Protein AF-A0A2N2U2Q8-F1 (afdb_monomer_lite)

Sequence (496 aa):
MRDASGLAGVLRFVWYALLLAVPVMLLIPFADESGLKTAGWLDGYLAGAAIRLYELIKVAMLWLVPGMLFSLVMPAPAIQRWAVVAAAGCFLAGWAIVPAMGWGEVKDILFALPGLAAGIEIGARSRRVERPGGAATRAQSIEPAISVGGPRPVAAHEPAAPVLSPPPKGTRVAGPVAGLMVAAAALLGLFDFPDWRIAIALGLAAYAAVLLFRPSAWLIVVPAALPLFDLAPWTGRFFWDELDLLMLVTLAIALWQGQFRLSAWGVPRLAGLMGLFMLLWGVSLLLGLFPLQPLDANAFSAYWSHYNSLRLGKGLLWGLVFYGLYRSQADGANAFARLSVGMALGVLGVSLWALWEQALFAGAATTADYRVTAGFSSMHTGGGHFEAYLVIALPFVWGLFFSLRNPLLRAIVGAVFLLGAYALFLTVARGGLIALGVALLILMLGTWLARRKRPGHRSGFAMPLAMGVLTIAVMVAGVSSVFWQQRLAQTGADAG

Foldseek 3Di:
DPPPVVVLVVLVVLLVVLVVVLVVVLQDDDPDPDPDDDDPVQDDRRSSSVVLVVLLCVLLQVLLLVLLLCLQPDDPSVSSVVLSVLLVCLQVVLVVCCVPPNDVSNSSSSSNSNSSVNNNVVNNVVVVVVDPPDPPPPPDPDDDDDDDDDDDDPDPPPPPDPPPDPPPPVLLVVLLVVLVVLLVVLVVLLVPQQDPSVVLVVVLVVVLVCCVVPVLLCLQALLQCVQVFLQCVPRVAQQCTSSNSNLSSNSSSCSNVVLFDPCLPPPPVCVVVVVVVVVVLVVVLVVLCPPPDPPDPCCRNPCNHSCVSSSVVVVVVSVVVVSRSLSSDPDNVVSLLSNLNNLLNNLLQLLVLLVVQCCVPQNPQNADPDAGPSSNPVCVVVDDVLLVSLLVNLLSLLVNLVVDPDVVVSVVSLVSSLSSLLSLLSRLDPVSVVSVVSSLVCSLSVQLSVQVPDPDDPCSNVVSVVSSVVSVVSSVVVCVHPVNVVSVVCPVVVVD

Secondary structure (DSSP, 8-state):
--SHHHHHHHHHHHHHHHHHHHHHHHHS-------PPPPTT--HHHHHHHHHHHHHHHHHHHHHHHHHHHHHHS-HHHHHHHHHHHHHHHHHHHHHHHHHH-HHHHHHHHHHHHHHHHHHHHHHHHHHHT-TTSSSTTS-------------------------PPPPHHHHHHHHHHHHHHHHHHHHHHHT-SS-HHHHHHHHHHHHHHHHH-TTTHHHHHHHHHHH---HHHH---SS-HHHHHHHHHHHHHHHTT---GGGG--TTTHHHHHHHHHHHHHHHHHHHPSPPP--TTTTT-TTSTTHHHHHHHHHHHHHHHHHHHHH-S-HHHHHHHHHHHHHHHHHHHHHHHHHHHHHHTTTTT-S-----TT-GGGGGT--HHHHHHHHHHHHHHHHHHH---HHHHHHHHHHHHHHHHHHHHTT-HHHHHHHHHHHHHHHHHHHHHHHTSTT-TTTTHHHHHHHHHHHHHHHHHHTSHHHHHHHHTHHHHT-

Structure (mmCIF, N/CA/C/O backbone):
data_AF-A0A2N2U2Q8-F1
#
_entry.id   AF-A0A2N2U2Q8-F1
#
loop_
_atom_site.group_PDB
_atom_site.id
_atom_site.type_symbol
_atom_site.label_atom_id
_atom_site.label_alt_id
_atom_site.label_comp_id
_atom_site.label_asym_id
_atom_site.label_entity_id
_atom_site.label_seq_id
_atom_site.pdbx_PDB_ins_code
_atom_site.Cartn_x
_atom_site.Cartn_y
_atom_site.Cartn_z
_atom_site.occupancy
_atom_site.B_iso_or_equiv
_atom_site.auth_seq_id
_atom_site.auth_comp_id
_atom_site.auth_asym_id
_atom_site.auth_atom_id
_atom_site.pdbx_PDB_model_num
ATOM 1 N N . MET A 1 1 ? 12.069 41.784 30.207 1.00 38.91 1 MET A N 1
ATOM 2 C CA . MET A 1 1 ? 11.008 40.959 29.569 1.00 38.91 1 MET A CA 1
ATOM 3 C C . MET A 1 1 ? 10.355 41.626 28.334 1.00 38.91 1 MET A C 1
ATOM 5 O O . MET A 1 1 ? 9.256 41.230 27.969 1.00 38.91 1 MET A O 1
ATOM 9 N N . ARG A 1 2 ? 11.012 42.584 27.642 1.00 37.88 2 ARG A N 1
ATOM 10 C CA . ARG A 1 2 ? 10.433 43.324 26.492 1.00 37.88 2 ARG A CA 1
ATOM 11 C C . ARG A 1 2 ? 11.052 43.040 25.103 1.00 37.88 2 ARG A C 1
ATOM 13 O O . ARG A 1 2 ? 10.440 43.439 24.126 1.00 37.88 2 ARG A O 1
ATOM 20 N N . ASP A 1 3 ? 12.132 42.258 24.981 1.00 46.25 3 ASP A N 1
ATOM 21 C CA . ASP A 1 3 ? 12.812 42.042 23.677 1.00 46.25 3 ASP A CA 1
ATOM 22 C C . ASP A 1 3 ? 12.458 40.746 22.924 1.00 46.25 3 ASP A C 1
ATOM 24 O O . ASP A 1 3 ? 12.885 40.530 21.790 1.00 46.25 3 ASP A O 1
ATOM 28 N N . ALA A 1 4 ? 11.643 39.861 23.505 1.00 49.34 4 ALA A N 1
ATOM 29 C CA . ALA A 1 4 ? 11.314 38.583 22.863 1.00 49.34 4 ALA A CA 1
ATOM 30 C C . ALA A 1 4 ? 10.351 38.719 21.659 1.00 49.34 4 ALA A C 1
ATOM 32 O O . ALA A 1 4 ? 10.268 37.803 20.838 1.00 49.34 4 ALA A O 1
ATOM 33 N N . SER A 1 5 ? 9.628 39.839 21.536 1.00 55.81 5 SER A N 1
ATOM 34 C CA . SER A 1 5 ? 8.660 40.090 20.456 1.00 55.81 5 SER A CA 1
ATOM 35 C C . SER A 1 5 ? 9.317 40.578 19.159 1.00 55.81 5 SER A C 1
ATOM 37 O O . SER A 1 5 ? 8.890 40.159 18.082 1.00 55.81 5 SER A O 1
ATOM 39 N N . GLY A 1 6 ? 10.373 41.396 19.253 1.00 63.59 6 GLY A N 1
ATOM 40 C CA . GLY A 1 6 ? 11.097 41.945 18.099 1.00 63.59 6 GLY A CA 1
ATOM 41 C C . GLY A 1 6 ? 11.852 40.870 17.317 1.00 63.59 6 GLY A C 1
ATOM 42 O O . GLY A 1 6 ? 11.644 40.711 16.115 1.00 63.59 6 GLY A O 1
ATOM 43 N N . LEU A 1 7 ? 12.632 40.039 18.016 1.00 64.69 7 LEU A N 1
ATOM 44 C CA . LEU A 1 7 ? 13.394 38.943 17.405 1.00 64.69 7 LEU A CA 1
ATOM 45 C C . LEU A 1 7 ? 12.479 37.921 16.703 1.00 64.69 7 LEU A C 1
ATOM 47 O O . LEU A 1 7 ? 12.769 37.463 15.603 1.00 64.69 7 LEU A O 1
ATOM 51 N N . ALA A 1 8 ? 11.328 37.601 17.302 1.00 63.31 8 ALA A N 1
ATOM 52 C CA . ALA A 1 8 ? 10.337 36.713 16.691 1.00 63.31 8 ALA A CA 1
ATOM 53 C C . ALA A 1 8 ? 9.653 37.330 15.453 1.00 63.31 8 ALA A C 1
ATOM 55 O O . ALA A 1 8 ? 9.183 36.604 14.575 1.00 63.31 8 ALA A O 1
ATOM 56 N N . GLY A 1 9 ? 9.548 38.659 15.378 1.00 69.12 9 GLY A N 1
ATOM 57 C CA . GLY A 1 9 ? 9.088 39.375 14.184 1.00 69.12 9 GLY A CA 1
ATOM 58 C C . GLY A 1 9 ? 10.090 39.266 13.035 1.00 69.12 9 GLY A C 1
ATOM 59 O O . GLY A 1 9 ? 9.720 38.831 11.946 1.00 69.12 9 GLY A O 1
ATOM 60 N N . VAL A 1 10 ? 11.363 39.558 13.312 1.00 70.31 10 VAL A N 1
ATOM 61 C CA . VAL A 1 10 ? 12.462 39.494 12.331 1.00 70.31 10 VAL A CA 1
ATOM 62 C C . VAL A 1 10 ? 12.634 38.080 11.769 1.00 70.31 10 VAL A C 1
ATOM 64 O O . VAL A 1 10 ? 12.684 37.900 10.557 1.00 70.31 10 VAL A O 1
ATOM 67 N N . LEU A 1 11 ? 12.626 37.058 12.630 1.00 67.38 11 LEU A N 1
ATOM 68 C CA . LEU A 1 11 ? 12.733 35.655 12.212 1.00 67.38 11 LEU A CA 1
ATOM 69 C C . LEU A 1 11 ? 11.595 35.233 11.266 1.00 67.38 11 LEU A C 1
ATOM 71 O O . LEU A 1 11 ? 11.825 34.510 10.300 1.00 67.38 11 LEU A O 1
ATOM 75 N N . ARG A 1 12 ? 10.365 35.704 11.511 1.00 70.38 12 ARG A N 1
ATOM 76 C CA . ARG A 1 12 ? 9.227 35.431 10.618 1.00 70.38 12 ARG A CA 1
ATOM 77 C C . ARG A 1 12 ? 9.381 36.122 9.271 1.00 70.38 12 ARG A C 1
ATOM 79 O O . ARG A 1 12 ? 9.092 35.502 8.256 1.00 70.38 12 ARG A O 1
ATOM 86 N N . PHE A 1 13 ? 9.837 37.370 9.260 1.00 74.38 13 PHE A N 1
ATOM 87 C CA . PHE A 1 13 ? 10.074 38.108 8.022 1.00 74.38 13 PHE A CA 1
ATOM 88 C C . PHE A 1 13 ? 11.118 37.409 7.139 1.00 74.38 13 PHE A C 1
ATOM 90 O O . PHE A 1 13 ? 10.838 37.135 5.976 1.00 74.38 13 PHE A O 1
ATOM 97 N N . VAL A 1 14 ? 12.267 37.033 7.713 1.00 69.62 14 VAL A N 1
ATOM 98 C CA . VAL A 1 14 ? 13.335 36.305 7.001 1.00 69.62 14 VAL A CA 1
ATOM 99 C C . VAL A 1 14 ? 12.823 34.975 6.441 1.00 69.62 14 VAL A C 1
ATOM 101 O O . VAL A 1 14 ? 13.084 34.648 5.288 1.00 69.62 14 VAL A O 1
ATOM 104 N N . TRP A 1 15 ? 12.039 34.231 7.223 1.00 70.31 15 TRP A N 1
ATOM 105 C CA . TRP A 1 15 ? 11.448 32.969 6.780 1.00 70.31 15 TRP A CA 1
ATOM 106 C C . TRP A 1 15 ? 10.512 33.131 5.573 1.00 70.31 15 TRP A C 1
ATOM 108 O O . TRP A 1 15 ? 10.624 32.389 4.599 1.00 70.31 15 TRP A O 1
ATOM 118 N N . TYR A 1 16 ? 9.611 34.117 5.604 1.00 76.81 16 TYR A N 1
ATOM 119 C CA . TYR A 1 16 ? 8.714 34.372 4.474 1.00 76.81 16 TYR A CA 1
ATOM 120 C C . TYR A 1 16 ? 9.456 34.906 3.248 1.00 76.81 16 TYR A C 1
ATOM 122 O O . TYR A 1 16 ? 9.112 34.518 2.136 1.00 76.81 16 TYR A O 1
ATOM 130 N N . ALA A 1 17 ? 10.488 35.733 3.435 1.00 72.06 17 ALA A N 1
ATOM 131 C CA . ALA A 1 17 ? 11.325 36.211 2.339 1.00 72.06 17 ALA A CA 1
ATOM 132 C C . ALA A 1 17 ? 12.032 35.051 1.615 1.00 72.06 17 ALA A C 1
ATOM 134 O O . ALA A 1 17 ? 12.015 34.990 0.389 1.00 72.06 17 ALA A O 1
ATOM 135 N N . LEU A 1 18 ? 12.575 34.085 2.365 1.00 68.31 18 LEU A N 1
ATOM 136 C CA . LEU A 1 18 ? 13.215 32.893 1.801 1.00 68.31 18 LEU A CA 1
ATOM 137 C C . LEU A 1 18 ? 12.221 31.976 1.074 1.00 68.31 18 LEU A C 1
ATOM 139 O O . LEU A 1 18 ? 12.535 31.456 0.008 1.00 68.31 18 LEU A O 1
ATOM 143 N N . LEU A 1 19 ? 10.999 31.820 1.594 1.00 72.25 19 LEU A N 1
ATOM 144 C CA . LEU A 1 19 ? 9.946 31.077 0.891 1.00 72.25 19 LEU A CA 1
ATOM 145 C C . LEU A 1 19 ? 9.498 31.766 -0.401 1.00 72.25 19 LEU A C 1
ATOM 147 O O . LEU A 1 19 ? 9.162 31.089 -1.371 1.00 72.25 19 LEU A O 1
ATOM 151 N N . LEU A 1 20 ? 9.507 33.099 -0.428 1.00 76.06 20 LEU A N 1
ATOM 152 C CA . LEU A 1 20 ? 9.115 33.893 -1.591 1.00 76.06 20 LEU A CA 1
ATOM 153 C C . LEU A 1 20 ? 10.202 33.936 -2.680 1.00 76.06 20 LEU A C 1
ATOM 155 O O . LEU A 1 20 ? 9.887 34.190 -3.840 1.00 76.06 20 LEU A O 1
ATOM 159 N N . ALA A 1 21 ? 11.456 33.623 -2.338 1.00 69.38 21 ALA A N 1
ATOM 160 C CA . ALA A 1 21 ? 12.549 33.482 -3.301 1.00 69.38 21 ALA A CA 1
ATOM 161 C C . ALA A 1 21 ? 12.403 32.236 -4.199 1.00 69.38 21 ALA A C 1
ATOM 163 O O . ALA A 1 21 ? 12.884 32.228 -5.331 1.00 69.38 21 ALA A O 1
ATOM 164 N N . VAL A 1 22 ? 11.695 31.197 -3.741 1.00 72.50 22 VAL A N 1
ATOM 165 C CA . VAL A 1 22 ? 11.539 29.940 -4.492 1.00 72.50 22 VAL A CA 1
ATOM 166 C C . VAL A 1 22 ? 10.701 30.095 -5.774 1.00 72.50 22 VAL A C 1
ATOM 168 O O . VAL A 1 22 ? 11.166 29.658 -6.827 1.00 72.50 22 VAL A O 1
ATOM 171 N N . PRO A 1 23 ? 9.517 30.744 -5.760 1.00 73.94 23 PRO A N 1
ATOM 172 C CA . PRO A 1 23 ? 8.780 31.056 -6.987 1.00 73.94 23 PRO A CA 1
ATOM 173 C C . PRO A 1 23 ? 9.600 31.844 -8.012 1.00 73.94 23 PRO A C 1
ATOM 175 O O . PRO A 1 23 ? 9.447 31.633 -9.210 1.00 73.94 23 PRO A O 1
ATOM 178 N N . VAL A 1 24 ? 10.487 32.731 -7.550 1.00 74.50 24 VAL A N 1
ATOM 179 C CA . VAL A 1 24 ? 11.370 33.510 -8.427 1.00 74.50 24 VAL A CA 1
ATOM 180 C C . VAL A 1 24 ? 12.393 32.596 -9.105 1.00 74.50 24 VAL A C 1
ATOM 182 O O . VAL A 1 24 ? 12.604 32.713 -10.307 1.00 74.50 24 VAL A O 1
ATOM 185 N N . MET A 1 25 ? 12.960 31.624 -8.385 1.00 70.25 25 MET A N 1
ATOM 186 C CA . MET A 1 25 ? 13.893 30.646 -8.961 1.00 70.25 25 MET A CA 1
ATOM 187 C C . MET A 1 25 ? 13.258 29.707 -9.992 1.00 70.25 25 MET A C 1
ATOM 189 O O . MET A 1 25 ? 13.935 29.311 -10.934 1.00 70.25 25 MET A O 1
ATOM 193 N N . LEU A 1 26 ? 11.961 29.399 -9.890 1.00 73.81 26 LEU A N 1
ATOM 194 C CA . LEU A 1 26 ? 11.253 28.648 -10.940 1.00 73.81 26 LEU A CA 1
ATOM 195 C C . LEU A 1 26 ? 11.211 29.404 -12.277 1.00 73.81 26 LEU A C 1
ATOM 197 O O . LEU A 1 26 ? 11.173 28.788 -13.347 1.00 73.81 26 LEU A O 1
ATOM 201 N N . LEU A 1 27 ? 11.223 30.737 -12.211 1.00 73.88 27 LEU A N 1
ATOM 202 C CA . LEU A 1 27 ? 11.144 31.619 -13.370 1.00 73.88 27 LEU A CA 1
ATOM 203 C C . LEU A 1 27 ? 12.520 31.956 -13.963 1.00 73.88 27 LEU A C 1
ATOM 205 O O . LEU A 1 27 ? 12.586 32.419 -15.104 1.00 73.88 27 LEU A O 1
ATOM 209 N N . ILE A 1 28 ? 13.609 31.709 -13.232 1.00 73.56 28 ILE A N 1
ATOM 210 C CA . ILE A 1 28 ? 14.969 31.950 -13.715 1.00 73.56 28 ILE A CA 1
ATOM 211 C C . I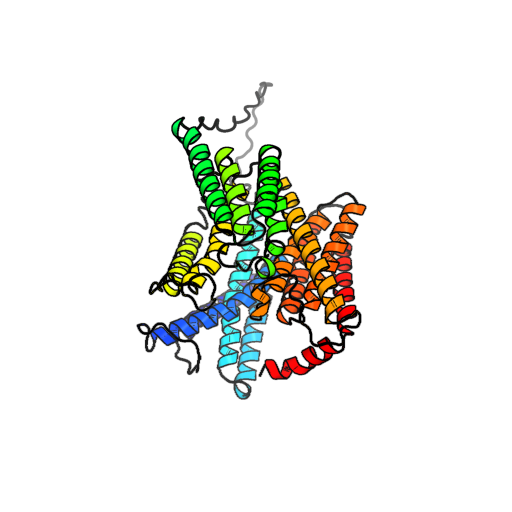LE A 1 28 ? 15.413 30.751 -14.573 1.00 73.56 28 ILE A C 1
ATOM 213 O O . ILE A 1 28 ? 15.366 29.610 -14.110 1.00 73.56 28 ILE A O 1
ATOM 217 N N . PRO A 1 29 ? 15.828 30.972 -15.833 1.00 63.91 29 PRO A N 1
ATOM 218 C CA . PRO A 1 29 ? 16.367 29.912 -16.670 1.00 63.91 29 PRO A CA 1
ATOM 219 C C . PRO A 1 29 ? 17.774 29.537 -16.191 1.00 63.91 29 PRO A C 1
ATOM 221 O O . PRO A 1 29 ? 18.745 30.228 -16.482 1.00 63.91 29 PRO A O 1
ATOM 224 N N . PHE A 1 30 ? 17.877 28.437 -15.449 1.00 64.69 30 PHE A N 1
ATOM 225 C CA . PHE A 1 30 ? 19.148 27.761 -15.201 1.00 64.69 30 PHE A CA 1
ATOM 226 C C . PHE A 1 30 ? 19.452 26.822 -16.376 1.00 64.69 30 PHE A C 1
ATOM 228 O O . PHE A 1 30 ? 18.536 26.215 -16.939 1.00 64.69 30 PHE A O 1
ATOM 235 N N . ALA A 1 31 ? 20.720 26.751 -16.782 1.00 53.78 31 ALA A N 1
ATOM 236 C CA . ALA A 1 31 ? 21.185 25.816 -17.800 1.00 53.78 31 ALA A CA 1
ATOM 237 C C . ALA A 1 31 ? 21.284 24.418 -17.175 1.00 53.78 31 ALA A C 1
ATOM 239 O O . ALA A 1 31 ? 22.359 23.989 -16.776 1.00 53.78 31 ALA A O 1
ATOM 240 N N . ASP A 1 32 ? 20.146 23.748 -17.024 1.00 54.97 32 ASP A N 1
ATOM 241 C CA . ASP A 1 32 ? 20.096 22.366 -16.560 1.00 54.97 32 ASP A CA 1
ATOM 242 C C . ASP A 1 32 ? 19.950 21.446 -17.780 1.00 54.97 32 ASP A C 1
ATOM 244 O O . ASP A 1 32 ? 18.936 21.481 -18.482 1.00 54.97 32 ASP A O 1
ATOM 248 N N . GLU A 1 33 ? 20.959 20.611 -18.040 1.00 51.91 33 GLU A N 1
ATOM 249 C CA . GLU A 1 33 ? 20.859 19.478 -18.967 1.00 51.91 33 GLU A CA 1
ATOM 250 C C . GLU A 1 33 ? 19.975 18.386 -18.345 1.00 51.91 33 GLU A C 1
ATOM 252 O O . GLU A 1 33 ? 20.431 17.321 -17.932 1.00 51.91 33 GLU A O 1
ATOM 257 N N . SER A 1 34 ? 18.677 18.642 -18.206 1.00 55.25 34 SER A N 1
ATOM 258 C CA . SER A 1 34 ? 17.765 17.616 -17.714 1.00 55.25 34 SER A CA 1
ATOM 259 C C . SER A 1 34 ? 17.440 16.637 -18.848 1.00 55.25 34 SER A C 1
ATOM 261 O O . SER A 1 34 ? 16.833 17.026 -19.845 1.00 55.25 34 SER A O 1
ATOM 263 N N . GLY A 1 35 ? 17.742 15.347 -18.680 1.00 54.28 35 GLY A N 1
ATOM 264 C CA . GLY A 1 35 ? 17.326 14.276 -19.607 1.00 54.28 35 GLY A CA 1
ATOM 265 C C . GLY A 1 35 ? 15.812 13.983 -19.622 1.00 54.28 35 GLY A C 1
ATOM 266 O O . GLY A 1 35 ? 15.377 12.963 -20.159 1.00 54.28 35 GLY A O 1
ATOM 267 N N . LEU A 1 36 ? 14.999 14.842 -18.998 1.00 57.72 36 LEU A N 1
ATOM 268 C CA . LEU A 1 36 ? 13.546 14.727 -18.928 1.00 57.72 36 LEU A CA 1
ATOM 269 C C . LEU A 1 36 ? 12.923 15.155 -20.260 1.00 57.72 36 LEU A C 1
ATOM 271 O O . LEU A 1 36 ? 13.046 16.301 -20.683 1.00 57.72 36 LEU A O 1
ATOM 275 N N . LYS A 1 37 ? 12.205 14.234 -20.906 1.00 59.28 37 LYS A N 1
ATOM 276 C CA . LYS A 1 37 ? 11.427 14.542 -22.109 1.00 59.28 37 LYS A CA 1
ATOM 277 C C . LYS A 1 37 ? 10.164 15.309 -21.719 1.00 59.28 37 LYS A C 1
ATOM 279 O O . LYS A 1 37 ? 9.347 14.797 -20.953 1.00 59.28 37 LYS A O 1
ATOM 284 N N . THR A 1 38 ? 9.984 16.510 -22.258 1.00 62.25 38 THR A N 1
ATOM 285 C CA . THR A 1 38 ? 8.710 17.234 -22.182 1.00 62.25 38 THR A CA 1
ATOM 286 C C . THR A 1 38 ? 7.768 16.761 -23.284 1.00 62.25 38 THR A C 1
ATOM 288 O O . THR A 1 38 ? 8.181 16.142 -24.267 1.00 62.25 38 THR A O 1
ATOM 291 N N . ALA A 1 39 ? 6.467 16.993 -23.104 1.00 62.81 39 ALA A N 1
ATOM 292 C CA . ALA A 1 39 ? 5.512 16.740 -24.173 1.00 62.81 39 ALA A CA 1
ATOM 293 C C . ALA A 1 39 ? 5.874 17.628 -25.373 1.00 62.81 39 ALA A C 1
ATOM 295 O O . ALA A 1 39 ? 6.119 18.809 -25.176 1.00 62.81 39 ALA A O 1
ATOM 296 N N . GLY A 1 40 ? 5.871 17.093 -26.598 1.00 61.72 40 GLY A N 1
ATOM 297 C CA . GLY A 1 40 ? 6.341 17.816 -27.795 1.00 61.72 40 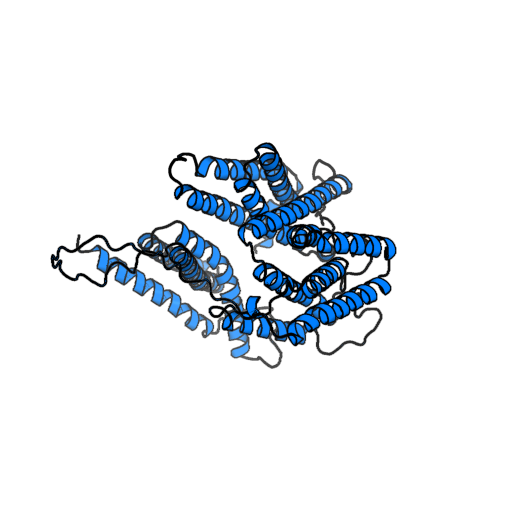GLY A CA 1
ATOM 298 C C . GLY A 1 40 ? 5.518 19.044 -28.217 1.00 61.72 40 GLY A C 1
ATOM 299 O O . GLY A 1 40 ? 5.785 19.615 -29.261 1.00 61.72 40 GLY A O 1
ATOM 300 N N . TRP A 1 41 ? 4.492 19.424 -27.449 1.00 66.19 41 TRP A N 1
ATOM 301 C CA . TRP A 1 41 ? 3.770 20.697 -27.590 1.00 66.19 41 TRP A CA 1
ATOM 302 C C . TRP A 1 41 ? 4.240 21.760 -26.577 1.00 66.19 41 TRP A C 1
ATOM 304 O O . TRP A 1 41 ? 3.809 22.911 -26.628 1.00 66.19 41 TRP A O 1
ATOM 314 N N . LEU A 1 42 ? 5.079 21.359 -25.622 1.00 67.56 42 LEU A N 1
ATOM 315 C CA . LEU A 1 42 ? 5.588 22.135 -24.500 1.00 67.56 42 LEU A CA 1
ATOM 316 C C . LEU A 1 42 ? 7.080 22.367 -24.754 1.00 67.56 42 LEU A C 1
ATOM 318 O O . LEU A 1 42 ? 7.922 21.569 -24.340 1.00 67.56 42 LEU A O 1
ATOM 322 N N . ASP A 1 43 ? 7.372 23.472 -25.443 1.00 70.62 43 ASP A N 1
ATOM 323 C CA . ASP A 1 43 ? 8.717 23.842 -25.891 1.00 70.62 43 ASP A CA 1
ATOM 324 C C . ASP A 1 43 ? 9.206 25.157 -25.259 1.00 70.62 43 ASP A C 1
ATOM 326 O O . ASP A 1 43 ? 8.447 25.950 -24.686 1.00 70.62 43 ASP A O 1
ATOM 330 N N . GLY A 1 44 ? 10.517 25.392 -25.353 1.00 77.06 44 GLY A N 1
ATOM 331 C CA . GLY A 1 44 ? 11.153 26.635 -24.924 1.00 77.06 44 GLY A CA 1
ATOM 332 C C . GLY A 1 44 ? 11.057 26.878 -23.415 1.00 77.06 44 GLY A C 1
ATOM 333 O O . GLY A 1 44 ? 11.363 26.015 -22.595 1.00 77.06 44 GLY A O 1
ATOM 334 N N . TYR A 1 45 ? 10.657 28.088 -23.023 1.00 79.12 45 TYR A N 1
ATOM 335 C CA . TYR A 1 45 ? 10.675 28.513 -21.620 1.00 79.12 45 TYR A CA 1
ATOM 336 C C . TYR A 1 45 ? 9.704 27.725 -20.725 1.00 79.12 45 TYR A C 1
ATOM 338 O O . TYR A 1 45 ? 10.040 27.404 -19.584 1.00 79.12 45 TYR A O 1
ATOM 346 N N . LEU A 1 46 ? 8.514 27.392 -21.238 1.00 77.44 46 LEU A N 1
ATOM 347 C CA . LEU A 1 46 ? 7.485 26.673 -20.478 1.00 77.44 46 LEU A CA 1
ATOM 348 C C . LEU A 1 46 ? 7.908 25.233 -20.170 1.00 77.44 46 LEU A C 1
ATOM 350 O O . LEU A 1 46 ? 7.655 24.748 -19.068 1.00 77.44 46 LEU A O 1
ATOM 354 N N . ALA A 1 47 ? 8.610 24.592 -21.108 1.00 76.00 47 ALA A N 1
ATOM 355 C CA . ALA A 1 47 ? 9.235 23.289 -20.909 1.00 76.00 47 ALA A CA 1
ATOM 356 C C . ALA A 1 47 ? 10.218 23.336 -19.730 1.00 76.00 47 ALA A C 1
ATOM 358 O O . ALA A 1 47 ? 10.089 22.577 -18.769 1.00 76.00 47 ALA A O 1
ATOM 359 N N . GLY A 1 48 ? 11.131 24.313 -19.749 1.00 76.06 48 GLY A N 1
ATOM 360 C CA . GLY A 1 48 ? 12.099 24.517 -18.671 1.00 76.06 48 GLY A CA 1
ATOM 361 C C . GLY A 1 48 ? 11.446 24.845 -17.324 1.00 76.06 48 GLY A C 1
ATOM 362 O O . GLY A 1 48 ? 11.889 24.354 -16.290 1.00 76.06 48 GLY A O 1
ATOM 363 N N . ALA A 1 49 ? 10.367 25.633 -17.308 1.00 79.19 49 ALA A N 1
ATOM 364 C CA . ALA A 1 49 ? 9.633 25.940 -16.080 1.00 79.19 49 ALA A CA 1
ATOM 365 C C . ALA A 1 49 ? 8.940 24.700 -15.487 1.00 79.19 49 ALA A C 1
ATOM 367 O O . ALA A 1 49 ? 8.948 24.519 -14.269 1.00 79.19 49 ALA A O 1
ATOM 368 N N . ALA A 1 50 ? 8.376 23.826 -16.327 1.00 77.06 50 ALA A N 1
ATOM 369 C CA . ALA A 1 50 ? 7.763 22.574 -15.885 1.00 77.06 50 ALA A CA 1
ATOM 370 C C . ALA A 1 50 ? 8.797 21.609 -15.282 1.00 77.06 50 ALA A C 1
ATOM 372 O O . ALA A 1 50 ? 8.541 21.009 -14.237 1.00 77.06 50 ALA A O 1
ATOM 373 N N . ILE A 1 51 ? 9.981 21.513 -15.893 1.00 77.25 51 ILE A N 1
ATOM 374 C CA . ILE A 1 51 ? 11.105 20.719 -15.378 1.00 77.25 51 ILE A CA 1
ATOM 375 C C . ILE A 1 51 ? 11.562 21.260 -14.019 1.00 77.25 51 ILE A C 1
ATOM 377 O O . ILE A 1 51 ? 11.622 20.505 -13.051 1.00 77.25 51 ILE A O 1
ATOM 381 N N . ARG A 1 52 ? 11.777 22.575 -13.897 1.00 81.50 52 ARG A N 1
ATOM 382 C CA . ARG A 1 52 ? 12.158 23.206 -12.620 1.00 81.50 52 ARG A CA 1
ATOM 383 C C . ARG A 1 52 ? 11.098 23.028 -11.535 1.00 81.50 52 ARG A C 1
ATOM 385 O O . ARG A 1 52 ? 11.431 22.824 -10.371 1.00 81.50 52 ARG A O 1
ATOM 392 N N . LEU A 1 53 ? 9.814 23.077 -11.896 1.00 82.25 53 LEU A N 1
ATOM 393 C CA . LEU A 1 53 ? 8.724 22.792 -10.961 1.00 82.25 53 LEU A CA 1
ATOM 394 C C . LEU A 1 53 ? 8.766 21.337 -10.480 1.00 82.25 53 LEU A C 1
ATOM 396 O O . LEU A 1 53 ? 8.566 21.079 -9.293 1.00 82.25 53 LEU A O 1
ATOM 400 N N . TYR A 1 54 ? 9.041 20.394 -11.379 1.00 81.19 54 TYR A N 1
ATOM 401 C CA . TYR A 1 54 ? 9.223 18.993 -11.019 1.00 81.19 54 TYR A CA 1
ATOM 402 C C . TYR A 1 54 ? 10.416 18.799 -10.073 1.00 81.19 54 TYR A C 1
ATOM 404 O O . TYR A 1 54 ? 10.269 18.143 -9.042 1.00 81.19 54 TYR A O 1
ATOM 412 N N . GLU A 1 55 ? 11.565 19.406 -10.368 1.00 79.56 55 GLU A N 1
ATOM 413 C CA . GLU A 1 55 ? 12.755 19.370 -9.507 1.00 79.56 55 GLU A CA 1
ATOM 414 C C . GLU A 1 55 ? 12.477 19.958 -8.121 1.00 79.56 55 GLU A C 1
ATOM 416 O O . GLU A 1 55 ? 12.793 19.332 -7.106 1.00 79.56 55 GLU A O 1
ATOM 421 N N . LEU A 1 56 ? 11.789 21.103 -8.063 1.00 83.69 56 LEU A N 1
ATOM 422 C CA . LEU A 1 56 ? 11.330 21.692 -6.809 1.00 83.69 56 LEU A CA 1
ATOM 423 C C . LEU A 1 56 ? 10.480 20.706 -6.011 1.00 83.69 56 LEU A C 1
ATOM 425 O O . LEU A 1 56 ? 10.736 20.495 -4.828 1.00 83.69 56 LEU A O 1
ATOM 429 N N . ILE A 1 57 ? 9.462 20.105 -6.632 1.00 80.94 57 ILE A N 1
ATOM 430 C CA . ILE A 1 57 ? 8.574 19.152 -5.954 1.00 80.94 57 ILE A CA 1
ATOM 431 C C . ILE A 1 57 ? 9.368 17.939 -5.462 1.00 80.94 57 ILE A C 1
ATOM 433 O O . ILE A 1 57 ? 9.186 17.520 -4.316 1.00 80.94 57 ILE A O 1
ATOM 437 N N . LYS A 1 58 ? 10.265 17.401 -6.297 1.00 80.81 58 LYS A N 1
ATOM 438 C CA . LYS A 1 58 ? 11.122 16.252 -5.980 1.00 80.81 58 LYS A CA 1
ATOM 439 C C . LYS A 1 58 ? 11.932 16.503 -4.710 1.00 80.81 58 LYS A C 1
ATOM 441 O O . LYS A 1 58 ? 11.937 15.650 -3.822 1.00 80.81 58 LYS A O 1
ATOM 446 N N . VAL A 1 59 ? 12.561 17.672 -4.590 1.00 79.94 59 VAL A N 1
ATOM 447 C CA . VAL A 1 59 ? 13.356 18.022 -3.407 1.00 79.94 59 VAL A CA 1
ATOM 448 C C . VAL A 1 59 ? 12.462 18.381 -2.219 1.00 79.94 59 VAL A C 1
ATOM 450 O O . VAL A 1 59 ? 12.628 17.828 -1.131 1.00 79.94 59 VAL A O 1
ATOM 453 N N . ALA A 1 60 ? 11.461 19.242 -2.409 1.00 80.44 60 ALA A N 1
ATOM 454 C CA . ALA A 1 60 ? 10.563 19.692 -1.345 1.00 80.44 60 ALA A CA 1
ATOM 455 C C . ALA A 1 60 ? 9.843 18.523 -0.648 1.00 80.44 60 ALA A C 1
ATOM 457 O O . ALA A 1 60 ? 9.663 18.535 0.572 1.00 80.44 60 ALA A O 1
ATOM 458 N N . MET A 1 61 ? 9.460 17.483 -1.391 1.00 79.75 61 MET A N 1
ATOM 459 C CA . MET A 1 61 ? 8.763 16.324 -0.829 1.00 79.75 61 MET A CA 1
ATOM 460 C C . MET A 1 61 ? 9.595 15.591 0.237 1.00 79.75 61 MET A C 1
ATOM 462 O O . MET A 1 61 ? 9.034 15.130 1.233 1.00 79.75 61 MET A O 1
ATOM 466 N N . LEU A 1 62 ? 10.923 15.548 0.091 1.00 76.12 62 LEU A N 1
ATOM 467 C CA . LEU A 1 62 ? 11.830 14.919 1.062 1.00 76.12 62 LEU A CA 1
ATOM 468 C C . LEU A 1 62 ? 11.874 15.682 2.395 1.00 76.12 62 LEU A C 1
ATOM 470 O O . LEU A 1 62 ? 11.993 15.081 3.463 1.00 76.12 62 LEU A O 1
ATOM 474 N N . TRP A 1 63 ? 11.720 17.006 2.348 1.00 76.19 63 TRP A N 1
ATOM 475 C CA . TRP A 1 63 ? 11.812 17.893 3.513 1.00 76.19 63 TRP A CA 1
ATOM 476 C C . TRP A 1 63 ? 10.485 18.102 4.250 1.00 76.19 63 TRP A C 1
ATOM 478 O O . TRP A 1 63 ? 10.468 18.591 5.386 1.00 76.19 63 TRP A O 1
ATOM 488 N N . LEU A 1 64 ? 9.378 17.652 3.659 1.00 78.19 64 LEU A N 1
ATOM 489 C CA . LEU A 1 64 ? 8.051 17.676 4.271 1.00 78.19 64 LEU A CA 1
ATOM 490 C C . LEU A 1 64 ? 7.990 16.854 5.565 1.00 78.19 64 LEU A C 1
ATOM 492 O O . LEU A 1 64 ? 7.446 17.315 6.572 1.00 78.19 64 LEU A O 1
ATOM 496 N N . VAL A 1 65 ? 8.581 15.657 5.571 1.00 73.81 65 VAL A N 1
ATOM 497 C CA . VAL A 1 65 ? 8.582 14.764 6.741 1.00 73.81 65 VAL A CA 1
ATOM 498 C C . VAL A 1 65 ? 9.394 15.353 7.909 1.00 73.81 65 VAL A C 1
ATOM 500 O O . VAL A 1 65 ? 8.831 15.466 9.004 1.00 73.81 65 VAL A O 1
ATOM 503 N N . PRO A 1 66 ? 10.652 15.810 7.720 1.00 71.38 66 PRO A N 1
ATOM 504 C CA . PRO A 1 66 ? 11.391 16.548 8.747 1.00 71.38 66 PRO A CA 1
ATOM 505 C C . PRO A 1 66 ? 10.630 17.756 9.302 1.00 71.38 66 PRO A C 1
ATOM 507 O O . PRO A 1 66 ? 10.527 17.909 10.522 1.00 71.38 66 PRO A O 1
ATOM 510 N N . GLY A 1 67 ? 10.034 18.583 8.432 1.00 73.88 67 GLY A N 1
ATOM 511 C CA . GLY A 1 67 ? 9.241 19.743 8.852 1.00 73.88 67 GLY A CA 1
ATOM 512 C C . GLY A 1 67 ? 8.056 19.352 9.741 1.00 73.88 67 GLY A C 1
ATOM 513 O O . GLY A 1 67 ? 7.827 19.948 10.802 1.00 73.88 67 GLY A O 1
ATOM 514 N N . MET A 1 68 ? 7.337 18.292 9.363 1.00 77.56 68 MET A N 1
ATOM 515 C CA . MET A 1 68 ? 6.241 17.746 10.161 1.00 77.56 68 MET A CA 1
ATOM 516 C C . MET A 1 68 ? 6.736 17.233 11.514 1.00 77.56 68 MET A C 1
ATOM 518 O O . MET A 1 68 ? 6.162 17.592 12.542 1.00 77.56 68 MET A O 1
ATOM 522 N N . LEU A 1 69 ? 7.833 16.476 11.554 1.00 72.50 69 LEU A N 1
ATOM 523 C CA . LEU A 1 69 ? 8.416 15.969 12.797 1.00 72.50 69 LEU A CA 1
ATOM 524 C C . LEU A 1 69 ? 8.853 17.092 13.741 1.00 72.50 69 LEU A C 1
ATOM 526 O O . LEU A 1 69 ? 8.470 17.080 14.915 1.00 72.50 69 LEU A O 1
ATOM 530 N N . PHE A 1 70 ? 9.570 18.106 13.249 1.00 74.00 70 PHE A N 1
ATOM 531 C CA . PHE A 1 70 ? 9.944 19.267 14.064 1.00 74.00 70 PHE A CA 1
ATOM 532 C C . PHE A 1 70 ? 8.717 19.935 14.669 1.00 74.00 70 PHE A C 1
ATOM 534 O O . PHE A 1 70 ? 8.680 20.224 15.871 1.00 74.00 70 PHE A O 1
ATOM 541 N N . SER A 1 71 ? 7.670 20.100 13.861 1.00 76.12 71 SER A N 1
ATOM 542 C CA . SER A 1 71 ? 6.421 20.680 14.330 1.00 76.12 71 SER A CA 1
ATOM 543 C C . SER A 1 71 ? 5.593 19.785 15.235 1.00 76.12 71 SER A C 1
ATOM 545 O O . SER A 1 71 ? 4.680 20.301 15.873 1.00 76.12 71 SER A O 1
ATOM 547 N N . LEU A 1 72 ? 5.916 18.501 15.394 1.00 71.75 72 LEU A N 1
ATOM 548 C CA . LEU A 1 72 ? 5.299 17.591 16.366 1.00 71.75 72 LEU A CA 1
ATOM 549 C C . LEU A 1 72 ? 6.085 17.497 17.679 1.00 71.75 72 LEU A C 1
ATOM 551 O O . LEU A 1 72 ? 5.462 17.386 18.732 1.00 71.75 72 LEU A O 1
ATOM 555 N N . VAL A 1 73 ? 7.410 17.657 17.655 1.00 70.88 73 VAL A N 1
ATOM 556 C CA . VAL A 1 73 ? 8.267 17.563 18.855 1.00 70.88 73 VAL A CA 1
ATOM 557 C C . VAL A 1 73 ? 8.436 18.897 19.570 1.00 70.88 73 VAL A C 1
ATOM 559 O O . VAL A 1 73 ? 8.365 18.965 20.798 1.00 70.88 73 VAL A O 1
ATOM 562 N N . MET A 1 74 ? 8.657 19.976 18.819 1.00 68.00 74 MET A N 1
ATOM 563 C CA . MET A 1 74 ? 9.130 21.240 19.383 1.00 68.00 74 MET A CA 1
ATOM 564 C C . MET A 1 74 ? 7.991 22.234 19.656 1.00 68.00 74 MET A C 1
ATOM 566 O O . MET A 1 74 ? 6.965 22.211 18.975 1.00 68.00 74 MET A O 1
ATOM 570 N N . PRO A 1 75 ? 8.109 23.125 20.654 1.00 68.44 75 PRO A N 1
ATOM 571 C CA . PRO A 1 75 ? 7.165 24.226 20.831 1.00 68.44 75 PRO A CA 1
ATOM 572 C C . PRO A 1 75 ? 7.293 25.251 19.687 1.00 68.44 75 PRO A C 1
ATOM 574 O O . PRO A 1 75 ? 8.387 25.492 19.184 1.00 68.44 75 PRO A O 1
ATOM 577 N N . ALA A 1 76 ? 6.184 25.900 19.309 1.00 65.38 76 ALA A N 1
ATOM 578 C CA . ALA A 1 76 ? 6.108 26.869 18.202 1.00 65.38 76 ALA A CA 1
ATOM 579 C C . ALA A 1 76 ? 7.264 27.900 18.108 1.00 65.38 76 ALA A C 1
ATOM 581 O O . ALA A 1 76 ? 7.800 28.072 17.013 1.00 65.38 76 ALA A O 1
ATOM 582 N N . PRO A 1 77 ? 7.710 28.552 19.203 1.00 65.81 77 PRO A N 1
ATOM 583 C CA . PRO A 1 77 ? 8.829 29.497 19.133 1.00 65.81 77 PRO A CA 1
ATOM 584 C C . PRO A 1 77 ? 10.190 28.837 18.859 1.00 65.81 77 PRO A C 1
ATOM 586 O O . PRO A 1 77 ? 11.074 29.485 18.306 1.00 65.81 77 PRO A O 1
ATOM 589 N N . ALA A 1 78 ? 10.377 27.561 19.215 1.00 68.06 78 ALA A N 1
ATOM 590 C CA . ALA A 1 78 ? 11.600 26.823 18.897 1.00 68.06 78 ALA A CA 1
ATOM 591 C C . ALA A 1 78 ? 11.644 26.425 17.414 1.00 68.06 78 ALA A C 1
ATOM 593 O O . ALA A 1 78 ? 12.707 26.497 16.807 1.00 68.06 78 ALA A O 1
ATOM 594 N N . ILE A 1 79 ? 10.492 26.100 16.815 1.00 66.56 79 ILE A N 1
ATOM 595 C CA . ILE A 1 79 ? 10.388 25.775 15.384 1.00 66.56 79 ILE A CA 1
ATOM 596 C C . ILE A 1 79 ? 10.836 26.961 14.529 1.00 66.56 79 ILE A C 1
ATOM 598 O O . ILE A 1 79 ? 11.627 26.779 13.618 1.00 66.56 79 ILE A O 1
ATOM 602 N N . GLN A 1 80 ? 10.380 28.180 14.837 1.00 64.62 80 GLN A N 1
ATOM 603 C CA . GLN A 1 80 ? 10.759 29.373 14.066 1.00 64.62 80 GLN A CA 1
ATOM 604 C C . GLN A 1 80 ? 12.256 29.685 14.164 1.00 64.62 80 GLN A C 1
ATOM 606 O O . GLN A 1 80 ? 12.864 30.080 13.176 1.00 64.62 80 GLN A O 1
ATOM 611 N N . ARG A 1 81 ? 12.864 29.474 15.337 1.00 69.38 81 ARG A N 1
ATOM 612 C CA . ARG A 1 81 ? 14.310 29.655 15.523 1.00 69.38 81 ARG A CA 1
ATOM 613 C C . ARG A 1 81 ? 15.101 28.625 14.724 1.00 69.38 81 ARG A C 1
ATOM 615 O O . ARG A 1 81 ? 15.996 29.006 13.984 1.00 69.38 81 ARG A O 1
ATOM 622 N N . TRP A 1 82 ? 14.737 27.349 14.824 1.00 67.31 82 TRP A N 1
ATOM 623 C CA . TRP A 1 82 ? 15.415 26.282 14.088 1.00 67.31 82 TRP A CA 1
ATOM 624 C C . TRP A 1 82 ? 15.164 26.334 12.584 1.00 67.31 82 TRP A C 1
ATOM 626 O O . TRP A 1 82 ? 16.082 26.049 11.836 1.00 67.31 82 TRP A O 1
ATOM 636 N N . ALA A 1 83 ? 13.980 26.746 12.129 1.00 63.34 83 ALA A N 1
ATOM 637 C CA . ALA A 1 83 ? 13.693 26.929 10.708 1.00 63.34 83 ALA A CA 1
ATOM 638 C C . ALA A 1 83 ? 14.568 28.031 10.101 1.00 63.34 83 ALA A C 1
ATOM 640 O O . ALA A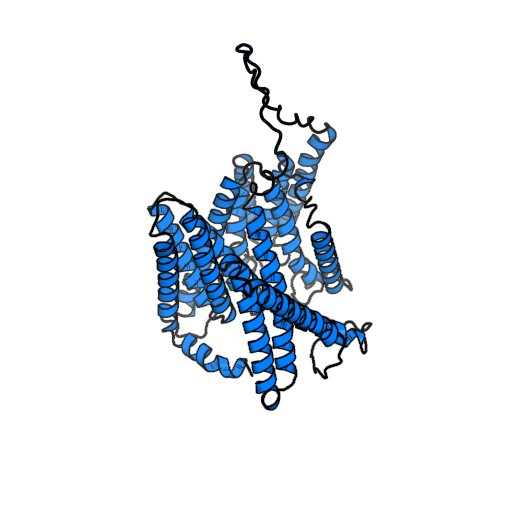 1 83 ? 15.120 27.843 9.024 1.00 63.34 83 ALA A O 1
ATOM 641 N N . VAL A 1 84 ? 14.765 29.147 10.812 1.00 66.25 84 VAL A N 1
ATOM 642 C CA . VAL A 1 84 ? 15.661 30.217 10.352 1.00 66.25 84 VAL A CA 1
ATOM 643 C C . VAL A 1 84 ? 17.129 29.817 10.464 1.00 66.25 84 VAL A C 1
ATOM 645 O O . VAL A 1 84 ? 17.887 30.113 9.554 1.00 66.25 84 VAL A O 1
ATOM 648 N N . VAL A 1 85 ? 17.539 29.104 11.517 1.00 70.50 85 VAL A N 1
ATOM 649 C CA . VAL A 1 85 ? 18.910 28.571 11.630 1.00 70.50 85 VAL A CA 1
ATOM 650 C C . VAL A 1 85 ? 19.193 27.543 10.536 1.00 70.50 85 VAL A C 1
ATOM 652 O O . VAL A 1 85 ? 20.256 27.587 9.932 1.00 70.50 85 VAL A O 1
ATOM 655 N N . ALA A 1 86 ? 18.244 26.657 10.236 1.00 65.50 86 ALA A N 1
ATOM 656 C CA . ALA A 1 86 ? 18.360 25.689 9.155 1.00 65.50 86 ALA A CA 1
ATOM 657 C C . ALA A 1 86 ? 18.395 26.390 7.799 1.00 65.50 86 ALA A C 1
ATOM 659 O O . ALA A 1 86 ? 19.243 26.058 6.988 1.00 65.50 86 ALA A O 1
ATOM 660 N N . ALA A 1 87 ? 17.544 27.393 7.567 1.00 63.53 87 ALA A N 1
ATOM 661 C CA . ALA A 1 87 ? 17.523 28.134 6.311 1.00 63.53 87 ALA A CA 1
ATOM 662 C C . ALA A 1 87 ? 18.768 29.013 6.119 1.00 63.53 87 ALA A C 1
ATOM 664 O O . ALA A 1 87 ? 19.319 29.050 5.027 1.00 63.53 87 ALA A O 1
ATOM 665 N N . ALA A 1 88 ? 19.257 29.662 7.179 1.00 66.38 88 ALA A N 1
ATOM 666 C CA . ALA A 1 88 ? 20.512 30.408 7.166 1.00 66.38 88 ALA A CA 1
ATOM 667 C C . ALA A 1 88 ? 21.717 29.474 7.017 1.00 66.38 88 ALA A C 1
ATOM 669 O O . ALA A 1 88 ? 22.627 29.781 6.261 1.00 66.38 88 ALA A O 1
ATOM 670 N N . GLY A 1 89 ? 21.709 28.316 7.681 1.00 67.56 89 GLY A N 1
ATOM 671 C CA . GLY A 1 89 ? 22.726 27.278 7.522 1.00 67.56 89 GLY A CA 1
ATOM 672 C C . GLY A 1 89 ? 22.740 26.705 6.108 1.00 67.56 89 GLY A C 1
ATOM 673 O O . GLY A 1 89 ? 23.801 26.593 5.519 1.00 67.56 89 GLY A O 1
ATOM 674 N N . CYS A 1 90 ? 21.570 26.433 5.533 1.00 61.31 90 CYS A N 1
ATOM 675 C CA . CYS A 1 90 ? 21.388 26.016 4.144 1.00 61.31 90 CYS A CA 1
ATOM 676 C C . CYS A 1 90 ? 21.886 27.087 3.164 1.00 61.31 90 CYS A C 1
ATOM 678 O O . CYS A 1 90 ? 22.627 26.776 2.240 1.00 61.31 90 CYS A O 1
ATOM 680 N N . PHE A 1 91 ? 21.543 28.355 3.392 1.00 63.94 91 PHE A N 1
ATOM 681 C CA . PHE A 1 91 ? 21.987 29.469 2.557 1.00 63.94 91 PHE A CA 1
ATOM 682 C C . PHE A 1 91 ? 23.505 29.691 2.642 1.00 63.94 91 PHE A C 1
ATOM 684 O O . PHE A 1 91 ? 24.158 29.841 1.617 1.00 63.94 91 PHE A O 1
ATOM 691 N N . LEU A 1 92 ? 24.082 29.665 3.848 1.00 67.19 92 LEU A N 1
ATOM 692 C CA . LEU A 1 92 ? 25.520 29.852 4.071 1.00 67.19 92 LEU A CA 1
ATOM 693 C C . LEU A 1 92 ? 26.344 28.651 3.593 1.00 67.19 92 LEU A C 1
ATOM 695 O O . LEU A 1 92 ? 27.385 28.850 2.974 1.00 67.19 92 LEU A O 1
ATOM 699 N N . ALA A 1 93 ? 25.882 27.424 3.847 1.00 61.22 93 ALA A N 1
ATOM 700 C CA . ALA A 1 93 ? 26.518 26.209 3.343 1.00 61.22 93 ALA A CA 1
ATOM 701 C C . ALA A 1 93 ? 26.420 26.144 1.817 1.00 61.22 93 ALA A C 1
ATOM 703 O O . ALA A 1 93 ? 27.433 25.935 1.164 1.00 61.22 93 ALA A O 1
ATOM 704 N N . GLY A 1 94 ? 25.242 26.426 1.249 1.00 59.12 94 GLY A N 1
ATOM 705 C CA . GLY A 1 94 ? 25.054 26.534 -0.195 1.00 59.12 94 GLY A CA 1
ATOM 706 C C . GLY A 1 94 ? 26.019 27.548 -0.802 1.00 59.12 94 GLY A C 1
ATOM 707 O O . GLY A 1 94 ? 26.758 27.202 -1.713 1.00 59.12 94 GLY A O 1
ATOM 708 N N . TRP A 1 95 ? 26.111 28.758 -0.238 1.00 64.19 95 TRP A N 1
ATOM 709 C CA . TRP A 1 95 ? 27.019 29.804 -0.725 1.00 64.19 95 TRP A CA 1
ATOM 710 C C . TRP A 1 95 ? 28.505 29.435 -0.614 1.00 64.19 95 TRP A C 1
ATOM 712 O O . TRP A 1 95 ? 29.293 29.770 -1.496 1.00 64.19 95 TRP A O 1
ATOM 722 N N . ALA A 1 96 ? 28.896 28.730 0.450 1.00 63.25 96 ALA A N 1
ATOM 723 C CA . ALA A 1 96 ? 30.263 28.245 0.639 1.00 63.25 96 ALA A CA 1
ATOM 724 C C . ALA A 1 96 ? 30.638 27.111 -0.333 1.00 63.25 96 ALA A C 1
ATOM 726 O O . ALA A 1 96 ? 31.816 26.937 -0.635 1.00 63.25 96 ALA A O 1
ATOM 727 N N . ILE A 1 97 ? 29.646 26.362 -0.824 1.00 58.94 97 ILE A N 1
ATOM 728 C CA . ILE A 1 97 ? 29.820 25.205 -1.710 1.00 58.94 97 ILE A CA 1
ATOM 729 C C . ILE A 1 97 ? 29.697 25.588 -3.201 1.00 58.94 97 ILE A C 1
ATOM 731 O O . ILE A 1 97 ? 30.254 24.887 -4.047 1.00 58.94 97 ILE A O 1
ATOM 735 N N . VAL A 1 98 ? 29.088 26.742 -3.539 1.00 62.88 98 VAL A N 1
ATOM 736 C CA . VAL A 1 98 ? 28.984 27.280 -4.923 1.00 62.88 98 VAL A CA 1
ATOM 737 C C . VAL A 1 98 ? 30.289 27.151 -5.724 1.00 62.88 98 VAL A C 1
ATOM 739 O O . VAL A 1 98 ? 30.217 26.688 -6.864 1.00 62.88 98 VAL A O 1
ATOM 742 N N . PRO A 1 99 ? 31.477 27.528 -5.195 1.00 64.00 99 PRO A N 1
ATOM 743 C CA . PRO A 1 99 ? 32.712 27.485 -5.980 1.00 64.00 99 PRO A CA 1
ATOM 744 C C . PRO A 1 99 ? 33.188 26.060 -6.294 1.00 64.00 99 PRO A C 1
ATOM 746 O O . PRO A 1 99 ? 33.989 25.887 -7.207 1.00 64.00 99 PRO A O 1
ATOM 749 N N . ALA A 1 100 ? 32.733 25.061 -5.531 1.00 61.62 100 ALA A N 1
ATOM 750 C CA . ALA A 1 100 ? 33.189 23.677 -5.6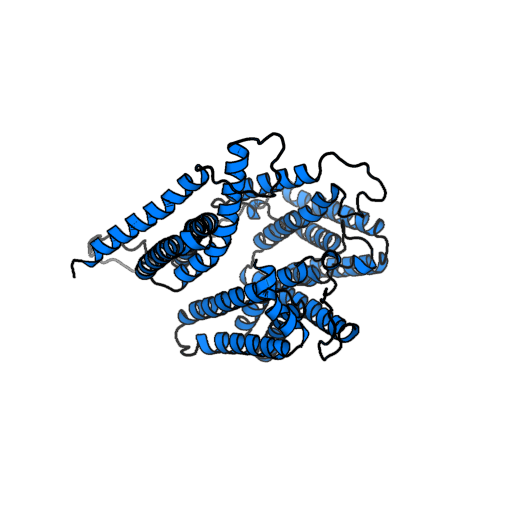14 1.00 61.62 100 ALA A CA 1
ATOM 751 C C . ALA A 1 100 ? 32.205 22.749 -6.347 1.00 61.62 100 ALA A C 1
ATOM 753 O O . ALA A 1 100 ? 32.656 21.827 -7.019 1.00 61.62 100 ALA A O 1
ATOM 754 N N . MET A 1 101 ? 30.889 22.971 -6.225 1.00 58.22 101 MET A N 1
ATOM 755 C CA . MET A 1 101 ? 29.862 22.029 -6.716 1.00 58.22 101 MET A CA 1
ATOM 756 C C . MET A 1 101 ? 28.798 22.678 -7.631 1.00 58.22 101 MET A C 1
ATOM 758 O O . MET A 1 101 ? 27.926 21.998 -8.166 1.00 58.22 101 MET A O 1
ATOM 762 N N . GLY A 1 102 ? 28.897 23.988 -7.893 1.00 67.44 102 GLY A N 1
ATOM 763 C CA . GLY A 1 102 ? 28.062 24.693 -8.873 1.00 67.44 102 GLY A CA 1
ATOM 764 C C . GLY A 1 102 ? 26.677 25.129 -8.369 1.00 67.44 102 GLY A C 1
ATOM 765 O O . GLY A 1 102 ? 26.285 24.906 -7.226 1.00 67.44 102 GLY A O 1
ATOM 766 N N . TRP A 1 103 ? 25.917 25.810 -9.237 1.00 68.56 103 TRP A N 1
ATOM 767 C CA . TRP A 1 103 ? 24.614 26.413 -8.897 1.00 68.56 103 TRP A CA 1
ATOM 768 C C . TRP A 1 103 ? 23.470 25.401 -8.707 1.00 68.56 103 TRP A C 1
ATOM 770 O O . TRP A 1 103 ? 22.465 25.740 -8.077 1.00 68.56 103 TRP A O 1
ATOM 780 N N . GLY A 1 104 ? 23.617 24.172 -9.217 1.00 67.06 104 GLY A N 1
ATOM 781 C CA . GLY A 1 104 ? 22.607 23.114 -9.103 1.00 67.06 104 GLY A CA 1
ATOM 782 C C . GLY A 1 104 ? 22.341 22.693 -7.654 1.00 67.06 104 GLY A C 1
ATOM 783 O O . GLY A 1 104 ? 21.189 22.604 -7.239 1.00 67.06 104 GLY A O 1
ATOM 784 N N . GLU A 1 105 ? 23.385 22.548 -6.838 1.00 68.81 105 GLU A N 1
ATOM 785 C CA . GLU A 1 105 ? 23.219 22.145 -5.434 1.00 68.81 105 GLU A CA 1
ATOM 786 C C . GLU A 1 105 ? 22.597 23.243 -4.565 1.00 68.81 105 GLU A C 1
ATOM 788 O O . GLU A 1 105 ? 21.799 22.978 -3.666 1.00 68.81 105 GLU A O 1
ATOM 793 N N . VAL A 1 106 ? 22.912 24.506 -4.857 1.00 69.00 106 VAL A N 1
ATOM 794 C CA . VAL A 1 106 ? 22.317 25.663 -4.170 1.00 69.00 106 VAL A CA 1
ATOM 795 C C . VAL A 1 106 ? 20.815 25.726 -4.429 1.00 69.00 106 VAL A C 1
ATOM 797 O O . VAL A 1 106 ? 20.036 25.990 -3.509 1.00 69.00 106 VAL A O 1
ATOM 800 N N . LYS A 1 107 ? 20.410 25.461 -5.676 1.00 74.00 107 LYS A N 1
ATOM 801 C CA . LYS A 1 107 ? 19.006 25.347 -6.081 1.00 74.00 107 LYS A CA 1
ATOM 802 C C . LYS A 1 107 ? 18.307 24.251 -5.274 1.00 74.00 107 LYS A C 1
ATOM 804 O O . LYS A 1 107 ? 17.275 24.532 -4.665 1.00 74.00 107 LYS A O 1
ATOM 809 N N . ASP A 1 108 ? 18.892 23.059 -5.179 1.00 73.12 108 ASP A N 1
ATOM 810 C CA . ASP A 1 108 ? 18.318 21.945 -4.413 1.00 73.12 108 ASP A CA 1
ATOM 811 C C . ASP A 1 108 ? 18.176 22.281 -2.920 1.00 73.12 108 ASP A C 1
ATOM 813 O O . ASP A 1 108 ? 17.125 22.063 -2.310 1.00 73.12 108 ASP A O 1
ATOM 817 N N . ILE A 1 109 ? 19.185 22.912 -2.323 1.00 71.56 109 ILE A N 1
ATOM 818 C CA . ILE A 1 109 ? 19.126 23.362 -0.928 1.00 71.56 109 ILE A CA 1
ATOM 819 C C . ILE A 1 109 ? 17.990 24.378 -0.708 1.00 71.56 109 ILE A C 1
ATOM 821 O O . ILE A 1 109 ? 17.283 24.317 0.300 1.00 71.56 109 ILE A O 1
ATOM 825 N N . LEU A 1 110 ? 17.767 25.308 -1.637 1.00 74.12 110 LEU A N 1
ATOM 826 C CA . LEU A 1 110 ? 16.666 26.274 -1.535 1.00 74.12 110 LEU A CA 1
ATOM 827 C C . LEU A 1 110 ? 15.299 25.622 -1.782 1.00 74.12 110 LEU A C 1
ATOM 829 O O . LEU A 1 110 ? 14.319 25.967 -1.113 1.00 74.12 110 LEU A O 1
ATOM 833 N N . PHE A 1 111 ? 15.232 24.631 -2.671 1.00 80.81 111 PHE A N 1
ATOM 834 C CA . PHE A 1 111 ? 14.034 23.832 -2.939 1.00 80.81 111 PHE A CA 1
ATOM 835 C C . PHE A 1 111 ? 13.603 22.965 -1.744 1.00 80.81 111 PHE A C 1
ATOM 837 O O . PHE A 1 111 ? 12.440 22.563 -1.660 1.00 80.81 111 PHE A O 1
ATOM 844 N N . ALA A 1 112 ? 14.475 22.750 -0.757 1.00 77.19 112 ALA A N 1
ATOM 845 C CA . ALA A 1 112 ? 14.124 22.123 0.516 1.00 77.19 112 ALA A CA 1
ATOM 846 C C . ALA A 1 112 ? 13.160 22.964 1.378 1.00 77.19 112 ALA A C 1
ATOM 848 O O . ALA A 1 112 ? 12.322 22.421 2.110 1.00 77.19 112 ALA A O 1
ATOM 849 N N . LEU A 1 113 ? 13.270 24.297 1.314 1.00 78.62 113 LEU A N 1
ATOM 850 C CA . LEU A 1 113 ? 12.597 25.217 2.240 1.00 78.62 113 LEU A CA 1
ATOM 851 C C . LEU A 1 113 ? 11.060 25.152 2.176 1.00 78.62 113 LEU A C 1
ATOM 853 O O . LEU A 1 113 ? 10.437 25.065 3.241 1.00 78.62 113 LEU A O 1
ATOM 857 N N . PRO A 1 114 ? 10.411 25.136 0.992 1.00 81.25 114 PRO A N 1
ATOM 858 C CA . PRO A 1 114 ? 8.959 24.982 0.892 1.00 81.25 114 PRO A CA 1
ATOM 859 C C . PRO A 1 114 ? 8.473 23.645 1.437 1.00 81.25 114 PRO A C 1
ATOM 861 O O . PRO A 1 114 ? 7.419 23.593 2.070 1.00 81.25 114 PRO A O 1
ATOM 864 N N . GLY A 1 115 ? 9.254 22.581 1.237 1.00 79.38 115 GLY A N 1
ATOM 865 C CA . GLY A 1 115 ? 8.993 21.265 1.808 1.00 79.38 115 GLY A CA 1
ATOM 866 C C . GLY A 1 115 ? 8.921 21.317 3.327 1.00 79.38 115 GLY A C 1
ATOM 867 O O . GLY A 1 115 ? 7.909 20.957 3.931 1.00 79.38 115 GLY A O 1
ATOM 868 N N . LEU A 1 116 ? 9.968 21.862 3.946 1.00 78.38 116 LEU A N 1
ATOM 869 C CA . LEU A 1 116 ? 10.055 22.036 5.394 1.00 78.38 116 LEU A CA 1
ATOM 870 C C . LEU A 1 116 ? 8.928 22.934 5.935 1.00 78.38 116 LEU A C 1
ATOM 872 O O . LEU A 1 116 ? 8.322 22.613 6.960 1.00 78.38 116 LEU A O 1
ATOM 876 N N . ALA A 1 117 ? 8.586 24.014 5.226 1.00 78.69 117 ALA A N 1
ATOM 877 C CA . ALA A 1 117 ? 7.469 24.896 5.568 1.00 78.69 117 ALA A CA 1
ATOM 878 C C . ALA A 1 117 ? 6.113 24.187 5.533 1.00 78.69 117 ALA A C 1
ATOM 880 O O . ALA A 1 117 ? 5.343 24.275 6.495 1.00 78.69 117 ALA A O 1
ATOM 881 N N . ALA A 1 118 ? 5.834 23.465 4.448 1.00 78.88 118 ALA A N 1
ATOM 882 C CA . ALA A 1 118 ? 4.614 22.686 4.293 1.00 78.88 118 ALA A CA 1
ATOM 883 C C . ALA A 1 118 ? 4.501 21.633 5.402 1.00 78.88 118 ALA A C 1
ATOM 885 O O . ALA A 1 118 ? 3.457 21.522 6.047 1.00 78.88 118 ALA A O 1
ATOM 886 N N . GLY A 1 119 ? 5.598 20.927 5.693 1.00 77.50 119 GLY A N 1
ATOM 887 C CA . GLY A 1 119 ? 5.684 19.981 6.800 1.00 77.50 119 GLY A CA 1
ATOM 888 C C . GLY A 1 119 ? 5.334 20.613 8.148 1.00 77.50 119 GLY A C 1
ATOM 889 O O . GLY A 1 119 ? 4.498 20.080 8.884 1.00 77.50 119 GLY A O 1
ATOM 890 N N . ILE A 1 120 ? 5.920 21.775 8.460 1.00 78.50 120 ILE A N 1
ATOM 891 C CA . ILE A 1 120 ? 5.658 22.495 9.715 1.00 78.50 120 ILE A CA 1
ATOM 892 C C . ILE A 1 120 ? 4.179 22.868 9.851 1.00 78.50 120 ILE A C 1
ATOM 894 O O . ILE A 1 120 ? 3.590 22.686 10.919 1.00 78.50 120 ILE A O 1
ATOM 898 N N . GLU A 1 121 ? 3.571 23.383 8.784 1.00 77.25 121 GLU A N 1
ATOM 899 C CA . GLU A 1 121 ? 2.161 23.778 8.783 1.00 77.25 121 GLU A CA 1
ATOM 900 C C . GLU A 1 121 ? 1.241 22.561 8.972 1.00 77.25 121 GLU A C 1
ATOM 902 O O . GLU A 1 121 ? 0.310 22.596 9.784 1.00 77.25 121 GLU A O 1
ATOM 907 N N . ILE A 1 122 ? 1.531 21.452 8.287 1.00 75.50 122 ILE A N 1
ATOM 908 C CA . ILE A 1 122 ? 0.776 20.197 8.410 1.00 75.50 122 ILE A CA 1
ATOM 909 C C . ILE A 1 122 ? 0.832 19.661 9.845 1.00 75.50 122 ILE A C 1
ATOM 911 O O . ILE A 1 122 ? -0.212 19.339 10.432 1.00 75.50 122 ILE A O 1
ATOM 915 N N . GLY A 1 123 ? 2.013 19.582 10.458 1.00 72.81 123 GLY A N 1
ATOM 916 C CA . GLY A 1 123 ? 2.116 19.081 11.829 1.00 72.81 123 GLY A CA 1
ATOM 917 C C . GLY A 1 123 ? 1.550 20.060 12.866 1.00 72.81 123 GLY A C 1
ATOM 918 O O . GLY A 1 123 ? 0.897 19.628 13.822 1.00 72.81 123 GLY A O 1
ATOM 919 N N . ALA A 1 124 ? 1.648 21.376 12.643 1.00 74.38 124 ALA A N 1
ATOM 920 C CA . ALA A 1 124 ? 0.981 22.374 13.482 1.00 74.38 124 ALA A CA 1
ATOM 921 C C . ALA A 1 124 ? -0.553 22.239 13.442 1.00 74.38 124 ALA A C 1
ATOM 923 O O . ALA A 1 124 ? -1.208 22.312 14.490 1.00 74.38 124 ALA A O 1
ATOM 924 N N . ARG A 1 125 ? -1.139 21.999 12.261 1.00 72.62 125 ARG A N 1
ATOM 925 C CA . ARG A 1 125 ? -2.579 21.721 12.102 1.00 72.62 125 ARG A CA 1
ATOM 926 C C . ARG A 1 125 ? -2.986 20.421 12.782 1.00 72.62 125 ARG A C 1
ATOM 928 O O . ARG A 1 125 ? -4.009 20.395 13.466 1.00 72.62 125 ARG A O 1
ATOM 935 N N . SER A 1 126 ? -2.158 19.386 12.671 1.00 71.19 126 SER A N 1
ATOM 936 C CA . SER A 1 126 ? -2.395 18.082 13.302 1.00 71.19 126 SER A CA 1
ATOM 937 C C . SER A 1 126 ? -2.532 18.199 14.828 1.00 71.19 126 SER A C 1
ATOM 939 O O . SER A 1 126 ? -3.437 17.612 15.415 1.00 71.19 126 SER A O 1
ATOM 941 N N . ARG A 1 127 ? -1.732 19.060 15.478 1.00 65.81 127 ARG A N 1
ATOM 942 C CA . ARG A 1 127 ? -1.869 19.345 16.922 1.00 65.81 127 ARG A CA 1
ATOM 943 C C . ARG A 1 127 ? -3.139 20.115 17.298 1.00 65.81 127 ARG A C 1
ATOM 945 O O . ARG A 1 127 ? -3.608 19.992 18.429 1.00 65.81 127 ARG A O 1
ATOM 952 N N . ARG A 1 128 ? -3.670 20.963 16.407 1.00 58.53 128 ARG A N 1
ATOM 953 C CA . ARG A 1 128 ? -4.879 21.769 16.680 1.00 58.53 128 ARG A CA 1
ATOM 954 C C . ARG A 1 128 ? -6.143 20.917 16.661 1.00 58.53 128 ARG A C 1
ATOM 956 O O . ARG A 1 128 ? -7.026 21.149 17.478 1.00 58.53 128 ARG A O 1
ATOM 963 N N . VAL A 1 129 ? -6.200 19.918 15.779 1.00 53.69 129 VAL A N 1
ATOM 964 C CA . VAL A 1 129 ? -7.326 18.972 15.695 1.00 53.69 129 VAL A CA 1
ATOM 965 C C . VAL A 1 129 ? -7.452 18.131 16.974 1.00 53.69 129 VAL A C 1
ATOM 967 O O . VAL A 1 129 ? -8.563 17.839 17.397 1.00 53.69 129 VAL A O 1
ATOM 970 N N . GLU A 1 130 ? -6.342 17.825 17.654 1.00 48.00 130 GLU A N 1
ATOM 971 C CA . GLU A 1 130 ? -6.343 17.113 18.945 1.00 48.00 130 GLU A CA 1
ATOM 972 C C . GLU A 1 130 ? -6.789 17.958 20.155 1.00 48.00 130 GLU A C 1
ATOM 974 O O . GLU A 1 130 ? -7.004 17.400 21.230 1.00 48.00 130 GLU A O 1
ATOM 979 N N . ARG A 1 131 ? -6.920 19.289 20.031 1.00 42.34 131 ARG A N 1
ATOM 980 C CA . ARG A 1 131 ? -7.401 20.171 21.113 1.00 42.34 131 ARG A CA 1
ATOM 981 C C . ARG A 1 131 ? -8.791 20.752 20.808 1.00 42.34 131 ARG A C 1
ATOM 983 O O . ARG A 1 131 ? -8.909 21.972 20.663 1.00 42.34 131 ARG A O 1
ATOM 990 N N . PRO A 1 132 ? -9.865 19.950 20.744 1.00 42.72 132 PRO A N 1
ATOM 991 C CA . PRO A 1 132 ? -11.207 20.504 20.824 1.00 42.72 132 PRO A CA 1
ATOM 992 C C . PRO A 1 132 ? -11.468 20.892 22.289 1.00 42.72 132 PRO A C 1
ATOM 994 O O . PRO A 1 132 ? -11.678 20.027 23.130 1.00 42.72 132 PRO A O 1
ATOM 997 N N . GLY A 1 133 ? -11.392 22.187 22.623 1.00 41.19 133 GLY A N 1
ATOM 998 C CA . GLY A 1 133 ? -11.857 22.662 23.939 1.00 41.19 133 GLY A CA 1
ATOM 999 C C . GLY A 1 133 ? -11.252 23.945 24.520 1.00 41.19 133 GLY A C 1
ATOM 1000 O O . GLY A 1 133 ? -11.671 24.355 25.591 1.00 41.19 133 GLY A O 1
ATOM 1001 N N . GLY A 1 134 ? -10.285 24.605 23.873 1.00 35.88 134 GLY A N 1
ATOM 1002 C CA . GLY A 1 134 ? -9.596 25.754 24.495 1.00 35.88 134 GLY A CA 1
ATOM 1003 C C . GLY A 1 134 ? -10.105 27.154 24.129 1.00 35.88 134 GLY A C 1
ATOM 1004 O O . GLY A 1 134 ? -9.676 28.124 24.743 1.00 35.88 134 GLY A O 1
ATOM 1005 N N . ALA A 1 135 ? -10.953 27.288 23.105 1.00 36.44 135 ALA A N 1
ATOM 1006 C CA . ALA A 1 135 ? -11.252 28.590 22.494 1.00 36.44 135 ALA A CA 1
ATOM 1007 C C . ALA A 1 135 ? -12.682 29.110 22.735 1.00 36.44 135 ALA A C 1
ATOM 1009 O O . ALA A 1 135 ? -12.990 30.215 22.304 1.00 36.44 135 ALA A O 1
ATOM 1010 N N . ALA A 1 136 ? -13.538 28.357 23.436 1.00 35.44 136 ALA A N 1
ATOM 1011 C CA . ALA A 1 136 ? -14.900 28.794 23.765 1.00 35.44 136 ALA A CA 1
ATOM 1012 C C . ALA A 1 136 ? -15.007 29.531 25.118 1.00 35.44 136 ALA A C 1
ATOM 1014 O O . ALA A 1 136 ? -16.044 30.104 25.420 1.00 35.44 136 ALA A O 1
ATOM 1015 N N . THR A 1 137 ? -13.942 29.582 25.924 1.00 32.84 137 THR A N 1
ATOM 1016 C CA . THR A 1 137 ? -13.982 30.130 27.297 1.00 32.84 137 THR A CA 1
ATOM 1017 C C . THR A 1 137 ? -13.508 31.586 27.397 1.00 32.84 137 THR A C 1
ATOM 1019 O O . THR A 1 137 ? -12.884 31.973 28.384 1.00 32.84 137 THR A O 1
ATOM 1022 N N . ARG A 1 138 ? -13.743 32.413 26.367 1.00 32.66 138 ARG A N 1
ATOM 1023 C CA . ARG A 1 138 ? -13.384 33.847 26.412 1.00 32.66 138 ARG A CA 1
ATOM 1024 C C . ARG A 1 138 ? -14.418 34.797 25.804 1.00 32.66 138 ARG A C 1
ATOM 1026 O O . ARG A 1 138 ? -14.065 35.891 25.376 1.00 32.66 138 ARG A O 1
ATOM 1033 N N . ALA A 1 139 ? -15.686 34.409 25.794 1.00 35.72 139 ALA A N 1
ATOM 1034 C CA . ALA A 1 139 ? -16.773 35.335 25.510 1.00 35.72 139 ALA A CA 1
ATOM 1035 C C . ALA A 1 139 ? -17.968 34.989 26.399 1.00 35.72 139 ALA A C 1
ATOM 1037 O O . ALA A 1 139 ? -18.674 34.034 26.109 1.00 35.72 139 ALA A O 1
ATOM 1038 N N . GLN A 1 140 ? -18.113 35.768 27.477 1.00 33.31 140 GLN A N 1
ATOM 1039 C CA . GLN A 1 140 ? -19.303 36.042 28.304 1.00 33.31 140 GLN A CA 1
ATOM 1040 C C . GLN A 1 140 ? -18.924 36.090 29.789 1.00 33.31 140 GLN A C 1
ATOM 1042 O O . GLN A 1 140 ? -19.242 35.216 30.586 1.00 33.31 140 GLN A O 1
ATOM 1047 N N . SER A 1 141 ? -18.217 37.157 30.157 1.00 32.22 141 SER A N 1
ATOM 1048 C CA . SER A 1 141 ? -18.352 37.747 31.484 1.00 32.22 141 SER A CA 1
ATOM 1049 C C . SER A 1 141 ? -19.708 38.457 31.528 1.00 32.22 141 SER A C 1
ATOM 1051 O O . SER A 1 141 ? -19.844 39.546 30.973 1.00 32.22 141 SER A O 1
ATOM 1053 N N . ILE A 1 142 ? -20.710 37.819 32.127 1.00 33.75 142 ILE A N 1
ATOM 1054 C CA . ILE A 1 142 ? -21.938 38.478 32.580 1.00 33.75 142 ILE A CA 1
ATOM 1055 C C . ILE A 1 142 ? -21.991 38.281 34.099 1.00 33.75 142 ILE A C 1
ATOM 1057 O O . ILE A 1 142 ? -21.747 37.183 34.597 1.00 33.75 142 ILE A O 1
ATOM 1061 N N . GLU A 1 143 ? -22.203 39.390 34.802 1.00 31.69 143 GLU A N 1
ATOM 1062 C CA . GLU A 1 143 ? -22.225 39.557 36.259 1.00 31.69 143 GLU A CA 1
ATOM 1063 C C . GLU A 1 143 ? -23.222 38.636 36.992 1.00 31.69 143 GLU A C 1
ATOM 1065 O O . GLU A 1 143 ? -24.178 38.145 36.386 1.00 31.69 143 GLU A O 1
ATOM 1070 N N . PRO A 1 144 ? -23.050 38.414 38.312 1.00 36.12 144 PRO A N 1
ATOM 1071 C CA . PRO A 1 144 ? -23.941 37.566 39.085 1.00 36.12 144 PRO A CA 1
ATOM 1072 C C . PRO A 1 144 ? -25.139 38.371 39.610 1.00 36.12 144 PRO A C 1
ATOM 1074 O O . PRO A 1 144 ? -24.985 39.244 40.461 1.00 36.12 144 PRO A O 1
ATOM 1077 N N . ALA A 1 145 ? -26.348 38.033 39.161 1.00 30.48 145 ALA A N 1
ATOM 1078 C CA . ALA A 1 145 ? -27.582 38.454 39.817 1.00 30.48 145 ALA A CA 1
ATOM 1079 C C . ALA A 1 145 ? -28.181 37.276 40.597 1.00 30.48 145 ALA A C 1
ATOM 1081 O O . ALA A 1 145 ? -28.526 36.232 40.043 1.00 30.48 145 ALA A O 1
ATOM 1082 N N . ILE A 1 146 ? -28.276 37.464 41.909 1.00 40.38 146 ILE A N 1
ATOM 1083 C CA . ILE A 1 146 ? -28.943 36.588 42.869 1.00 40.38 146 ILE A CA 1
ATOM 1084 C C . ILE A 1 146 ? -30.448 36.574 42.568 1.00 40.38 146 ILE A C 1
ATOM 1086 O O . ILE A 1 146 ? -31.076 37.628 42.537 1.00 40.38 146 ILE A O 1
ATOM 1090 N N . SER A 1 147 ? -31.055 35.391 42.449 1.00 31.42 147 SER A N 1
ATOM 1091 C CA . SER A 1 147 ? -32.435 35.182 42.905 1.00 31.42 147 SER A CA 1
ATOM 1092 C C . SER A 1 147 ? -32.667 33.723 43.301 1.00 31.42 147 SER A C 1
ATOM 1094 O O . SER A 1 147 ? -32.256 32.779 42.629 1.00 31.42 147 SER A O 1
ATOM 1096 N N . VAL A 1 148 ? -33.278 33.579 44.472 1.00 42.34 148 VAL A N 1
ATOM 1097 C CA . VAL A 1 148 ? -33.680 32.347 45.148 1.00 42.34 148 VAL A CA 1
ATOM 1098 C C . VAL A 1 148 ? -35.007 31.870 44.551 1.00 42.34 148 VAL A C 1
ATOM 1100 O O . VAL A 1 148 ? -35.927 32.673 44.417 1.00 42.34 148 VAL A O 1
ATOM 1103 N N . GLY A 1 149 ? -35.146 30.573 44.249 1.00 30.61 149 GLY A N 1
ATOM 1104 C CA . GLY A 1 149 ? -36.453 30.003 43.901 1.00 30.61 149 GLY A CA 1
ATOM 1105 C C . GLY A 1 149 ? -36.456 28.538 43.447 1.00 30.61 149 GLY A C 1
ATOM 1106 O O . GLY A 1 149 ? -36.356 28.281 42.256 1.00 30.61 149 GLY A O 1
ATOM 1107 N N . GLY A 1 150 ? -36.663 27.615 44.400 1.00 35.69 150 GLY A N 1
ATOM 1108 C CA . GLY A 1 150 ? -37.359 26.318 44.245 1.00 35.69 150 GLY A CA 1
ATOM 1109 C C . GLY A 1 150 ? -36.713 25.186 43.410 1.00 35.69 150 GLY A C 1
ATOM 1110 O O . GLY A 1 150 ? -36.211 25.422 42.314 1.00 35.69 150 GLY A O 1
ATOM 1111 N N . PRO A 1 151 ? -36.782 23.912 43.856 1.00 35.47 151 PRO A N 1
ATOM 1112 C CA . PRO A 1 151 ? -36.291 22.784 43.068 1.00 35.47 151 PRO A CA 1
ATOM 1113 C C . PRO A 1 151 ? -37.279 22.446 41.939 1.00 35.47 151 PRO A C 1
ATOM 1115 O O . PRO A 1 151 ? -38.338 21.866 42.171 1.00 35.47 151 PRO A O 1
ATOM 1118 N N . ARG A 1 152 ? -36.932 22.794 40.694 1.00 32.97 152 ARG A N 1
ATOM 1119 C CA . ARG A 1 152 ? -37.576 22.233 39.494 1.00 32.97 152 ARG A CA 1
ATOM 1120 C C . ARG A 1 152 ? -36.870 20.929 39.097 1.00 32.97 152 ARG A C 1
ATOM 1122 O O . ARG A 1 152 ? -35.641 20.926 39.022 1.00 32.97 152 ARG A O 1
ATOM 1129 N N . PRO A 1 153 ? -37.599 19.838 38.801 1.00 37.59 153 PRO A N 1
ATOM 1130 C CA . PRO A 1 153 ? -36.990 18.623 38.280 1.00 37.59 153 PRO A CA 1
ATOM 1131 C C . PRO A 1 153 ? -36.459 18.902 36.869 1.00 37.59 153 PRO A C 1
ATOM 1133 O O . PRO A 1 153 ? -37.215 19.219 35.951 1.00 37.59 153 PRO A O 1
ATOM 1136 N N . VAL A 1 154 ? -35.141 18.817 36.704 1.00 35.12 154 VAL A N 1
ATOM 1137 C CA . VAL A 1 154 ? -34.487 18.889 35.396 1.00 35.12 154 VAL A CA 1
ATOM 1138 C C . VAL A 1 154 ? -34.779 17.577 34.675 1.00 35.12 154 VAL A C 1
ATOM 1140 O O . VAL A 1 154 ? -34.123 16.565 34.908 1.00 35.12 154 VAL A O 1
ATOM 1143 N N . ALA A 1 155 ? -35.796 17.581 33.815 1.00 34.09 155 ALA A N 1
ATOM 1144 C CA . ALA A 1 155 ? -35.949 16.548 32.805 1.00 34.09 155 ALA A CA 1
ATOM 1145 C C . ALA A 1 155 ? -34.732 16.625 31.874 1.00 34.09 155 ALA A C 1
ATOM 1147 O O . ALA A 1 155 ? -34.520 17.634 31.199 1.00 34.09 155 ALA A O 1
ATOM 1148 N N . ALA A 1 156 ? -33.916 15.573 31.866 1.00 33.00 156 ALA A N 1
ATOM 1149 C CA . ALA A 1 156 ? -32.824 15.408 30.922 1.00 33.00 156 ALA A CA 1
ATOM 1150 C C . ALA A 1 156 ? -33.402 15.304 29.501 1.00 33.00 156 ALA A C 1
ATOM 1152 O O . ALA A 1 156 ? -33.796 14.232 29.053 1.00 33.00 156 ALA A O 1
ATOM 1153 N N . HIS A 1 157 ? -33.491 16.430 28.792 1.00 34.06 157 HIS A N 1
ATOM 1154 C CA . HIS A 1 157 ? -33.600 16.419 27.338 1.00 34.06 157 HIS A CA 1
ATOM 1155 C C . HIS A 1 157 ? -32.219 16.057 26.783 1.00 34.06 157 HIS A C 1
ATOM 1157 O O . HIS A 1 157 ? -31.390 16.928 26.519 1.00 34.06 157 HIS A O 1
ATOM 1163 N N . GLU A 1 158 ? -31.954 14.759 26.631 1.00 34.84 158 GLU A N 1
ATOM 1164 C CA . GLU A 1 158 ? -30.991 14.316 25.625 1.00 34.84 158 GLU A CA 1
ATOM 1165 C C . GLU A 1 158 ? -31.500 14.815 24.263 1.00 34.84 158 GLU A C 1
ATOM 1167 O O . GLU A 1 158 ? -32.647 14.529 23.905 1.00 34.84 158 GLU A O 1
ATOM 1172 N N . PRO A 1 159 ? -30.711 15.576 23.484 1.00 34.50 159 PRO A N 1
ATOM 1173 C CA . PRO A 1 159 ? -31.068 15.834 22.101 1.00 34.50 159 PRO A CA 1
ATOM 1174 C C . PRO A 1 159 ? -31.106 14.484 21.385 1.00 34.50 159 PRO A C 1
ATOM 1176 O O . PRO A 1 159 ? -30.072 13.838 21.204 1.00 34.50 159 PRO A O 1
ATOM 1179 N N . ALA A 1 160 ? -32.314 14.047 21.023 1.00 33.69 160 ALA A N 1
ATOM 1180 C CA . ALA A 1 160 ? -32.529 12.842 20.245 1.00 33.69 160 ALA A CA 1
ATOM 1181 C C . ALA A 1 160 ? -31.593 12.864 19.031 1.00 33.69 160 ALA A C 1
ATOM 1183 O O . ALA A 1 160 ? -31.566 13.835 18.267 1.00 33.69 160 ALA A O 1
ATOM 1184 N N . ALA A 1 161 ? -30.802 11.798 18.880 1.00 33.97 161 ALA A N 1
ATOM 1185 C CA . ALA A 1 161 ? -29.994 11.580 17.692 1.00 33.97 161 ALA A CA 1
ATOM 1186 C C . ALA A 1 161 ? -30.879 11.801 16.453 1.00 33.97 161 ALA A C 1
ATOM 1188 O O . ALA A 1 161 ? -32.025 11.341 16.457 1.00 33.97 161 ALA A O 1
ATOM 1189 N N . PRO A 1 162 ? -30.398 12.506 15.411 1.00 33.66 162 PRO A N 1
ATOM 1190 C CA . PRO A 1 162 ? -31.198 12.741 14.221 1.00 33.66 162 PRO A CA 1
ATOM 1191 C C . PRO A 1 162 ? -31.684 11.392 13.698 1.00 33.66 162 PRO A C 1
ATOM 1193 O O . PRO A 1 162 ? -30.883 10.542 13.300 1.00 33.66 162 PRO A O 1
ATOM 1196 N N . VAL A 1 163 ? -33.001 11.185 13.749 1.00 39.19 163 VAL A N 1
ATOM 1197 C CA . VAL A 1 163 ? -33.657 10.012 13.181 1.00 39.19 163 VAL A CA 1
ATOM 1198 C C . VAL A 1 163 ? -33.478 10.130 11.675 1.00 39.19 163 VAL A C 1
ATOM 1200 O O . VAL A 1 163 ? -34.226 10.825 10.990 1.00 39.19 163 VAL A O 1
ATOM 1203 N N . LEU A 1 164 ? -32.409 9.513 11.169 1.00 40.56 164 LEU A N 1
ATOM 1204 C CA . LEU A 1 164 ? -32.154 9.372 9.745 1.00 40.56 164 LEU A CA 1
ATOM 1205 C C . LEU A 1 164 ? -33.371 8.683 9.133 1.00 40.56 164 LEU A C 1
ATOM 1207 O O . LEU A 1 164 ? -33.669 7.530 9.448 1.00 40.56 164 LEU A O 1
ATOM 1211 N N . SER A 1 165 ? -34.087 9.411 8.279 1.00 36.00 165 SER A N 1
ATOM 1212 C CA . SER A 1 165 ? -35.209 8.877 7.518 1.00 36.00 165 SER A CA 1
ATOM 1213 C C . SER A 1 165 ? -34.756 7.602 6.796 1.00 36.00 165 SER A C 1
ATOM 1215 O O . SER A 1 165 ? -33.659 7.590 6.224 1.00 36.00 165 SER A O 1
ATOM 1217 N N . PRO A 1 166 ? -35.546 6.513 6.820 1.00 41.47 166 PRO A N 1
ATOM 1218 C CA . PRO A 1 166 ? -35.159 5.289 6.143 1.00 41.47 166 PRO A CA 1
ATOM 1219 C C . PRO A 1 166 ? -34.938 5.585 4.653 1.00 41.47 166 PRO A C 1
ATOM 1221 O O . PRO A 1 166 ? -35.754 6.281 4.042 1.00 41.47 166 PRO A O 1
ATOM 1224 N N . PRO A 1 167 ? -33.853 5.069 4.053 1.00 51.06 167 PRO A N 1
ATOM 1225 C CA . PRO A 1 167 ? -33.537 5.352 2.663 1.00 51.06 167 PRO A CA 1
ATOM 1226 C C . PRO A 1 167 ? -34.685 4.877 1.749 1.00 51.06 167 PRO A C 1
ATOM 1228 O O . PRO A 1 167 ? -35.287 3.825 2.022 1.00 51.06 167 PRO A O 1
ATOM 1231 N N . PRO A 1 168 ? -35.022 5.639 0.689 1.00 46.91 168 PRO A N 1
ATOM 1232 C CA . PRO A 1 168 ? -36.160 5.357 -0.185 1.00 46.91 168 PRO A CA 1
ATOM 1233 C C . PRO A 1 168 ? -36.038 3.966 -0.820 1.00 46.91 168 PRO A C 1
ATOM 1235 O O . PRO A 1 168 ? -34.939 3.533 -1.167 1.00 46.91 168 PRO A O 1
ATOM 1238 N N . LYS A 1 169 ? -37.162 3.256 -1.004 1.00 51.38 169 LYS A N 1
ATOM 1239 C CA . LYS A 1 169 ? -37.208 1.842 -1.446 1.00 51.38 169 LYS A CA 1
ATOM 1240 C C . LYS A 1 169 ? -36.322 1.527 -2.670 1.00 51.38 169 LYS A C 1
ATOM 1242 O O . LYS A 1 169 ? -35.713 0.464 -2.694 1.00 51.38 169 LYS A O 1
ATOM 1247 N N . GLY A 1 170 ? -36.171 2.454 -3.624 1.00 51.53 170 GLY A N 1
ATOM 1248 C CA . GLY A 1 170 ? -35.301 2.285 -4.802 1.00 51.53 170 GLY A CA 1
ATOM 1249 C C . GLY A 1 170 ? -33.808 2.123 -4.478 1.00 51.53 170 GLY A C 1
ATOM 1250 O O . GLY A 1 170 ? -33.114 1.339 -5.119 1.00 51.53 170 GLY A O 1
ATOM 1251 N N . THR A 1 171 ? -33.319 2.766 -3.413 1.00 55.81 171 THR A N 1
ATOM 1252 C CA . THR A 1 171 ? -31.924 2.610 -2.952 1.00 55.81 171 THR A CA 1
ATOM 1253 C C . THR A 1 171 ? -31.666 1.276 -2.245 1.00 55.81 171 THR A C 1
ATOM 1255 O O . THR A 1 171 ? -30.519 0.845 -2.172 1.00 55.81 171 THR A O 1
ATOM 1258 N N . ARG A 1 172 ? -32.716 0.577 -1.781 1.00 60.12 172 ARG A N 1
ATOM 1259 C CA . ARG A 1 172 ? -32.588 -0.749 -1.149 1.00 60.12 172 ARG A CA 1
ATOM 1260 C C . ARG A 1 172 ? -32.372 -1.883 -2.157 1.00 60.12 172 ARG A C 1
ATOM 1262 O O . ARG A 1 172 ? -31.801 -2.897 -1.783 1.00 60.12 172 ARG A O 1
ATOM 1269 N N . VAL A 1 173 ? -32.808 -1.715 -3.409 1.00 69.62 173 VAL A N 1
ATOM 1270 C CA . VAL A 1 173 ? -32.676 -2.735 -4.472 1.00 69.62 173 VAL A CA 1
ATOM 1271 C C . VAL A 1 173 ? -31.425 -2.507 -5.328 1.00 69.62 173 VAL A C 1
ATOM 1273 O O . VAL A 1 173 ? -30.811 -3.464 -5.792 1.00 69.62 173 VAL A O 1
ATOM 1276 N N . ALA A 1 174 ? -30.990 -1.252 -5.482 1.00 80.44 174 ALA A N 1
ATOM 1277 C CA . ALA A 1 174 ? -29.816 -0.907 -6.284 1.00 80.44 174 ALA A CA 1
ATOM 1278 C C . ALA A 1 174 ? -28.508 -1.547 -5.772 1.00 80.44 174 ALA A C 1
ATOM 1280 O O . ALA A 1 174 ? -27.686 -1.972 -6.579 1.00 80.44 174 ALA A O 1
ATOM 1281 N N . GLY A 1 175 ? -28.327 -1.656 -4.448 1.00 84.75 175 GLY A N 1
ATOM 1282 C CA . GLY A 1 175 ? -27.141 -2.276 -3.837 1.00 84.75 175 GLY A CA 1
ATOM 1283 C C . GLY A 1 175 ? -26.980 -3.761 -4.196 1.00 84.75 175 GLY A C 1
ATOM 1284 O O . GLY A 1 175 ? -25.957 -4.126 -4.773 1.00 84.75 175 GLY A O 1
ATOM 1285 N N . PRO A 1 176 ? -27.993 -4.610 -3.941 1.00 89.69 176 PRO A N 1
ATOM 1286 C CA . PRO A 1 176 ? -27.989 -6.015 -4.353 1.00 89.69 176 PRO A CA 1
ATOM 1287 C C . PRO A 1 176 ? -27.790 -6.235 -5.856 1.00 89.69 176 PRO A C 1
ATOM 1289 O O . PRO A 1 176 ? -27.000 -7.094 -6.239 1.00 89.69 176 PRO A O 1
ATOM 1292 N N . VAL A 1 177 ? -28.443 -5.440 -6.713 1.00 90.94 177 VAL A N 1
ATOM 1293 C CA . VAL A 1 177 ? -28.277 -5.546 -8.176 1.00 90.94 177 VAL A CA 1
ATOM 1294 C C . VAL A 1 177 ? -26.847 -5.200 -8.595 1.00 90.94 177 VAL A C 1
ATOM 1296 O O . VAL A 1 177 ? -26.234 -5.949 -9.353 1.00 90.94 177 VAL A O 1
ATOM 1299 N N . ALA A 1 178 ? -26.276 -4.114 -8.063 1.00 91.81 178 ALA A N 1
ATOM 1300 C CA . ALA A 1 178 ? -24.875 -3.771 -8.299 1.00 91.81 178 ALA A CA 1
ATOM 1301 C C . ALA A 1 178 ? -23.928 -4.869 -7.790 1.00 91.81 178 ALA A C 1
ATOM 1303 O O . ALA A 1 178 ? -22.991 -5.242 -8.491 1.00 91.81 178 ALA A O 1
ATOM 1304 N N . GLY A 1 179 ? -24.211 -5.438 -6.615 1.00 91.94 179 GLY A N 1
ATOM 1305 C CA . GLY A 1 179 ? -23.467 -6.569 -6.066 1.00 91.94 179 GLY A CA 1
ATOM 1306 C C . GLY A 1 179 ? -23.474 -7.791 -6.989 1.00 91.94 179 GLY A C 1
ATOM 1307 O O . GLY A 1 179 ? -22.418 -8.369 -7.231 1.00 91.94 179 GLY A O 1
ATOM 1308 N N . LEU A 1 180 ? -24.626 -8.142 -7.570 1.00 94.06 180 LEU A N 1
ATOM 1309 C CA . LEU A 1 180 ? -24.741 -9.240 -8.539 1.00 94.06 180 LEU A CA 1
ATOM 1310 C C . LEU A 1 180 ? -23.959 -8.970 -9.828 1.00 94.06 180 LEU A C 1
ATOM 1312 O O . LEU A 1 180 ? -23.298 -9.876 -10.326 1.00 94.06 180 LEU A O 1
ATOM 1316 N N . MET A 1 181 ? -23.988 -7.740 -10.353 1.00 94.44 181 MET A N 1
ATOM 1317 C CA . MET A 1 181 ? -23.200 -7.379 -11.541 1.00 94.44 181 MET A CA 1
ATOM 1318 C C . MET A 1 181 ? -21.694 -7.502 -11.281 1.00 94.44 181 MET A C 1
ATOM 1320 O O . MET A 1 181 ? -20.963 -8.048 -12.105 1.00 94.44 181 MET A O 1
ATOM 1324 N N . VAL A 1 182 ? -21.229 -7.049 -10.114 1.00 94.94 182 VAL A N 1
ATOM 1325 C CA . VAL A 1 182 ? -19.819 -7.174 -9.709 1.00 94.94 182 VAL A CA 1
ATOM 1326 C C . VAL A 1 182 ? -19.436 -8.643 -9.486 1.00 94.94 182 VAL A C 1
ATOM 1328 O O . VAL A 1 182 ? -18.360 -9.064 -9.905 1.00 94.94 182 VAL A O 1
ATOM 1331 N N . ALA A 1 183 ? -20.321 -9.451 -8.892 1.00 93.75 183 ALA A N 1
ATOM 1332 C CA . ALA A 1 183 ? -20.106 -10.891 -8.748 1.00 93.75 183 ALA A CA 1
ATOM 1333 C C . ALA A 1 183 ? -20.031 -11.599 -10.111 1.00 93.75 183 ALA A C 1
ATOM 1335 O O . ALA A 1 183 ? -19.164 -12.447 -10.313 1.00 93.75 183 ALA A O 1
ATOM 1336 N N . ALA A 1 184 ? -20.886 -11.223 -11.066 1.00 93.94 184 ALA A N 1
ATOM 1337 C CA . ALA A 1 184 ? -20.832 -11.744 -12.429 1.00 93.94 184 ALA A CA 1
ATOM 1338 C C . ALA A 1 184 ? -19.503 -11.389 -13.117 1.00 93.94 184 ALA A C 1
ATOM 1340 O O . ALA A 1 184 ? -18.902 -12.253 -13.750 1.00 93.94 184 ALA A O 1
ATOM 1341 N N . ALA A 1 185 ? -18.993 -10.167 -12.931 1.00 93.81 185 ALA A N 1
ATOM 1342 C CA . ALA A 1 185 ? -17.673 -9.779 -13.432 1.00 93.81 185 ALA A CA 1
ATOM 1343 C C . ALA A 1 185 ? -16.541 -10.629 -12.821 1.00 93.81 185 ALA A C 1
ATOM 1345 O O . ALA A 1 185 ? -15.639 -11.052 -13.543 1.00 93.81 185 ALA A O 1
ATOM 1346 N N . ALA A 1 186 ? -16.612 -10.946 -11.522 1.00 93.31 186 ALA A N 1
ATOM 1347 C CA . ALA A 1 186 ? -15.651 -11.846 -10.877 1.00 93.31 186 ALA A CA 1
ATOM 1348 C C . ALA A 1 186 ? -15.705 -13.265 -11.469 1.00 93.31 186 ALA A C 1
ATOM 1350 O O . ALA A 1 186 ? -14.663 -13.863 -11.729 1.00 93.31 186 ALA A O 1
ATOM 1351 N N . LEU A 1 187 ? -16.907 -13.791 -11.729 1.00 93.31 187 LEU A N 1
ATOM 1352 C CA . LEU A 1 187 ? -17.093 -15.109 -12.346 1.00 93.31 187 LEU A CA 1
ATOM 1353 C C . LEU A 1 187 ? -16.576 -15.158 -13.789 1.00 93.31 187 LEU A C 1
ATOM 1355 O O . LEU A 1 187 ? -15.949 -16.142 -14.171 1.00 93.31 187 LEU A O 1
ATOM 1359 N N . LEU A 1 188 ? -16.793 -14.099 -14.573 1.00 92.00 188 LEU A N 1
ATOM 1360 C CA . LEU A 1 188 ? -16.244 -13.988 -15.927 1.00 92.00 188 LEU A CA 1
ATOM 1361 C C . LEU A 1 188 ? -14.711 -13.949 -15.906 1.00 92.00 188 LEU A C 1
ATOM 1363 O O . LEU A 1 188 ? -14.074 -14.687 -16.653 1.00 92.00 188 LEU A O 1
ATOM 1367 N N . GLY A 1 189 ? -14.119 -13.155 -15.007 1.00 89.19 189 GLY A N 1
ATOM 1368 C CA . GLY A 1 189 ? -12.665 -13.106 -14.836 1.00 89.19 189 GLY A CA 1
ATOM 1369 C C . GLY A 1 189 ? -12.071 -14.451 -14.407 1.00 89.19 189 GLY A C 1
ATOM 1370 O O . GLY A 1 189 ? -11.012 -14.842 -14.891 1.00 89.19 189 GLY A O 1
ATOM 1371 N N . LEU A 1 190 ? -12.775 -15.186 -13.543 1.00 91.00 190 LEU A N 1
ATOM 1372 C CA . LEU A 1 190 ? -12.396 -16.528 -13.100 1.00 91.00 190 LEU A CA 1
ATOM 1373 C C . LEU A 1 190 ? -12.485 -17.572 -14.224 1.00 91.00 190 LEU A C 1
ATOM 1375 O O . LEU A 1 190 ? -11.641 -18.463 -14.302 1.00 91.00 190 LEU A O 1
ATOM 1379 N N . PHE A 1 191 ? -13.494 -17.478 -15.092 1.00 89.81 191 PHE A N 1
ATOM 1380 C CA . PHE A 1 191 ? -13.656 -18.400 -16.220 1.00 89.81 191 PHE A CA 1
ATOM 1381 C C . PHE A 1 191 ? -12.495 -18.299 -17.216 1.00 89.81 191 PHE A C 1
ATOM 1383 O O . PHE A 1 191 ? -12.058 -19.307 -17.769 1.00 89.81 191 PHE A O 1
ATOM 1390 N N . ASP A 1 192 ? -11.983 -17.087 -17.408 1.00 86.25 192 ASP A N 1
ATOM 1391 C CA . ASP A 1 192 ? -10.884 -16.776 -18.319 1.00 86.25 192 ASP A CA 1
ATOM 1392 C C . ASP A 1 192 ? -9.486 -16.977 -17.686 1.00 86.25 192 ASP A C 1
ATOM 1394 O O . ASP A 1 192 ? -8.462 -16.869 -18.361 1.00 86.25 192 ASP A O 1
ATOM 1398 N N . PHE A 1 193 ? -9.407 -17.273 -16.384 1.00 87.56 193 PHE A N 1
ATOM 1399 C CA . PHE A 1 193 ? -8.136 -17.448 -15.673 1.00 87.56 193 PHE A CA 1
ATOM 1400 C C . PHE A 1 193 ? -7.378 -18.680 -16.199 1.00 87.56 193 PHE A C 1
ATOM 1402 O O . PHE A 1 193 ? -7.990 -19.732 -16.322 1.00 87.56 193 PHE A O 1
ATOM 1409 N N . PRO A 1 194 ? -6.079 -18.613 -16.532 1.00 83.88 194 PRO A N 1
ATOM 1410 C CA . PRO A 1 194 ? -5.377 -19.709 -17.206 1.00 83.88 194 PRO A CA 1
ATOM 1411 C C . PRO A 1 194 ? -5.317 -20.968 -16.336 1.00 83.88 194 PRO A C 1
ATOM 1413 O O . PRO A 1 194 ? -5.907 -21.982 -16.709 1.00 83.88 194 PRO A O 1
ATOM 1416 N N . ASP A 1 195 ? -4.730 -20.856 -15.144 1.00 84.31 195 ASP A N 1
ATOM 1417 C CA . ASP A 1 195 ? -4.465 -21.971 -14.236 1.00 84.31 195 ASP A CA 1
ATOM 1418 C C . ASP A 1 195 ? -5.193 -21.834 -12.893 1.00 84.31 195 ASP A C 1
ATOM 1420 O O . ASP A 1 195 ? -5.704 -20.777 -12.526 1.00 84.31 195 ASP A O 1
ATOM 1424 N N . TRP A 1 196 ? -5.287 -22.952 -12.167 1.00 87.25 196 TRP A N 1
ATOM 1425 C CA . TRP A 1 196 ? -5.829 -23.044 -10.799 1.00 87.25 196 TRP A CA 1
ATOM 1426 C C . TRP A 1 196 ? -7.269 -22.541 -10.605 1.00 87.25 196 TRP A C 1
ATOM 1428 O O . TRP A 1 196 ? -7.706 -22.348 -9.470 1.00 87.25 196 TRP A O 1
ATOM 1438 N N . ARG A 1 197 ? -8.049 -22.427 -11.688 1.00 90.38 197 ARG A N 1
ATOM 1439 C CA . ARG A 1 197 ? -9.448 -21.952 -11.694 1.00 90.38 197 ARG A CA 1
ATOM 1440 C C . ARG A 1 197 ? -10.290 -22.541 -10.564 1.00 90.38 197 ARG A C 1
ATOM 1442 O O . ARG A 1 197 ? -10.964 -21.805 -9.859 1.00 90.38 197 ARG A O 1
ATOM 1449 N N . ILE A 1 198 ? -10.234 -23.862 -10.362 1.00 91.50 198 ILE A N 1
ATOM 1450 C CA . ILE A 1 198 ? -11.024 -24.555 -9.330 1.00 91.50 198 ILE A CA 1
ATOM 1451 C C . ILE A 1 198 ? -10.560 -24.162 -7.922 1.00 91.50 198 ILE A C 1
ATOM 1453 O O . ILE A 1 198 ? -11.390 -23.882 -7.063 1.00 91.50 198 ILE A O 1
ATOM 1457 N N . ALA A 1 199 ? -9.249 -24.103 -7.679 1.00 91.69 199 ALA A N 1
ATOM 1458 C CA . ALA A 1 199 ? -8.707 -23.716 -6.378 1.00 91.69 199 ALA A CA 1
ATOM 1459 C C . ALA A 1 199 ? -9.054 -22.257 -6.042 1.00 91.69 199 ALA A C 1
ATOM 1461 O O . ALA A 1 199 ? -9.521 -21.977 -4.937 1.00 91.69 199 ALA A O 1
ATOM 1462 N N . ILE A 1 200 ? -8.918 -21.350 -7.017 1.00 91.19 200 ILE A N 1
ATOM 1463 C CA . ILE A 1 200 ? -9.317 -19.944 -6.883 1.00 91.19 200 ILE A CA 1
ATOM 1464 C C . ILE A 1 200 ? -10.833 -19.849 -6.655 1.00 91.19 200 ILE A C 1
ATOM 1466 O O . ILE A 1 200 ? -11.264 -19.150 -5.743 1.00 91.19 200 ILE A O 1
ATOM 1470 N N . ALA A 1 201 ? -11.651 -20.600 -7.401 1.00 93.88 201 ALA A N 1
ATOM 1471 C CA . ALA A 1 201 ? -13.105 -20.632 -7.232 1.00 93.88 201 ALA A CA 1
ATOM 1472 C C . ALA A 1 201 ? -13.512 -21.052 -5.813 1.00 93.88 201 ALA A C 1
ATOM 1474 O O . ALA A 1 201 ? -14.317 -20.377 -5.172 1.00 93.88 201 ALA A O 1
ATOM 1475 N N . LEU A 1 202 ? -12.936 -22.148 -5.310 1.00 95.38 202 LEU A N 1
ATOM 1476 C CA . LEU A 1 202 ? -13.201 -22.655 -3.964 1.00 95.38 202 LEU A CA 1
ATOM 1477 C C . LEU A 1 202 ? -12.734 -21.662 -2.894 1.00 95.38 202 LEU A C 1
ATOM 1479 O O . LEU A 1 202 ? -13.466 -21.409 -1.937 1.00 95.38 202 LEU A O 1
ATOM 1483 N N . GLY A 1 203 ? -11.558 -21.056 -3.075 1.00 94.81 203 GLY A N 1
ATOM 1484 C CA . GLY A 1 203 ? -11.033 -20.022 -2.183 1.00 94.81 203 GLY A CA 1
ATOM 1485 C C . GLY A 1 203 ? -11.924 -18.779 -2.134 1.00 94.81 203 GLY A C 1
ATOM 1486 O O . GLY A 1 203 ? -12.272 -18.313 -1.048 1.00 94.81 203 GLY A O 1
ATOM 1487 N N . LEU A 1 204 ? -12.365 -18.280 -3.292 1.00 95.38 204 LEU A N 1
ATOM 1488 C CA . LEU A 1 204 ? -13.278 -17.140 -3.395 1.00 95.38 204 LEU A CA 1
ATOM 1489 C C . LEU A 1 204 ? -14.668 -17.463 -2.837 1.00 95.38 204 LEU A C 1
ATOM 1491 O O . LEU A 1 204 ? -15.261 -16.609 -2.183 1.00 95.38 204 LEU A O 1
ATOM 1495 N N . ALA A 1 205 ? -15.179 -18.681 -3.029 1.00 96.12 205 ALA A N 1
ATOM 1496 C CA . ALA A 1 205 ? -16.450 -19.117 -2.452 1.00 96.12 205 ALA A CA 1
ATOM 1497 C C . ALA A 1 205 ? -16.377 -19.215 -0.919 1.00 96.12 205 ALA A C 1
ATOM 1499 O O . ALA A 1 205 ? -17.273 -18.733 -0.221 1.00 96.12 205 ALA A O 1
ATOM 1500 N N . ALA A 1 206 ? -15.289 -19.772 -0.379 1.00 96.81 206 ALA A N 1
ATOM 1501 C CA . ALA A 1 206 ? -15.040 -19.801 1.060 1.00 96.81 206 ALA A CA 1
ATOM 1502 C C . ALA A 1 206 ? -14.903 -18.381 1.628 1.00 96.81 206 ALA A C 1
ATOM 1504 O O . ALA A 1 206 ? -15.510 -18.054 2.649 1.00 96.81 206 ALA A O 1
ATOM 1505 N N . TYR A 1 207 ? -14.167 -17.508 0.937 1.00 97.12 207 TYR A N 1
ATOM 1506 C CA . TYR A 1 207 ? -14.041 -16.103 1.307 1.00 97.12 207 TYR A CA 1
ATOM 1507 C C . TYR A 1 207 ? -15.390 -15.376 1.283 1.00 97.12 207 TYR A C 1
ATOM 1509 O O . TYR A 1 207 ? -15.728 -14.666 2.233 1.00 97.12 207 TYR A O 1
ATOM 1517 N N . ALA A 1 208 ? -16.201 -15.609 0.251 1.00 96.69 208 ALA A N 1
ATOM 1518 C CA . ALA A 1 208 ? -17.544 -15.065 0.147 1.00 96.69 208 ALA A CA 1
ATOM 1519 C C . ALA A 1 208 ? -18.419 -15.504 1.327 1.00 96.69 208 ALA A C 1
ATOM 1521 O O . ALA A 1 208 ? -19.043 -14.663 1.975 1.00 96.69 208 ALA A O 1
ATOM 1522 N N . ALA A 1 209 ? -18.403 -16.793 1.675 1.00 96.81 209 ALA A N 1
ATOM 1523 C CA . ALA A 1 209 ? -19.103 -17.303 2.850 1.00 96.81 209 ALA A CA 1
ATOM 1524 C C . ALA A 1 209 ? -18.630 -16.602 4.135 1.00 96.81 209 ALA A C 1
ATOM 1526 O O . ALA A 1 209 ? -19.452 -16.130 4.922 1.00 96.81 209 ALA A O 1
ATOM 1527 N N . VAL A 1 210 ? -17.315 -16.438 4.324 1.00 96.56 210 VAL A N 1
ATOM 1528 C CA . VAL A 1 210 ? -16.760 -15.698 5.469 1.00 96.56 210 VAL A CA 1
ATOM 1529 C C . VAL A 1 210 ? -17.278 -14.260 5.511 1.00 96.56 210 VAL A C 1
ATOM 1531 O O . VAL A 1 210 ? -17.658 -13.804 6.586 1.00 96.56 210 VAL A O 1
ATOM 1534 N N . LEU A 1 211 ? -17.354 -13.547 4.385 1.00 94.94 211 LEU A N 1
ATOM 1535 C CA . LEU A 1 211 ? -17.895 -12.183 4.343 1.00 94.94 211 LEU A CA 1
ATOM 1536 C C . LEU A 1 211 ? -19.405 -12.122 4.602 1.00 94.94 211 LEU A C 1
ATOM 1538 O O . LEU A 1 211 ? -19.884 -11.152 5.195 1.00 94.94 211 LEU A O 1
ATOM 1542 N N . LEU A 1 212 ? -20.155 -13.158 4.223 1.00 93.88 212 LEU A N 1
ATOM 1543 C CA . LEU A 1 212 ? -21.576 -13.270 4.555 1.00 93.88 212 LEU A CA 1
ATOM 1544 C C . LEU A 1 212 ? -21.799 -13.387 6.071 1.00 93.88 212 LEU A C 1
ATOM 1546 O O . LEU A 1 212 ? -22.684 -12.721 6.606 1.00 93.88 212 LEU A O 1
ATOM 1550 N N . PHE A 1 213 ? -20.967 -14.156 6.779 1.00 93.88 213 PHE A N 1
ATOM 1551 C CA . PHE A 1 213 ? -21.083 -14.330 8.236 1.00 93.88 213 PHE A CA 1
ATOM 1552 C C . PHE A 1 213 ? -20.350 -13.259 9.055 1.00 93.88 213 PHE A C 1
ATOM 1554 O O . PHE A 1 213 ? -20.744 -12.929 10.176 1.00 93.88 213 PHE A O 1
ATOM 1561 N N . ARG A 1 214 ? -19.241 -12.736 8.533 1.00 92.62 214 ARG A N 1
ATOM 1562 C CA . ARG A 1 214 ? -18.345 -11.782 9.196 1.00 92.62 214 ARG A CA 1
ATOM 1563 C C . ARG A 1 214 ? -17.981 -10.672 8.211 1.00 92.62 214 ARG A C 1
ATOM 1565 O O . ARG A 1 214 ? -16.862 -10.640 7.700 1.00 92.62 214 ARG A O 1
ATOM 1572 N N . PRO A 1 215 ? -18.855 -9.672 8.026 1.00 89.81 215 PRO A N 1
ATOM 1573 C CA . PRO A 1 215 ? -18.649 -8.670 6.987 1.00 89.81 215 PRO A CA 1
ATOM 1574 C C . PRO A 1 215 ? -17.449 -7.751 7.172 1.00 89.81 215 PRO A C 1
ATOM 1576 O O . PRO A 1 215 ? -17.097 -7.004 6.281 1.00 89.81 215 PRO A O 1
ATOM 1579 N N . SER A 1 216 ? -16.816 -7.766 8.342 1.00 91.38 216 SER A N 1
ATOM 1580 C CA . SER A 1 216 ? -15.594 -7.002 8.600 1.00 91.38 216 SER A CA 1
ATOM 1581 C C . SER A 1 216 ? -14.316 -7.808 8.371 1.00 91.38 216 SER A C 1
ATOM 1583 O O . SER A 1 216 ? -13.229 -7.272 8.574 1.00 91.38 216 SER A O 1
ATOM 1585 N N . ALA A 1 217 ? -14.420 -9.077 7.961 1.00 94.38 217 ALA A N 1
ATOM 1586 C CA . ALA A 1 217 ? -13.267 -9.941 7.727 1.00 94.38 217 ALA A CA 1
ATOM 1587 C C . ALA A 1 217 ? -12.386 -9.446 6.571 1.00 94.38 217 ALA A C 1
ATOM 1589 O O . ALA A 1 217 ? -11.176 -9.654 6.615 1.00 94.38 217 ALA A O 1
ATOM 1590 N N . TRP A 1 218 ? -12.940 -8.720 5.591 1.00 94.88 218 TRP A N 1
ATOM 1591 C CA . TRP A 1 218 ? -12.150 -8.112 4.512 1.00 94.88 218 TRP A CA 1
ATOM 1592 C C . TRP A 1 218 ? -11.069 -7.155 5.029 1.00 94.88 218 TRP A C 1
ATOM 1594 O O . TRP A 1 218 ? -10.016 -7.063 4.411 1.00 94.88 218 TRP A O 1
ATOM 1604 N N . LEU A 1 219 ? -11.265 -6.520 6.194 1.00 94.81 219 LEU A N 1
ATOM 1605 C CA . LEU A 1 219 ? -10.244 -5.679 6.831 1.00 94.81 219 LEU A CA 1
ATOM 1606 C C . LEU A 1 219 ? -9.002 -6.471 7.250 1.00 94.81 219 LEU A C 1
ATOM 1608 O O . LEU A 1 219 ? -7.961 -5.871 7.458 1.00 94.81 219 LEU A O 1
ATOM 1612 N N . ILE A 1 220 ? -9.105 -7.790 7.411 1.00 96.56 220 ILE A N 1
ATOM 1613 C CA . ILE A 1 220 ? -7.967 -8.668 7.705 1.00 96.56 220 ILE A CA 1
ATOM 1614 C C . ILE A 1 220 ? -7.481 -9.329 6.417 1.00 96.56 220 ILE A C 1
ATOM 1616 O O . ILE A 1 220 ? -6.286 -9.326 6.140 1.00 96.56 220 ILE A O 1
ATOM 1620 N N . VAL A 1 221 ? -8.407 -9.881 5.628 1.00 97.06 221 VAL A N 1
ATOM 1621 C CA . VAL A 1 221 ? -8.069 -10.690 4.451 1.00 97.06 221 VAL A CA 1
ATOM 1622 C C . VAL A 1 221 ? -7.447 -9.845 3.344 1.00 97.06 221 VAL A C 1
ATOM 1624 O O . VAL A 1 221 ? -6.400 -10.227 2.844 1.00 97.06 221 VAL A O 1
ATOM 1627 N N . VAL A 1 222 ? -8.028 -8.693 2.985 1.00 96.56 222 VAL A N 1
ATOM 1628 C CA . VAL A 1 222 ? -7.516 -7.869 1.873 1.00 96.56 222 VAL A CA 1
ATOM 1629 C C . VAL A 1 222 ? -6.078 -7.398 2.138 1.00 96.56 222 VAL A C 1
ATOM 1631 O O . VAL A 1 222 ? -5.230 -7.610 1.277 1.00 96.56 222 VAL A O 1
ATOM 1634 N N . PRO A 1 223 ? -5.734 -6.828 3.313 1.00 96.12 223 PRO A N 1
ATOM 1635 C CA . PRO A 1 223 ? -4.360 -6.389 3.571 1.00 96.12 223 PRO A CA 1
ATOM 1636 C C . PRO A 1 223 ? -3.349 -7.536 3.702 1.00 96.12 223 PRO A C 1
ATOM 1638 O O . PRO A 1 223 ? -2.168 -7.334 3.423 1.00 96.12 223 PRO A O 1
ATOM 1641 N N . ALA A 1 224 ? -3.797 -8.725 4.125 1.00 96.94 224 ALA A N 1
ATOM 1642 C CA . ALA A 1 224 ? -2.960 -9.922 4.166 1.00 96.94 224 ALA A CA 1
ATOM 1643 C C . ALA A 1 224 ? -2.730 -10.512 2.767 1.00 96.94 224 ALA A C 1
ATOM 1645 O O . ALA A 1 224 ? -1.631 -10.967 2.469 1.00 96.94 224 ALA A O 1
ATOM 1646 N N . ALA A 1 225 ? -3.757 -10.486 1.915 1.00 95.50 225 ALA A N 1
ATOM 1647 C CA . ALA A 1 225 ? -3.698 -10.961 0.539 1.00 95.50 225 ALA A CA 1
ATOM 1648 C C . ALA A 1 225 ? -2.914 -10.007 -0.368 1.00 95.50 225 ALA A C 1
ATOM 1650 O O . ALA A 1 225 ? -2.255 -10.476 -1.284 1.00 95.50 225 ALA A O 1
ATOM 1651 N N . LEU A 1 226 ? -2.932 -8.697 -0.092 1.00 93.88 226 LEU A N 1
ATOM 1652 C CA . LEU A 1 226 ? -2.276 -7.666 -0.903 1.00 93.88 226 LEU A CA 1
ATOM 1653 C C . LEU A 1 226 ? -0.849 -8.039 -1.355 1.00 93.88 226 LEU A C 1
ATOM 1655 O O . LEU A 1 226 ? -0.576 -7.901 -2.542 1.00 93.88 226 LEU A O 1
ATOM 1659 N N . PRO A 1 227 ? 0.055 -8.504 -0.473 1.00 93.88 227 PRO A N 1
ATOM 1660 C CA . PRO A 1 227 ? 1.385 -8.928 -0.900 1.00 93.88 227 PRO A CA 1
ATOM 1661 C C . PRO A 1 227 ? 1.511 -10.430 -1.220 1.00 93.88 227 PRO A C 1
ATOM 1663 O O . PRO A 1 227 ? 2.528 -10.844 -1.758 1.00 93.88 227 PRO A O 1
ATOM 1666 N N . LEU A 1 228 ? 0.538 -11.261 -0.829 1.00 93.31 228 LEU A N 1
ATOM 1667 C CA . LEU A 1 228 ? 0.610 -12.725 -0.955 1.00 93.31 228 LEU A CA 1
ATOM 1668 C C . LEU A 1 228 ? -0.060 -13.250 -2.227 1.00 93.31 228 LEU A C 1
ATOM 1670 O O . LEU A 1 228 ? 0.215 -14.370 -2.643 1.00 93.31 228 LEU A O 1
ATOM 1674 N N . PHE A 1 229 ? -0.978 -12.477 -2.805 1.00 91.12 229 PHE A N 1
ATOM 1675 C CA . PHE A 1 229 ? -1.776 -12.850 -3.974 1.00 91.12 229 PHE A CA 1
ATOM 1676 C C . PHE A 1 229 ? -1.216 -12.196 -5.248 1.00 91.12 229 PHE A C 1
ATOM 1678 O O . PHE A 1 229 ? -1.968 -11.784 -6.122 1.00 91.12 229 PHE A O 1
ATOM 1685 N N . ASP A 1 230 ? 0.111 -12.092 -5.341 1.00 88.31 230 ASP A N 1
ATOM 1686 C CA . ASP A 1 230 ? 0.827 -11.801 -6.588 1.00 88.31 230 ASP A CA 1
ATOM 1687 C C . ASP A 1 230 ? 1.282 -13.134 -7.196 1.00 88.31 230 ASP A C 1
ATOM 1689 O O . ASP A 1 230 ? 2.466 -13.467 -7.222 1.00 88.31 230 ASP A O 1
ATOM 1693 N N . LEU A 1 231 ? 0.314 -13.966 -7.602 1.00 87.75 231 LEU A N 1
ATOM 1694 C CA . LEU A 1 231 ? 0.603 -15.326 -8.069 1.00 87.75 231 LEU A CA 1
ATOM 1695 C C . LEU A 1 231 ? 0.968 -15.373 -9.556 1.00 87.75 231 LEU A C 1
ATOM 1697 O O . LEU A 1 231 ? 1.125 -16.460 -10.114 1.00 87.75 231 LEU A O 1
ATOM 1701 N N . ALA A 1 232 ? 1.194 -14.214 -10.176 1.00 87.88 232 ALA A N 1
ATOM 1702 C CA . ALA A 1 232 ? 1.645 -14.090 -11.553 1.00 87.88 232 ALA A CA 1
ATOM 1703 C C . ALA A 1 232 ? 2.856 -14.977 -11.917 1.00 87.88 232 ALA A C 1
ATOM 1705 O O . ALA A 1 232 ? 2.868 -15.476 -13.042 1.00 87.88 232 ALA A O 1
ATOM 1706 N N . PRO A 1 233 ? 3.846 -15.247 -11.033 1.00 85.50 233 PRO A N 1
ATOM 1707 C CA . PRO A 1 233 ? 4.926 -16.184 -11.351 1.00 85.50 233 PRO A CA 1
ATOM 1708 C C . PRO A 1 233 ? 4.452 -17.619 -11.633 1.00 85.50 233 PRO A C 1
ATOM 1710 O O . PRO A 1 233 ? 5.138 -18.35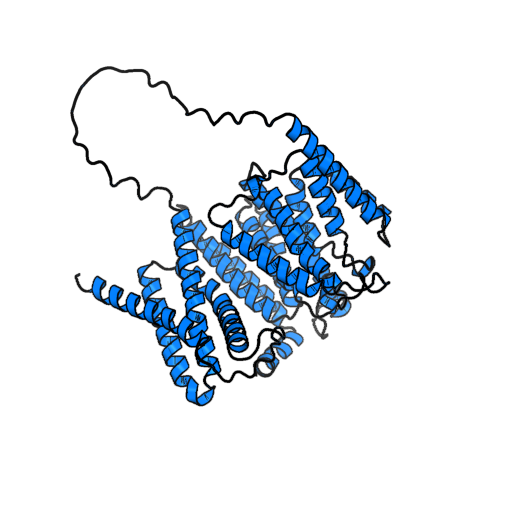3 -12.338 1.00 85.50 233 PRO A O 1
ATOM 1713 N N . TRP A 1 234 ? 3.291 -18.020 -11.103 1.00 86.44 234 TRP A N 1
ATOM 1714 C CA . TRP A 1 234 ? 2.694 -19.341 -11.322 1.00 86.44 234 TRP A CA 1
ATOM 1715 C C . TRP A 1 234 ? 1.549 -19.314 -12.330 1.00 86.44 234 TRP A C 1
ATOM 1717 O O . TRP A 1 234 ? 1.441 -20.230 -13.136 1.00 86.44 234 TRP A O 1
ATOM 1727 N N . THR A 1 235 ? 0.693 -18.290 -12.290 1.00 85.44 235 THR A N 1
ATOM 1728 C CA . THR A 1 235 ? -0.504 -18.199 -13.142 1.00 85.44 235 THR A CA 1
ATOM 1729 C C . THR A 1 235 ? -0.249 -17.468 -14.458 1.00 85.44 235 THR A C 1
ATOM 1731 O O . THR A 1 235 ? -1.090 -17.493 -15.352 1.00 85.44 235 THR A O 1
ATOM 1734 N N . GLY A 1 236 ? 0.887 -16.780 -14.598 1.00 83.50 236 GLY A N 1
ATOM 1735 C CA . GLY A 1 236 ? 1.250 -16.006 -15.788 1.00 83.50 236 GLY A CA 1
ATOM 1736 C C . GLY A 1 236 ? 0.441 -14.717 -15.986 1.00 83.50 236 GLY A C 1
ATOM 1737 O O . GLY A 1 236 ? 0.713 -13.965 -16.924 1.00 83.50 236 GLY A O 1
ATOM 1738 N N . ARG A 1 237 ? -0.540 -14.423 -15.120 1.00 85.69 237 ARG A N 1
ATOM 1739 C CA . ARG A 1 237 ? -1.386 -13.224 -15.203 1.00 85.69 237 ARG A CA 1
ATOM 1740 C C . ARG A 1 237 ? -0.971 -12.164 -14.194 1.00 85.69 237 ARG A C 1
ATOM 1742 O O . ARG A 1 237 ? -1.070 -12.378 -12.998 1.00 85.69 237 ARG A O 1
ATOM 1749 N N . PHE A 1 238 ? -0.599 -10.983 -14.690 1.00 85.94 238 PHE A N 1
ATOM 1750 C CA . PHE A 1 238 ? -0.243 -9.831 -13.845 1.00 85.94 238 PHE A CA 1
ATOM 1751 C C . PHE A 1 238 ? -1.004 -8.534 -14.183 1.00 85.94 238 PHE A C 1
ATOM 1753 O O . PHE A 1 238 ? -0.858 -7.521 -13.497 1.00 85.94 238 PHE A O 1
ATOM 1760 N N . PHE A 1 239 ? -1.814 -8.526 -15.249 1.00 88.88 239 PHE A N 1
ATOM 1761 C CA . PHE A 1 239 ? -2.718 -7.412 -15.565 1.00 88.88 239 PHE A CA 1
ATOM 1762 C C . PHE A 1 239 ? -4.017 -7.503 -14.770 1.00 88.88 239 PHE A C 1
ATOM 1764 O O . PHE A 1 239 ? -4.420 -6.524 -14.143 1.00 88.88 239 PHE A O 1
ATOM 1771 N N . TRP A 1 240 ? -4.621 -8.689 -14.781 1.00 89.00 240 TRP A N 1
ATOM 1772 C CA . TRP A 1 240 ? -5.817 -9.040 -14.030 1.00 89.00 240 TRP A CA 1
ATOM 1773 C C . TRP A 1 240 ? -5.513 -10.266 -13.173 1.00 89.00 240 TRP A C 1
ATOM 1775 O O . TRP A 1 240 ? -5.353 -11.362 -13.713 1.00 89.00 240 TRP A O 1
ATOM 1785 N N . ASP A 1 241 ? -5.356 -10.057 -11.874 1.00 90.50 241 ASP A N 1
ATOM 1786 C CA . ASP A 1 241 ? -4.759 -11.013 -10.940 1.00 90.50 241 ASP A CA 1
ATOM 1787 C C . ASP A 1 241 ? -5.770 -11.545 -9.908 1.00 90.50 241 ASP A C 1
ATOM 1789 O O . ASP A 1 241 ? -6.974 -11.262 -9.940 1.00 90.50 241 ASP A O 1
ATOM 1793 N N . GLU A 1 242 ? -5.288 -12.386 -8.999 1.00 92.19 242 GLU A N 1
ATOM 1794 C CA . GLU A 1 242 ? -6.106 -13.032 -7.977 1.00 92.19 242 GLU A CA 1
ATOM 1795 C C . GLU A 1 242 ? -6.602 -12.034 -6.923 1.00 92.19 242 GLU A C 1
ATOM 1797 O O . GLU A 1 242 ? -7.698 -12.200 -6.370 1.00 92.19 242 GLU A O 1
ATOM 1802 N N . LEU A 1 243 ? -5.835 -10.970 -6.669 1.00 93.69 243 LEU A N 1
ATOM 1803 C CA . LEU A 1 243 ? -6.243 -9.887 -5.783 1.00 93.69 243 LEU A CA 1
ATOM 1804 C C . LEU A 1 243 ? -7.411 -9.092 -6.384 1.00 93.69 243 LEU A C 1
ATOM 1806 O O . LEU A 1 243 ? -8.331 -8.738 -5.644 1.00 93.69 243 LEU A O 1
ATOM 1810 N N . ASP A 1 244 ? -7.436 -8.863 -7.700 1.00 94.62 244 ASP A N 1
ATOM 1811 C CA . ASP A 1 244 ? -8.563 -8.213 -8.384 1.00 94.62 244 ASP A CA 1
ATOM 1812 C C . ASP A 1 244 ? -9.866 -9.005 -8.193 1.00 94.62 244 ASP A C 1
ATOM 1814 O O . ASP A 1 244 ? -10.909 -8.434 -7.857 1.00 94.62 244 ASP A O 1
ATOM 1818 N N . LEU A 1 245 ? -9.811 -10.335 -8.336 1.00 94.81 245 LEU A N 1
ATOM 1819 C CA . LEU A 1 245 ? -10.965 -11.207 -8.092 1.00 94.81 245 LEU A CA 1
ATOM 1820 C C . LEU A 1 245 ? -11.421 -11.151 -6.627 1.00 94.81 245 LEU A C 1
ATOM 1822 O O . LEU A 1 245 ? -12.621 -11.058 -6.350 1.00 94.81 245 LEU A O 1
ATOM 1826 N N . LEU A 1 246 ? -10.476 -11.154 -5.683 1.00 96.31 246 LEU A N 1
ATOM 1827 C CA . LEU A 1 246 ? -10.766 -11.019 -4.255 1.00 96.31 246 LEU A CA 1
ATOM 1828 C C . LEU A 1 246 ? -11.420 -9.665 -3.937 1.00 96.31 246 LEU A C 1
ATOM 1830 O O . LEU A 1 246 ? -12.393 -9.605 -3.176 1.00 96.31 246 LEU A O 1
ATOM 1834 N N . MET A 1 247 ? -10.938 -8.579 -4.543 1.00 96.88 247 MET A N 1
ATOM 1835 C CA . MET A 1 247 ? -11.508 -7.239 -4.392 1.00 96.88 247 MET A CA 1
ATOM 1836 C C . MET A 1 247 ? -12.910 -7.137 -4.997 1.00 96.88 247 MET A C 1
ATOM 1838 O O . MET A 1 247 ? -13.797 -6.552 -4.368 1.00 96.88 247 MET A O 1
ATOM 1842 N N . LEU A 1 248 ? -13.157 -7.758 -6.153 1.00 96.75 248 LEU A N 1
ATOM 1843 C CA . LEU A 1 248 ? -14.498 -7.836 -6.734 1.00 96.75 248 LEU A CA 1
ATOM 1844 C C . LEU A 1 248 ? -15.472 -8.592 -5.830 1.00 96.75 248 LEU A C 1
ATOM 1846 O O . LEU A 1 248 ? -16.565 -8.091 -5.580 1.00 96.75 248 LEU A O 1
ATOM 1850 N N . VAL A 1 249 ? -15.087 -9.749 -5.283 1.00 97.06 249 VAL A N 1
ATOM 1851 C CA . VAL A 1 249 ? -15.933 -10.500 -4.334 1.00 97.06 249 VAL A CA 1
ATOM 1852 C C . VAL A 1 249 ? -16.201 -9.678 -3.070 1.00 97.06 249 VAL A C 1
ATOM 1854 O O . VAL A 1 249 ? -17.339 -9.622 -2.595 1.00 97.06 249 VAL A O 1
ATOM 1857 N N . THR A 1 250 ? -15.184 -8.975 -2.563 1.00 96.69 250 THR A N 1
ATOM 1858 C CA . THR A 1 250 ? -15.322 -8.053 -1.423 1.00 96.69 250 THR A CA 1
ATOM 1859 C C . THR A 1 250 ? -16.366 -6.979 -1.710 1.00 96.69 250 THR A C 1
ATOM 1861 O O . THR A 1 250 ? -17.287 -6.771 -0.916 1.00 96.69 250 THR A O 1
ATOM 1864 N N . LEU A 1 251 ? -16.244 -6.309 -2.857 1.00 95.94 251 LEU A N 1
ATOM 1865 C CA . LEU A 1 251 ? -17.143 -5.240 -3.270 1.00 95.94 251 LEU A CA 1
ATOM 1866 C C . LEU A 1 251 ? -18.558 -5.766 -3.536 1.00 95.94 251 LEU A C 1
ATOM 1868 O O . LEU A 1 251 ? -19.523 -5.146 -3.092 1.00 95.94 251 LEU A O 1
ATOM 1872 N N . ALA A 1 252 ? -18.690 -6.915 -4.198 1.00 96.19 252 ALA A N 1
ATOM 1873 C CA . ALA A 1 252 ? -19.971 -7.545 -4.493 1.00 96.19 252 ALA A CA 1
ATOM 1874 C C . ALA A 1 252 ? -20.776 -7.800 -3.214 1.00 96.19 252 ALA A C 1
ATOM 1876 O O . ALA A 1 252 ? -21.940 -7.407 -3.117 1.00 96.19 252 ALA A O 1
ATOM 1877 N N . ILE A 1 253 ? -20.140 -8.393 -2.201 1.00 95.06 253 ILE A N 1
ATOM 1878 C CA . ILE A 1 253 ? -20.799 -8.713 -0.930 1.00 95.06 253 ILE A CA 1
ATOM 1879 C C . ILE A 1 253 ? -21.064 -7.453 -0.111 1.00 95.06 253 ILE A C 1
ATOM 1881 O O . ILE A 1 253 ? -22.140 -7.320 0.475 1.00 95.06 253 ILE A O 1
ATOM 1885 N N . ALA A 1 254 ? -20.137 -6.495 -0.104 1.00 92.62 254 ALA A N 1
ATOM 1886 C CA . ALA A 1 254 ? -20.344 -5.226 0.583 1.00 92.62 254 ALA A CA 1
ATOM 1887 C C . ALA A 1 254 ? -21.518 -4.427 -0.014 1.00 92.62 254 ALA A C 1
ATOM 1889 O O . ALA A 1 254 ? -22.301 -3.835 0.734 1.00 92.62 254 ALA A O 1
ATOM 1890 N N . LEU A 1 255 ? -21.678 -4.431 -1.342 1.00 92.56 255 LEU A N 1
ATOM 1891 C CA . LEU A 1 255 ? -22.821 -3.824 -2.034 1.00 92.56 255 LEU A CA 1
ATOM 1892 C C . LEU A 1 255 ? -24.118 -4.589 -1.753 1.00 92.56 255 LEU A C 1
ATOM 1894 O O . LEU A 1 255 ? -25.130 -3.965 -1.429 1.00 92.56 255 LEU A O 1
ATOM 1898 N N . TRP A 1 256 ? -24.074 -5.924 -1.796 1.00 92.75 256 TRP A N 1
ATOM 1899 C CA . TRP A 1 256 ? -25.211 -6.790 -1.477 1.00 92.75 256 TRP A CA 1
ATOM 1900 C C . TRP A 1 256 ? -25.749 -6.557 -0.062 1.00 92.75 256 TRP A C 1
ATOM 1902 O O . TRP A 1 256 ? -26.956 -6.459 0.144 1.00 92.75 256 TRP A O 1
ATOM 1912 N N . GLN A 1 257 ? -24.854 -6.405 0.914 1.00 90.00 257 GLN A N 1
ATOM 1913 C CA . GLN A 1 257 ? -25.200 -6.148 2.313 1.00 90.00 257 GLN A CA 1
ATOM 1914 C C . GLN A 1 257 ? -25.467 -4.663 2.627 1.00 90.00 257 GLN A C 1
ATOM 1916 O O . GLN A 1 257 ? -25.727 -4.322 3.781 1.00 90.00 257 GLN A O 1
ATOM 1921 N N . GLY A 1 258 ? -25.384 -3.763 1.639 1.00 87.69 258 GLY A N 1
ATOM 1922 C CA . GLY A 1 258 ? -25.633 -2.328 1.830 1.00 87.69 258 GLY A CA 1
ATOM 1923 C C . GLY A 1 258 ? -24.589 -1.609 2.696 1.00 87.69 258 GLY A C 1
ATOM 1924 O O . GLY A 1 258 ? -24.903 -0.615 3.352 1.00 87.69 258 GLY A O 1
ATOM 1925 N N . GLN A 1 259 ? -23.351 -2.105 2.727 1.00 84.44 259 GLN A N 1
ATOM 1926 C CA . GLN A 1 259 ? -22.258 -1.542 3.534 1.00 84.44 259 GLN A CA 1
ATOM 1927 C C . GLN A 1 259 ? -21.563 -0.365 2.866 1.00 84.44 259 GLN A C 1
ATOM 1929 O O . GLN A 1 259 ? -20.913 0.429 3.537 1.00 84.44 259 GLN A O 1
ATOM 1934 N N . PHE A 1 260 ? -21.701 -0.237 1.552 1.00 84.75 260 PHE A N 1
ATOM 1935 C CA . PHE A 1 260 ? -21.059 0.807 0.771 1.00 84.75 260 PHE A CA 1
ATOM 1936 C C . PHE A 1 260 ? -21.900 2.089 0.772 1.00 84.75 260 PHE A C 1
ATOM 1938 O O . PHE A 1 260 ? -23.054 2.083 0.340 1.00 84.75 260 PHE A O 1
ATOM 1945 N N . ARG A 1 261 ? -21.335 3.209 1.236 1.00 83.62 261 ARG A N 1
ATOM 1946 C CA . ARG A 1 261 ? -22.029 4.506 1.291 1.00 83.62 261 ARG A CA 1
ATOM 1947 C C . ARG A 1 261 ? -21.301 5.540 0.442 1.00 83.62 261 ARG A C 1
ATOM 1949 O O . ARG A 1 261 ? -20.182 5.909 0.765 1.00 83.62 261 ARG A O 1
ATOM 1956 N N . LEU A 1 262 ? -21.953 6.108 -0.574 1.00 79.88 262 LEU A N 1
ATOM 1957 C CA . LEU A 1 262 ? -21.346 7.154 -1.422 1.00 79.88 262 LEU A CA 1
ATOM 1958 C C . LEU A 1 262 ? -20.954 8.422 -0.641 1.00 79.88 262 LEU A C 1
ATOM 1960 O O . LEU A 1 262 ? -19.983 9.097 -0.979 1.00 79.88 262 LEU A O 1
ATOM 1964 N N . SER A 1 263 ? -21.645 8.717 0.464 1.00 78.50 263 SER A N 1
ATOM 1965 C CA . SER A 1 263 ? -21.267 9.807 1.373 1.00 78.50 263 SER A CA 1
ATOM 1966 C C . SER A 1 263 ? -19.885 9.608 2.017 1.00 78.50 263 SER A C 1
ATOM 1968 O O . SER A 1 263 ? -19.279 10.577 2.482 1.00 78.50 263 SER A O 1
ATOM 1970 N N . ALA A 1 264 ? -19.337 8.387 1.990 1.00 79.56 264 ALA A N 1
ATOM 1971 C CA . ALA A 1 264 ? -17.999 8.064 2.470 1.00 79.56 264 ALA A CA 1
ATOM 1972 C C . ALA A 1 264 ? -16.865 8.684 1.630 1.00 79.56 264 ALA A C 1
ATOM 1974 O O . ALA A 1 264 ? -15.731 8.711 2.096 1.00 79.56 264 ALA A O 1
ATOM 1975 N N . TRP A 1 265 ? -17.138 9.246 0.448 1.00 79.44 265 TRP A N 1
ATOM 1976 C CA . TRP A 1 265 ? -16.137 10.000 -0.327 1.00 79.44 265 TRP A CA 1
ATOM 1977 C C . TRP A 1 265 ? -16.217 11.513 -0.116 1.00 79.44 265 TRP A C 1
ATOM 1979 O O . TRP A 1 265 ? -15.276 12.232 -0.448 1.00 79.44 265 TRP A O 1
ATOM 1989 N N . GLY A 1 266 ? -17.285 12.021 0.505 1.00 76.38 266 GLY A N 1
ATOM 1990 C CA . GLY A 1 266 ? -17.413 13.444 0.809 1.00 76.38 266 GLY A CA 1
ATOM 1991 C C . GLY A 1 266 ? -16.417 13.863 1.890 1.00 76.38 266 GLY A C 1
ATOM 1992 O O . GLY A 1 266 ? -16.683 13.663 3.075 1.00 76.38 266 GLY A O 1
ATOM 1993 N N . VAL A 1 267 ? -15.241 14.382 1.515 1.00 75.06 267 VAL A N 1
ATOM 1994 C CA . VAL A 1 267 ? -14.292 15.055 2.426 1.00 75.06 267 VAL A CA 1
ATOM 1995 C C . VAL A 1 267 ? -14.298 16.551 2.085 1.00 75.06 267 VAL A C 1
ATOM 1997 O O . VAL A 1 267 ? -13.458 16.991 1.306 1.00 75.06 267 VAL A O 1
ATOM 2000 N N . PRO A 1 268 ? -15.211 17.376 2.631 1.00 72.25 268 PRO A N 1
ATOM 2001 C CA . PRO A 1 268 ? -15.431 18.742 2.134 1.00 72.25 268 PRO A CA 1
ATOM 2002 C C . PRO A 1 268 ? -14.171 19.619 2.154 1.00 72.25 268 PRO A C 1
ATOM 2004 O O . PRO A 1 268 ? -13.974 20.442 1.270 1.00 72.25 268 PRO A O 1
ATOM 2007 N N . ARG A 1 269 ? -13.266 19.402 3.117 1.00 74.69 269 ARG A N 1
ATOM 2008 C CA . ARG A 1 269 ? -12.006 20.159 3.223 1.00 74.69 269 ARG A CA 1
ATOM 2009 C C . ARG A 1 269 ? -10.924 19.736 2.223 1.00 74.69 269 ARG A C 1
ATOM 2011 O O . ARG A 1 269 ? -9.993 20.501 2.010 1.00 74.69 269 ARG A O 1
ATOM 2018 N N . LEU A 1 270 ? -11.007 18.527 1.664 1.00 78.38 270 LEU A N 1
ATOM 2019 C CA . LEU A 1 270 ? -10.004 17.965 0.747 1.00 78.38 270 LEU A CA 1
ATOM 2020 C C . LEU A 1 270 ? -10.591 17.617 -0.630 1.00 78.38 270 LEU A C 1
ATOM 2022 O O . LEU A 1 270 ? -9.856 17.143 -1.488 1.00 78.38 270 LEU A O 1
ATOM 2026 N N . ALA A 1 271 ? -11.882 17.860 -0.865 1.00 80.25 271 ALA A N 1
ATOM 2027 C CA . ALA A 1 271 ? -12.567 17.460 -2.091 1.00 80.25 271 ALA A CA 1
ATOM 2028 C C . ALA A 1 271 ? -11.913 18.057 -3.345 1.00 80.25 271 ALA A C 1
ATOM 2030 O O . ALA A 1 271 ? -11.702 17.334 -4.310 1.00 80.25 271 ALA A O 1
ATOM 2031 N N . GLY A 1 272 ? -11.516 19.335 -3.304 1.00 84.06 272 GLY A N 1
ATOM 2032 C CA . GLY A 1 272 ? -10.816 19.982 -4.419 1.00 84.06 272 GLY A CA 1
ATOM 2033 C C . GLY A 1 272 ? -9.442 19.368 -4.705 1.00 84.06 272 GLY A C 1
ATOM 2034 O O . GLY A 1 272 ? -9.122 19.102 -5.857 1.00 84.06 272 GLY A O 1
ATOM 2035 N N . LEU A 1 273 ? -8.659 19.069 -3.662 1.00 84.94 273 LEU A N 1
ATOM 2036 C CA . LEU A 1 273 ? -7.345 18.429 -3.809 1.00 84.94 273 LEU A CA 1
ATOM 2037 C C . LEU A 1 273 ? -7.464 16.985 -4.303 1.00 84.94 273 LEU A C 1
ATOM 2039 O O . LEU A 1 273 ? -6.710 16.579 -5.178 1.00 84.94 273 LEU A O 1
ATOM 2043 N N . MET A 1 274 ? -8.426 16.225 -3.775 1.00 83.81 274 MET A N 1
ATOM 2044 C CA . MET A 1 274 ? -8.711 14.868 -4.240 1.00 83.81 274 MET A CA 1
ATOM 2045 C C . MET A 1 274 ? -9.191 14.887 -5.694 1.00 83.81 274 MET A C 1
ATOM 2047 O O . MET A 1 274 ? -8.719 14.095 -6.498 1.00 83.81 274 MET A O 1
ATOM 2051 N N . GLY A 1 275 ? -10.080 15.818 -6.052 1.00 88.44 275 GLY A N 1
ATOM 2052 C CA . GLY A 1 275 ? -10.552 15.995 -7.425 1.00 88.44 275 GLY A CA 1
ATOM 2053 C C . GLY A 1 275 ? -9.418 16.342 -8.388 1.00 88.44 275 GLY A C 1
ATOM 2054 O O . GLY A 1 275 ? -9.307 15.723 -9.441 1.00 88.44 275 GLY A O 1
ATOM 2055 N N . LEU A 1 276 ? -8.529 17.262 -8.000 1.00 90.19 276 LEU A N 1
ATOM 2056 C CA . LEU A 1 276 ? -7.344 17.605 -8.785 1.00 90.19 276 LEU A CA 1
ATOM 2057 C C . LEU A 1 276 ? -6.389 16.413 -8.927 1.00 90.19 276 LEU A C 1
ATOM 2059 O O . LEU A 1 276 ? -5.925 16.139 -10.027 1.00 90.19 276 LEU A O 1
ATOM 2063 N N . PHE A 1 277 ? -6.124 15.679 -7.845 1.00 89.81 277 PHE A N 1
ATOM 2064 C CA . PHE A 1 277 ? -5.299 14.471 -7.889 1.00 89.81 277 PHE A CA 1
ATOM 2065 C C . PHE A 1 277 ? -5.886 13.419 -8.839 1.00 89.81 277 PHE A C 1
ATOM 2067 O O . PHE A 1 277 ? -5.169 12.903 -9.690 1.00 89.81 277 PHE A O 1
ATOM 2074 N N . MET A 1 278 ? -7.194 13.158 -8.749 1.00 91.94 278 MET A N 1
ATOM 2075 C CA . MET A 1 278 ? -7.896 12.224 -9.635 1.00 91.94 278 MET A CA 1
ATOM 2076 C C . MET A 1 278 ? -7.865 12.673 -11.096 1.00 91.94 278 MET A C 1
ATOM 2078 O O . MET A 1 278 ? -7.706 11.838 -11.982 1.00 91.94 278 MET A O 1
ATOM 2082 N N . LEU A 1 279 ? -7.978 13.979 -11.351 1.00 94.06 279 LEU A N 1
ATOM 2083 C CA . LEU A 1 279 ? -7.857 14.542 -12.692 1.00 94.06 279 LEU A CA 1
ATOM 2084 C C . LEU A 1 279 ? -6.449 14.328 -13.256 1.00 94.06 279 LEU A C 1
ATOM 2086 O O . LEU A 1 279 ? -6.312 13.797 -14.352 1.00 94.06 279 LEU A O 1
ATOM 2090 N N . LEU A 1 280 ? -5.409 14.707 -12.508 1.00 92.88 280 LEU A N 1
ATOM 2091 C CA . LEU A 1 280 ? -4.016 14.565 -12.943 1.00 92.88 280 LEU A CA 1
ATOM 2092 C C . LEU A 1 280 ? -3.636 13.097 -13.153 1.00 92.88 280 LEU A C 1
ATOM 2094 O O . LEU A 1 280 ? -3.012 12.754 -14.156 1.00 92.88 280 LEU A O 1
ATOM 2098 N N . TRP A 1 281 ? -4.061 12.222 -12.242 1.00 94.00 281 TRP A N 1
ATOM 2099 C CA . TRP A 1 281 ? -3.899 10.782 -12.391 1.00 94.00 281 TRP A CA 1
ATOM 2100 C C . TRP A 1 281 ? -4.635 10.256 -13.630 1.00 94.00 281 TRP A C 1
ATOM 2102 O O . TRP A 1 281 ? -4.058 9.492 -14.399 1.00 94.00 281 TRP A O 1
ATOM 2112 N N . GLY A 1 282 ? -5.871 10.706 -13.870 1.00 95.38 282 GLY A N 1
ATOM 2113 C CA . GLY A 1 282 ? -6.654 10.325 -15.045 1.00 95.38 282 GLY A CA 1
ATOM 2114 C C . GLY A 1 282 ? -5.986 10.758 -16.348 1.00 95.38 282 GLY A C 1
ATOM 2115 O O . GLY A 1 282 ? -5.866 9.955 -17.267 1.00 95.38 282 GLY A O 1
ATOM 2116 N N . VAL A 1 283 ? -5.466 11.987 -16.410 1.00 93.50 283 VAL A N 1
ATOM 2117 C CA . VAL A 1 283 ? -4.673 12.466 -17.552 1.00 93.50 283 VAL A CA 1
ATOM 2118 C C . VAL A 1 283 ? -3.437 11.588 -17.755 1.00 93.50 283 VAL A C 1
ATOM 2120 O O . VAL A 1 283 ? -3.196 11.144 -18.872 1.00 93.50 283 VAL A O 1
ATOM 2123 N N . SER A 1 284 ? -2.689 11.273 -16.694 1.00 91.56 284 SER A N 1
ATOM 2124 C CA . SER A 1 284 ? -1.511 10.399 -16.788 1.00 91.56 284 SER A CA 1
ATOM 2125 C C . SER A 1 284 ? -1.856 8.986 -17.268 1.00 91.56 284 SER A C 1
ATOM 2127 O O . SER A 1 284 ? -1.101 8.420 -18.057 1.00 91.56 284 SER A O 1
ATOM 2129 N N . LEU A 1 285 ? -2.980 8.421 -16.820 1.00 94.25 285 LEU A N 1
ATOM 2130 C CA . LEU A 1 285 ? -3.469 7.122 -17.279 1.00 94.25 285 LEU A CA 1
ATOM 2131 C C . LEU A 1 285 ? -3.818 7.168 -18.767 1.00 94.25 285 LEU A C 1
ATOM 2133 O O . LEU A 1 285 ? -3.383 6.301 -19.518 1.00 94.25 285 LEU A O 1
ATOM 2137 N N . LEU A 1 286 ? -4.558 8.190 -19.205 1.00 94.62 286 LEU A N 1
ATOM 2138 C CA . LEU A 1 286 ? -4.964 8.343 -20.603 1.00 94.62 286 LEU A CA 1
ATOM 2139 C C . LEU A 1 286 ? -3.757 8.564 -21.522 1.00 94.62 286 LEU A C 1
ATOM 2141 O O . LEU A 1 286 ? -3.702 7.972 -22.595 1.00 94.62 286 LEU A O 1
ATOM 2145 N N . LEU A 1 287 ? -2.766 9.346 -21.088 1.00 91.69 287 LEU A N 1
ATOM 2146 C CA . LEU A 1 287 ? -1.513 9.524 -21.827 1.00 91.69 287 LEU A CA 1
ATOM 2147 C C . LEU A 1 287 ? -0.746 8.208 -22.000 1.00 91.69 287 LEU A C 1
ATOM 2149 O O . LEU A 1 287 ? -0.152 8.000 -23.049 1.00 91.69 287 LEU A O 1
ATOM 2153 N N . GLY A 1 288 ? -0.760 7.326 -20.997 1.00 91.06 288 GLY A N 1
ATOM 2154 C CA . GLY A 1 288 ? -0.144 6.001 -21.110 1.00 91.06 288 GLY A CA 1
ATOM 2155 C C . GLY A 1 288 ? -0.968 4.999 -21.927 1.00 91.06 288 GLY A C 1
ATOM 2156 O O . GLY A 1 288 ? -0.404 4.051 -22.461 1.00 91.06 288 GLY A O 1
ATOM 2157 N N . LEU A 1 289 ? -2.288 5.190 -22.008 1.00 94.00 289 LEU A N 1
ATOM 2158 C CA . LEU A 1 289 ? -3.213 4.296 -22.709 1.00 94.00 289 LEU A CA 1
ATOM 2159 C C . LEU A 1 289 ? -3.296 4.578 -24.215 1.00 94.00 289 LEU A C 1
ATOM 2161 O O . LEU A 1 289 ? -3.548 3.658 -24.994 1.00 94.00 289 LEU A O 1
ATOM 2165 N N . PHE A 1 290 ? -3.132 5.837 -24.625 1.00 92.62 290 PHE A N 1
ATOM 2166 C CA . PHE A 1 290 ? -3.256 6.252 -26.020 1.00 92.62 290 PHE A CA 1
ATOM 2167 C C . PHE A 1 290 ? -1.896 6.376 -26.728 1.00 92.62 290 PHE A C 1
ATOM 2169 O O . PHE A 1 290 ? -0.935 6.843 -26.122 1.00 92.62 290 PHE A O 1
ATOM 2176 N N . PRO A 1 291 ? -1.820 6.045 -28.035 1.00 92.31 291 PRO A N 1
ATOM 2177 C CA . PRO A 1 291 ? -2.897 5.527 -28.894 1.00 92.31 291 PRO A CA 1
ATOM 2178 C C . PRO A 1 291 ? -3.290 4.085 -28.537 1.00 92.31 291 PRO A C 1
ATOM 2180 O O . PRO A 1 291 ? -2.453 3.329 -28.076 1.00 92.31 291 PRO A O 1
ATOM 2183 N N . LEU A 1 292 ? -4.542 3.666 -28.744 1.00 92.19 292 LEU A N 1
ATOM 2184 C CA . LEU A 1 292 ? -4.926 2.285 -28.419 1.00 92.19 292 LEU A CA 1
ATOM 2185 C C . LEU A 1 292 ? -4.162 1.294 -29.310 1.00 92.19 292 LEU A C 1
ATOM 2187 O O . LEU A 1 292 ? -4.263 1.350 -30.535 1.00 92.19 292 LEU A O 1
ATOM 2191 N N . GLN A 1 293 ? -3.399 0.399 -28.682 1.00 91.50 293 GLN A N 1
ATOM 2192 C CA . GLN A 1 293 ? -2.719 -0.698 -29.367 1.00 91.50 293 GLN A CA 1
ATOM 2193 C C . GLN A 1 293 ? -3.752 -1.754 -29.811 1.00 91.50 293 GLN A C 1
ATOM 2195 O O . GLN A 1 293 ? -4.774 -1.918 -29.146 1.00 91.50 293 GLN A O 1
ATOM 2200 N N . PRO A 1 294 ? -3.527 -2.495 -30.911 1.00 93.25 294 PRO A N 1
ATOM 2201 C CA . PRO A 1 294 ? -4.353 -3.652 -31.242 1.00 93.25 294 PRO A CA 1
ATOM 2202 C C . PRO A 1 294 ? -4.405 -4.678 -30.098 1.00 93.25 294 PRO A C 1
ATOM 2204 O O . PRO A 1 294 ? -3.419 -4.889 -29.394 1.00 93.25 294 PRO A O 1
ATOM 2207 N N . LEU A 1 295 ? -5.553 -5.341 -29.936 1.00 92.19 295 LEU A N 1
ATOM 2208 C CA . LEU A 1 295 ? -5.754 -6.417 -28.959 1.00 92.19 295 LEU A CA 1
ATOM 2209 C C . LEU A 1 295 ? -5.118 -7.724 -29.458 1.00 92.19 295 LEU A C 1
ATOM 2211 O O . LEU A 1 295 ? -5.812 -8.658 -29.857 1.00 92.19 295 LEU A O 1
ATOM 2215 N N . ASP A 1 296 ? -3.789 -7.755 -29.494 1.00 90.44 296 ASP A N 1
ATOM 2216 C CA . ASP A 1 296 ? -2.993 -8.934 -29.831 1.00 90.44 296 ASP A CA 1
ATOM 2217 C C . ASP A 1 296 ? -2.617 -9.753 -28.578 1.00 90.44 296 ASP A C 1
ATOM 2219 O O . ASP A 1 296 ? -2.998 -9.433 -27.450 1.00 90.44 296 ASP A O 1
ATOM 2223 N N . ALA A 1 297 ? -1.849 -10.830 -28.764 1.00 85.06 297 ALA A N 1
ATOM 2224 C CA . ALA A 1 297 ? -1.398 -11.683 -27.662 1.00 85.06 297 ALA A CA 1
ATOM 2225 C C . ALA A 1 297 ? -0.497 -10.954 -26.639 1.00 85.06 297 ALA A C 1
ATOM 2227 O O . ALA A 1 297 ? -0.386 -11.397 -25.493 1.00 85.06 297 ALA A O 1
ATOM 2228 N N . ASN A 1 298 ? 0.132 -9.840 -27.032 1.00 86.94 298 ASN A N 1
ATOM 2229 C CA . ASN A 1 298 ? 1.052 -9.063 -26.199 1.00 86.94 298 ASN A CA 1
ATOM 2230 C C . ASN A 1 298 ? 0.351 -7.940 -25.422 1.00 86.94 298 ASN A C 1
ATOM 2232 O O . ASN A 1 298 ? 0.881 -7.464 -24.413 1.00 86.94 298 ASN A O 1
ATOM 2236 N N . ALA A 1 299 ? -0.850 -7.541 -25.852 1.00 89.38 299 ALA A N 1
ATOM 2237 C CA . ALA A 1 299 ? -1.610 -6.425 -25.299 1.00 89.38 299 ALA A CA 1
ATOM 2238 C C . ALA A 1 299 ? -1.751 -6.479 -23.766 1.00 89.38 299 ALA A C 1
ATOM 2240 O O . ALA A 1 299 ? -1.587 -5.452 -23.109 1.00 89.38 299 ALA A O 1
ATOM 2241 N N . PHE A 1 300 ? -1.981 -7.663 -23.187 1.00 87.88 300 PHE A N 1
ATOM 2242 C CA . PHE A 1 300 ? -2.145 -7.868 -21.737 1.00 87.88 300 PHE A CA 1
ATOM 2243 C C . PHE A 1 300 ? -1.077 -8.774 -21.106 1.00 87.88 300 PHE A C 1
ATOM 2245 O O . PHE A 1 300 ? -1.278 -9.302 -20.013 1.00 87.88 300 PHE A O 1
ATOM 2252 N N . SER A 1 301 ? 0.052 -8.973 -21.785 1.00 85.50 301 SER A N 1
ATOM 2253 C CA . SER A 1 301 ? 1.144 -9.835 -21.306 1.00 85.50 301 SER A CA 1
ATOM 2254 C C . SER A 1 301 ? 2.514 -9.149 -21.325 1.00 85.50 301 SER A C 1
ATOM 2256 O O . SER A 1 301 ? 3.456 -9.654 -20.719 1.00 85.50 301 SER A O 1
ATOM 2258 N N . ALA A 1 302 ? 2.633 -7.962 -21.933 1.00 87.19 302 ALA A N 1
ATOM 2259 C CA . ALA A 1 302 ? 3.875 -7.195 -21.986 1.00 87.19 302 ALA A CA 1
ATOM 2260 C C . ALA A 1 302 ? 3.794 -5.874 -21.200 1.00 87.19 302 ALA A C 1
ATOM 2262 O O . ALA A 1 302 ? 2.842 -5.107 -21.334 1.00 87.19 302 ALA A O 1
ATOM 2263 N N . TYR A 1 303 ? 4.850 -5.540 -20.447 1.00 87.00 303 TYR A N 1
ATOM 2264 C CA . TYR A 1 303 ? 4.977 -4.245 -19.752 1.00 87.00 303 TYR A CA 1
ATOM 2265 C C . TYR A 1 303 ? 5.106 -3.043 -20.698 1.00 87.00 303 TYR A C 1
ATOM 2267 O O . TYR A 1 303 ? 4.825 -1.913 -20.302 1.00 87.00 303 TYR A O 1
ATOM 2275 N N . TRP A 1 304 ? 5.526 -3.289 -21.939 1.00 87.12 304 TRP A N 1
ATOM 2276 C CA . TRP A 1 304 ? 5.687 -2.271 -22.979 1.00 87.12 304 TRP A CA 1
ATOM 2277 C C . TRP A 1 304 ? 4.373 -1.912 -23.681 1.00 87.12 304 TRP A C 1
ATOM 2279 O O . TRP A 1 304 ? 4.322 -0.928 -24.411 1.00 87.12 304 TRP A O 1
ATOM 2289 N N . SER A 1 305 ? 3.314 -2.696 -23.456 1.00 92.19 305 SER A N 1
ATOM 2290 C CA . SER A 1 305 ? 1.978 -2.408 -23.971 1.00 92.19 305 SER A CA 1
ATOM 2291 C C . SER A 1 305 ? 1.412 -1.134 -23.347 1.00 92.19 305 SER A C 1
ATOM 2293 O O . SER A 1 305 ? 1.560 -0.895 -22.145 1.00 92.19 305 SER A O 1
ATOM 2295 N N . HIS A 1 306 ? 0.671 -0.350 -24.129 1.00 92.94 306 HIS A N 1
ATOM 2296 C CA . HIS A 1 306 ? -0.023 0.844 -23.631 1.00 92.94 306 HIS A CA 1
ATOM 2297 C C . HIS A 1 306 ? -1.064 0.506 -22.552 1.00 92.94 306 HIS A C 1
ATOM 2299 O O . HIS A 1 306 ? -1.333 1.297 -21.644 1.00 92.94 306 HIS A O 1
ATOM 2305 N N . TYR A 1 307 ? -1.597 -0.719 -22.563 1.00 93.94 307 TYR A N 1
ATOM 2306 C CA . TYR A 1 307 ? -2.522 -1.193 -21.535 1.00 93.94 307 TYR A CA 1
ATOM 2307 C C . TYR A 1 307 ? -1.862 -1.340 -20.161 1.00 93.94 307 TYR A C 1
ATOM 2309 O O . TYR A 1 307 ? -2.566 -1.420 -19.153 1.00 93.94 307 TYR A O 1
ATOM 2317 N N . ASN A 1 308 ? -0.527 -1.345 -20.073 1.00 92.19 308 ASN A N 1
ATOM 2318 C CA . ASN A 1 308 ? 0.186 -1.365 -18.795 1.00 92.19 308 ASN A CA 1
ATOM 2319 C C . ASN A 1 308 ? -0.183 -0.150 -17.912 1.00 92.19 308 ASN A C 1
ATOM 2321 O O . ASN A 1 308 ? -0.141 -0.232 -16.682 1.00 92.19 308 ASN A O 1
ATOM 2325 N N . SER A 1 309 ? -0.640 0.951 -18.522 1.00 93.00 309 SER A N 1
ATOM 2326 C CA . SER A 1 309 ? -1.247 2.091 -17.818 1.00 93.00 309 SER A CA 1
ATOM 2327 C C . SER A 1 309 ? -2.481 1.697 -16.989 1.00 93.00 309 SER A C 1
ATOM 2329 O O . SER A 1 309 ? -2.629 2.161 -15.858 1.00 93.00 309 SER A O 1
ATOM 2331 N N . LEU A 1 310 ? -3.328 0.788 -17.491 1.00 93.19 310 LEU A N 1
ATOM 2332 C CA . LEU A 1 310 ? -4.498 0.261 -16.776 1.00 93.19 310 LEU A CA 1
ATOM 2333 C C . LEU A 1 310 ? -4.080 -0.614 -15.598 1.00 93.19 310 LEU A C 1
ATOM 2335 O O . LEU A 1 310 ? -4.623 -0.465 -14.502 1.00 93.19 310 LEU A O 1
ATOM 2339 N N . ARG A 1 311 ? -3.080 -1.481 -15.802 1.00 91.56 311 ARG A N 1
ATOM 2340 C CA . ARG A 1 311 ? -2.498 -2.302 -14.731 1.00 91.56 311 ARG A CA 1
ATOM 2341 C C . ARG A 1 311 ? -1.978 -1.427 -13.591 1.00 91.56 311 ARG A C 1
ATOM 2343 O O . ARG A 1 311 ? -2.245 -1.718 -12.433 1.00 91.56 311 ARG A O 1
ATOM 2350 N N . LEU A 1 312 ? -1.239 -0.362 -13.899 1.00 90.00 312 LEU A N 1
ATOM 2351 C CA . LEU A 1 312 ? -0.751 0.581 -12.885 1.00 90.00 312 LEU A CA 1
ATOM 2352 C C . LEU A 1 312 ? -1.909 1.354 -12.238 1.00 90.00 312 LEU A C 1
ATOM 2354 O O . LEU A 1 312 ? -1.925 1.577 -11.027 1.00 90.00 312 LEU A O 1
ATOM 2358 N N . GLY A 1 313 ? -2.902 1.735 -13.040 1.00 91.56 313 GLY A N 1
ATOM 2359 C CA . GLY A 1 313 ? -4.052 2.507 -12.596 1.00 91.56 313 GLY A CA 1
ATOM 2360 C C . GLY A 1 313 ? -4.982 1.763 -11.634 1.00 91.56 313 GLY A C 1
ATOM 2361 O O . GLY A 1 313 ? -5.504 2.368 -10.691 1.00 91.56 313 GLY A O 1
ATOM 2362 N N . LYS A 1 314 ? -5.161 0.449 -11.814 1.00 92.31 314 LYS A N 1
ATOM 2363 C CA . LYS A 1 314 ? -6.090 -0.350 -10.998 1.00 92.31 314 LYS A CA 1
ATOM 2364 C C . LYS A 1 314 ? -5.780 -0.271 -9.500 1.00 92.31 314 LYS A C 1
ATOM 2366 O O . LYS A 1 314 ? -6.704 -0.256 -8.693 1.00 92.31 314 LYS A O 1
ATOM 2371 N N . GLY A 1 315 ? -4.504 -0.122 -9.124 1.00 91.44 315 GLY A N 1
ATOM 2372 C CA . GLY A 1 315 ? -4.089 0.009 -7.725 1.00 91.44 315 GLY A CA 1
ATOM 2373 C C . GLY A 1 315 ? -4.739 1.204 -7.019 1.00 91.44 315 GLY A C 1
ATOM 2374 O O . GLY A 1 315 ? -5.236 1.065 -5.900 1.00 91.44 315 GLY A O 1
ATOM 2375 N N . LEU A 1 316 ? -4.821 2.365 -7.686 1.00 93.00 316 LEU A N 1
ATOM 2376 C CA . LEU A 1 316 ? -5.517 3.527 -7.126 1.00 93.00 316 LEU A CA 1
ATOM 2377 C C . LEU A 1 316 ? -7.029 3.293 -7.065 1.00 93.00 316 LEU A C 1
ATOM 2379 O O . LEU A 1 316 ? -7.654 3.621 -6.057 1.00 93.00 316 LEU A O 1
ATOM 2383 N N . LEU A 1 317 ? -7.616 2.715 -8.116 1.00 93.88 317 LEU A N 1
ATOM 2384 C CA . LEU A 1 317 ? -9.053 2.431 -8.164 1.00 93.88 317 LEU A CA 1
ATOM 2385 C C . LEU A 1 317 ? -9.472 1.495 -7.023 1.00 93.88 317 LEU A C 1
ATOM 2387 O O . LEU A 1 317 ? -10.417 1.802 -6.292 1.00 93.88 317 LEU A O 1
ATOM 2391 N N . TRP A 1 318 ? -8.720 0.418 -6.789 1.00 95.12 318 TRP A N 1
ATOM 2392 C CA . TRP A 1 318 ? -8.942 -0.465 -5.646 1.00 95.12 318 TRP A CA 1
ATOM 2393 C C . TRP A 1 318 ? -8.683 0.219 -4.311 1.00 95.12 318 TRP A C 1
ATOM 2395 O O . TRP A 1 318 ? -9.456 0.023 -3.373 1.00 95.12 318 TRP A O 1
ATOM 2405 N N . GLY A 1 319 ? -7.669 1.081 -4.231 1.00 93.31 319 GLY A N 1
ATOM 2406 C CA . GLY A 1 319 ? -7.422 1.921 -3.060 1.00 93.31 319 GLY A CA 1
ATOM 2407 C C . GLY A 1 319 ? -8.609 2.828 -2.718 1.00 93.31 319 GLY A C 1
ATOM 2408 O O . GLY A 1 319 ? -8.959 2.966 -1.547 1.00 93.31 319 GLY A O 1
ATOM 2409 N N . LEU A 1 320 ? -9.287 3.398 -3.718 1.00 91.44 320 LEU A N 1
ATOM 2410 C CA . LEU A 1 320 ? -10.482 4.227 -3.525 1.00 91.44 320 LEU A CA 1
ATOM 2411 C C . LEU A 1 320 ? -11.692 3.407 -3.084 1.00 91.44 320 LEU A C 1
ATOM 2413 O O . LEU A 1 320 ? -12.427 3.850 -2.197 1.00 91.44 320 LEU A O 1
ATOM 2417 N N . VAL A 1 321 ? -11.886 2.221 -3.668 1.00 93.50 321 VAL A N 1
ATOM 2418 C CA . VAL A 1 321 ? -12.918 1.268 -3.236 1.00 93.50 321 VAL A CA 1
ATOM 2419 C C . VAL A 1 321 ? -12.687 0.880 -1.776 1.00 93.50 321 VAL A C 1
ATOM 2421 O O . VAL A 1 321 ? -13.595 1.016 -0.955 1.00 93.50 321 VAL A O 1
ATOM 2424 N N . PHE A 1 322 ? -11.460 0.483 -1.428 1.00 93.25 322 PHE A N 1
ATOM 2425 C CA . PHE A 1 322 ? -11.066 0.158 -0.060 1.00 93.25 322 PHE A CA 1
ATOM 2426 C C . PHE A 1 322 ? -11.284 1.346 0.883 1.00 93.25 322 PHE A C 1
ATOM 2428 O O . PHE A 1 322 ? -11.856 1.180 1.960 1.00 93.25 322 PHE A O 1
ATOM 2435 N N . TYR A 1 323 ? -10.880 2.554 0.476 1.00 90.50 323 TYR A N 1
ATOM 2436 C CA . TYR A 1 323 ? -11.047 3.776 1.261 1.00 90.50 323 TYR A CA 1
ATOM 2437 C C . TYR A 1 323 ? -12.511 4.025 1.623 1.00 90.50 323 TYR A C 1
ATOM 2439 O O . TYR A 1 323 ? -12.827 4.250 2.795 1.00 90.50 323 TYR A O 1
ATOM 2447 N N . GLY A 1 324 ? -13.421 3.975 0.653 1.00 90.12 324 GLY A N 1
ATOM 2448 C CA . GLY A 1 324 ? -14.817 4.250 0.964 1.00 90.12 324 GLY A CA 1
ATOM 2449 C C . GLY A 1 324 ? -15.545 3.085 1.624 1.00 90.12 324 GLY A C 1
ATOM 2450 O O . GLY A 1 324 ? -16.429 3.346 2.437 1.00 90.12 324 GLY A O 1
ATOM 2451 N N . LEU A 1 325 ? -15.131 1.831 1.407 1.00 91.00 325 LEU A N 1
ATOM 2452 C CA . LEU A 1 325 ? -15.560 0.709 2.253 1.00 91.00 325 LEU A CA 1
ATOM 2453 C C . LEU A 1 325 ? -15.145 0.940 3.708 1.00 91.00 325 LEU A C 1
ATOM 2455 O O . LEU A 1 325 ? -15.984 0.890 4.605 1.00 91.00 325 LEU A O 1
ATOM 2459 N N . TYR A 1 326 ? -13.877 1.284 3.943 1.00 90.06 326 TYR A N 1
ATOM 2460 C CA . TYR A 1 326 ? -13.343 1.554 5.278 1.00 90.06 326 TYR A CA 1
ATOM 2461 C C . TYR A 1 326 ? -14.100 2.691 5.959 1.00 90.06 326 TYR A C 1
ATOM 2463 O O . TYR A 1 326 ? -14.508 2.571 7.114 1.00 90.06 326 TYR A O 1
ATOM 2471 N N . ARG A 1 327 ? -14.347 3.785 5.234 1.00 86.69 327 ARG A N 1
ATOM 2472 C CA . ARG A 1 327 ? -15.012 4.968 5.790 1.00 86.69 327 ARG A CA 1
ATOM 2473 C C . ARG A 1 327 ? -16.537 4.839 5.878 1.00 86.69 327 ARG A C 1
ATOM 2475 O O . ARG A 1 327 ? -17.174 5.683 6.504 1.00 86.69 327 ARG A O 1
ATOM 2482 N N . SER A 1 328 ? -17.112 3.780 5.306 1.00 87.19 328 SER A N 1
ATOM 2483 C CA . SER A 1 328 ? -18.519 3.409 5.499 1.00 87.19 328 SER A CA 1
ATOM 2484 C C . SER A 1 328 ? -18.757 2.573 6.766 1.00 87.19 328 SER A C 1
ATOM 2486 O O . SER A 1 328 ? -19.910 2.411 7.172 1.00 87.19 328 SER A O 1
ATOM 2488 N N . GLN A 1 329 ? -17.697 2.083 7.422 1.00 83.50 329 GLN A N 1
ATOM 2489 C CA . GLN A 1 329 ? -17.802 1.292 8.651 1.00 83.50 329 GLN A CA 1
ATOM 2490 C C . GLN A 1 329 ? -18.288 2.135 9.837 1.00 83.50 329 GLN A C 1
ATOM 2492 O O . GLN A 1 329 ? -17.837 3.258 10.054 1.00 83.50 329 GLN A O 1
ATOM 2497 N N . ALA A 1 330 ? -19.178 1.561 10.652 1.00 70.56 330 ALA A N 1
ATOM 2498 C CA . ALA A 1 330 ? -19.728 2.226 11.836 1.00 70.56 330 ALA A CA 1
ATOM 2499 C C . ALA A 1 330 ? -18.758 2.269 13.037 1.00 70.56 330 ALA A C 1
ATOM 2501 O O . ALA A 1 330 ? -18.869 3.158 13.876 1.00 70.56 330 ALA A O 1
ATOM 2502 N N . ASP A 1 331 ? -17.806 1.330 13.121 1.00 70.31 331 ASP A N 1
ATOM 2503 C CA . ASP A 1 331 ? -16.898 1.161 14.266 1.00 70.31 331 ASP A CA 1
ATOM 2504 C C . ASP A 1 331 ? -15.425 1.303 13.842 1.00 70.31 331 ASP A C 1
ATOM 2506 O O . ASP A 1 331 ? -14.761 0.340 13.443 1.00 70.31 331 ASP A O 1
ATOM 2510 N N . GLY A 1 332 ? -14.916 2.536 13.906 1.00 64.81 332 GLY A N 1
ATOM 2511 C CA . GLY A 1 332 ? -13.566 2.882 13.451 1.00 64.81 332 GLY A CA 1
ATOM 2512 C C . GLY A 1 332 ? -12.430 2.351 14.335 1.00 64.81 332 GLY A C 1
ATOM 2513 O O . GLY A 1 332 ? -11.327 2.130 13.834 1.00 64.81 332 GLY A O 1
ATOM 2514 N N . ALA A 1 333 ? -12.673 2.105 15.628 1.00 62.06 333 ALA A N 1
ATOM 2515 C CA . ALA A 1 333 ? -11.622 1.677 16.558 1.00 62.06 333 ALA A CA 1
ATOM 2516 C C . ALA A 1 333 ? -11.231 0.209 16.333 1.00 62.06 333 ALA A C 1
ATOM 2518 O O . ALA A 1 333 ? -10.047 -0.121 16.234 1.00 62.06 333 ALA A O 1
ATOM 2519 N N . ASN A 1 334 ? -12.225 -0.668 16.170 1.00 82.44 334 ASN A N 1
ATOM 2520 C CA . ASN A 1 334 ? -11.978 -2.072 15.840 1.00 82.44 334 ASN A CA 1
ATOM 2521 C C . ASN A 1 334 ? -11.508 -2.256 14.389 1.00 82.44 334 ASN A C 1
ATOM 2523 O O . ASN A 1 334 ? -10.815 -3.231 14.089 1.00 82.44 334 ASN A O 1
ATOM 2527 N N . ALA A 1 335 ? -11.839 -1.321 13.491 1.00 86.12 335 ALA A N 1
ATOM 2528 C CA . ALA A 1 335 ? -11.398 -1.371 12.101 1.00 86.12 335 ALA A CA 1
ATOM 2529 C C . ALA A 1 335 ? -9.873 -1.251 11.962 1.00 86.12 335 ALA A C 1
ATOM 2531 O O . ALA A 1 335 ? -9.271 -2.053 11.249 1.00 86.12 335 ALA A O 1
ATOM 2532 N N . PHE A 1 336 ? -9.236 -0.332 12.698 1.00 85.88 336 PHE A N 1
ATOM 2533 C CA . PHE A 1 336 ? -7.775 -0.189 12.689 1.00 85.88 336 PHE A CA 1
ATOM 2534 C C . PHE A 1 336 ? -7.060 -1.439 13.216 1.00 85.88 336 PHE A C 1
ATOM 2536 O O . PHE A 1 336 ? -6.058 -1.862 12.642 1.00 85.88 336 PHE A O 1
ATOM 2543 N N . ALA A 1 337 ? -7.578 -2.056 14.284 1.00 89.38 337 ALA A N 1
ATOM 2544 C CA . ALA A 1 337 ? -6.997 -3.278 14.837 1.00 89.38 337 ALA A CA 1
ATOM 2545 C C . ALA A 1 337 ? -7.072 -4.434 13.828 1.00 89.38 337 ALA A C 1
ATOM 2547 O O . ALA A 1 337 ? -6.073 -5.108 13.602 1.00 89.38 337 ALA A O 1
ATOM 2548 N N . ARG A 1 338 ? -8.226 -4.622 13.171 1.00 92.38 338 ARG A N 1
ATOM 2549 C CA . ARG A 1 338 ? -8.406 -5.640 12.121 1.00 92.38 338 ARG A CA 1
ATOM 2550 C C . ARG A 1 338 ? -7.489 -5.390 10.922 1.00 92.38 338 ARG A C 1
ATOM 2552 O O . ARG A 1 338 ? -6.786 -6.306 10.514 1.00 92.38 338 ARG A O 1
ATOM 2559 N N . LEU A 1 339 ? -7.430 -4.148 10.441 1.00 94.38 339 LEU A N 1
ATOM 2560 C CA . LEU A 1 339 ? -6.499 -3.724 9.391 1.00 94.38 339 LEU A CA 1
ATOM 2561 C C . LEU A 1 339 ? -5.052 -4.049 9.760 1.00 94.38 339 LEU A C 1
ATOM 2563 O O . LEU A 1 339 ? -4.324 -4.650 8.977 1.00 94.38 339 LEU A O 1
ATOM 2567 N N . SER A 1 340 ? -4.652 -3.711 10.984 1.00 94.62 340 SER A N 1
ATOM 2568 C CA . SER A 1 340 ? -3.292 -3.963 11.456 1.00 94.62 340 SER A CA 1
ATOM 2569 C C . SER A 1 340 ? -2.976 -5.450 11.598 1.00 94.62 340 SER A C 1
ATOM 2571 O O . SER A 1 340 ? -1.846 -5.850 11.336 1.00 94.62 340 SER A O 1
ATOM 2573 N N . VAL A 1 341 ? -3.958 -6.276 11.972 1.00 96.31 341 VAL A N 1
ATOM 2574 C CA . VAL A 1 341 ? -3.812 -7.740 11.964 1.00 96.31 341 VAL A CA 1
ATOM 2575 C C . VAL A 1 341 ? -3.606 -8.245 10.536 1.00 96.31 341 VAL A C 1
ATOM 2577 O O . VAL A 1 341 ? -2.695 -9.035 10.318 1.00 96.31 341 VAL A O 1
ATOM 2580 N N . GLY A 1 342 ? -4.381 -7.756 9.562 1.00 96.62 342 GLY A N 1
ATOM 2581 C CA . GLY A 1 342 ? -4.191 -8.098 8.149 1.00 96.62 342 GLY A CA 1
ATOM 2582 C C . GLY A 1 342 ? -2.796 -7.733 7.637 1.00 96.62 342 GLY A C 1
ATOM 2583 O O . GLY A 1 342 ? -2.105 -8.576 7.074 1.00 96.62 342 GLY A O 1
ATOM 2584 N N . MET A 1 343 ? -2.333 -6.511 7.921 1.00 97.00 343 MET A N 1
ATOM 2585 C CA . MET A 1 343 ? -0.978 -6.069 7.562 1.00 97.00 343 MET A CA 1
ATOM 2586 C C . MET A 1 343 ? 0.103 -6.917 8.245 1.00 97.00 343 MET A C 1
ATOM 2588 O O . MET A 1 343 ? 1.092 -7.264 7.612 1.00 97.00 343 MET A O 1
ATOM 2592 N N . ALA A 1 344 ? -0.082 -7.297 9.515 1.00 97.50 344 ALA A N 1
ATOM 2593 C CA . ALA A 1 344 ? 0.856 -8.171 10.221 1.00 97.50 344 ALA A CA 1
ATOM 2594 C C . ALA A 1 344 ? 0.918 -9.580 9.613 1.00 97.50 344 ALA A C 1
ATOM 2596 O O . ALA A 1 344 ? 2.004 -10.144 9.516 1.00 97.50 344 ALA A O 1
ATOM 2597 N N . LEU A 1 345 ? -0.217 -10.138 9.180 1.00 98.06 345 LEU A N 1
ATOM 2598 C CA . LEU A 1 345 ? -0.252 -11.423 8.477 1.00 98.06 345 LEU A CA 1
ATOM 2599 C C . LEU A 1 345 ? 0.440 -11.341 7.114 1.00 98.06 345 LEU A C 1
ATOM 2601 O O . LEU A 1 345 ? 1.205 -12.241 6.779 1.00 98.06 345 LEU A O 1
ATOM 2605 N N . GLY A 1 346 ? 0.224 -10.255 6.368 1.00 97.19 346 GLY A N 1
ATOM 2606 C CA . GLY A 1 346 ? 0.917 -10.016 5.104 1.00 97.19 346 GLY A CA 1
ATOM 2607 C C . GLY A 1 346 ? 2.432 -9.903 5.295 1.00 97.19 346 GLY A C 1
ATOM 2608 O O . GLY A 1 346 ? 3.169 -10.620 4.626 1.00 97.19 346 GLY A O 1
ATOM 2609 N N . VAL A 1 347 ? 2.894 -9.106 6.273 1.00 97.31 347 VAL A N 1
ATOM 2610 C CA . VAL A 1 347 ? 4.319 -9.003 6.660 1.00 97.31 347 VAL A CA 1
ATOM 2611 C C . VAL A 1 347 ? 4.888 -10.365 7.036 1.00 97.31 347 VAL A C 1
ATOM 2613 O O . VAL A 1 347 ? 5.923 -10.752 6.506 1.00 97.31 347 VAL A O 1
ATOM 2616 N N . LEU A 1 348 ? 4.211 -11.111 7.913 1.00 97.81 348 LEU A N 1
ATOM 2617 C CA . LEU A 1 348 ? 4.647 -12.449 8.305 1.00 97.81 348 LEU A CA 1
ATOM 2618 C C . LEU A 1 348 ? 4.814 -13.355 7.079 1.00 97.81 348 LEU A C 1
ATOM 2620 O O . LEU A 1 348 ? 5.857 -13.984 6.933 1.00 97.81 348 LEU A O 1
ATOM 2624 N N . GLY A 1 349 ? 3.819 -13.389 6.192 1.00 96.75 349 GLY A N 1
ATOM 2625 C CA . GLY A 1 349 ? 3.844 -14.227 4.999 1.00 96.75 349 GLY A CA 1
ATOM 2626 C C . GLY A 1 349 ? 5.006 -13.891 4.061 1.00 96.75 349 GLY A C 1
ATOM 2627 O O . GLY A 1 349 ? 5.805 -14.775 3.754 1.00 96.75 349 GLY A O 1
ATOM 2628 N N . VAL A 1 350 ? 5.169 -12.621 3.675 1.00 95.50 350 VAL A N 1
ATOM 2629 C CA . VAL A 1 350 ? 6.270 -12.227 2.773 1.00 95.50 350 VAL A CA 1
ATOM 2630 C C . VAL A 1 350 ? 7.639 -12.351 3.414 1.00 95.50 350 VAL A C 1
ATOM 2632 O O . VAL A 1 350 ? 8.610 -12.638 2.726 1.00 95.50 350 VAL A O 1
ATOM 2635 N N . SER A 1 351 ? 7.756 -12.146 4.726 1.00 94.81 351 SER A N 1
ATOM 2636 C CA . SER A 1 351 ? 9.044 -12.297 5.398 1.00 94.81 351 SER A CA 1
ATOM 2637 C C . SER A 1 351 ? 9.445 -13.759 5.560 1.00 94.81 351 SER A C 1
ATOM 2639 O O . SER A 1 351 ? 10.621 -14.079 5.413 1.00 94.81 351 SER A O 1
ATOM 2641 N N . LEU A 1 352 ? 8.492 -14.661 5.814 1.00 95.31 352 LEU A N 1
ATOM 2642 C CA . LEU A 1 352 ? 8.760 -16.100 5.785 1.00 95.31 352 LEU A CA 1
ATOM 2643 C C . LEU A 1 352 ? 9.129 -16.565 4.375 1.00 95.31 352 LEU A C 1
ATOM 2645 O O . LEU A 1 352 ? 10.076 -17.333 4.226 1.00 95.31 352 LEU A O 1
ATOM 2649 N N . TRP A 1 353 ? 8.437 -16.055 3.352 1.00 93.56 353 TRP A N 1
ATOM 2650 C CA . TRP A 1 353 ? 8.796 -16.310 1.959 1.00 93.56 353 TRP A CA 1
ATOM 2651 C C . TRP A 1 353 ? 10.213 -15.831 1.651 1.00 93.56 353 TRP A C 1
ATOM 2653 O O . TRP A 1 353 ? 11.017 -16.585 1.113 1.00 93.56 353 TRP A O 1
ATOM 2663 N N . ALA A 1 354 ? 10.539 -14.602 2.050 1.00 91.50 354 ALA A N 1
ATOM 2664 C CA . ALA A 1 354 ? 11.855 -14.010 1.862 1.00 91.50 354 ALA A CA 1
ATOM 2665 C C . ALA A 1 354 ? 12.964 -14.842 2.519 1.00 91.50 354 ALA A C 1
ATOM 2667 O O . ALA A 1 354 ? 14.010 -15.056 1.916 1.00 91.50 354 ALA A O 1
ATOM 2668 N N . LEU A 1 355 ? 12.737 -15.342 3.738 1.00 89.69 355 LEU A N 1
ATOM 2669 C CA . LEU A 1 355 ? 13.684 -16.228 4.417 1.00 89.69 355 LEU A CA 1
ATOM 2670 C C . LEU A 1 355 ? 13.851 -17.567 3.703 1.00 89.69 355 LEU A C 1
ATOM 2672 O O . LEU A 1 355 ? 14.970 -18.063 3.598 1.00 89.69 355 LEU A O 1
ATOM 2676 N N . TRP A 1 356 ? 12.750 -18.157 3.243 1.00 91.31 356 TRP A N 1
ATOM 2677 C CA . TRP A 1 356 ? 12.778 -19.407 2.493 1.00 91.31 356 TRP A CA 1
ATOM 2678 C C . TRP A 1 356 ? 13.557 -19.246 1.182 1.00 91.31 356 TRP A C 1
ATOM 2680 O O . TRP A 1 356 ? 14.460 -20.031 0.901 1.00 91.31 356 TRP A O 1
ATOM 2690 N N . GLU A 1 357 ? 13.278 -18.181 0.436 1.00 89.81 357 GLU A N 1
ATOM 2691 C CA . GLU A 1 357 ? 13.976 -17.821 -0.797 1.00 89.81 357 GLU A CA 1
ATOM 2692 C C . GLU A 1 357 ? 15.471 -17.568 -0.543 1.00 89.81 357 GLU A C 1
ATOM 2694 O O . GLU A 1 357 ? 16.327 -18.146 -1.211 1.00 89.81 357 GLU A O 1
ATOM 2699 N N . GLN A 1 358 ? 15.799 -16.781 0.485 1.00 85.19 358 GLN A N 1
ATOM 2700 C CA . GLN A 1 358 ? 17.178 -16.520 0.889 1.00 85.19 358 GLN A CA 1
ATOM 2701 C C . GLN A 1 358 ? 17.925 -17.812 1.240 1.00 85.19 358 GLN A C 1
ATOM 2703 O O . GLN A 1 358 ? 19.063 -18.007 0.813 1.00 85.19 358 GLN A O 1
ATOM 2708 N N . ALA A 1 359 ? 17.297 -18.704 2.008 1.00 86.31 359 ALA A N 1
ATOM 2709 C CA . ALA A 1 359 ? 17.903 -19.967 2.412 1.00 86.31 359 ALA A CA 1
ATOM 2710 C C . ALA A 1 359 ? 18.182 -20.883 1.212 1.00 86.31 359 ALA A C 1
ATOM 2712 O O . ALA A 1 359 ? 19.217 -21.548 1.196 1.00 86.31 359 ALA A O 1
ATOM 2713 N N . LEU A 1 360 ? 17.292 -20.897 0.215 1.00 87.69 360 LEU A N 1
ATOM 2714 C CA . LEU A 1 360 ? 17.439 -21.717 -0.986 1.00 87.69 360 LEU A CA 1
ATOM 2715 C C . LEU A 1 360 ? 18.493 -21.183 -1.958 1.00 87.69 360 LEU A C 1
ATOM 2717 O O . LEU A 1 360 ? 19.290 -21.969 -2.466 1.00 87.69 360 LEU A O 1
ATOM 2721 N N . PHE A 1 361 ? 18.499 -19.876 -2.230 1.00 82.69 361 PHE A N 1
ATOM 2722 C CA . PHE A 1 361 ? 19.316 -19.309 -3.310 1.00 82.69 361 PHE A CA 1
ATOM 2723 C C . PHE A 1 361 ? 20.643 -18.707 -2.842 1.00 82.69 361 PHE A C 1
ATOM 2725 O O . PHE A 1 361 ? 21.622 -18.746 -3.582 1.00 82.69 361 PHE A O 1
ATOM 2732 N N . ALA A 1 362 ? 20.706 -18.180 -1.618 1.00 77.50 362 ALA A N 1
ATOM 2733 C CA . ALA A 1 362 ? 21.892 -17.496 -1.093 1.00 77.50 362 ALA A CA 1
ATOM 2734 C C . ALA A 1 362 ? 22.535 -18.197 0.115 1.00 77.50 362 ALA A C 1
ATOM 2736 O O . ALA A 1 362 ? 23.612 -17.793 0.568 1.00 77.50 362 ALA A O 1
ATOM 2737 N N . GLY A 1 363 ? 21.882 -19.236 0.646 1.00 72.06 363 GLY A N 1
ATOM 2738 C CA . GLY A 1 363 ? 22.289 -19.934 1.861 1.00 72.06 363 GLY A CA 1
ATOM 2739 C C . GLY A 1 363 ? 22.180 -19.072 3.128 1.00 72.06 363 GLY A C 1
ATOM 2740 O O . GLY A 1 363 ? 21.948 -17.864 3.095 1.00 72.06 363 GLY A O 1
ATOM 2741 N N . ALA A 1 364 ? 22.387 -19.697 4.291 1.00 64.69 364 ALA A N 1
ATOM 2742 C CA . ALA A 1 364 ? 22.283 -19.017 5.589 1.00 64.69 364 ALA A CA 1
ATOM 2743 C C . ALA A 1 364 ? 23.372 -17.947 5.825 1.00 64.69 364 ALA A C 1
ATOM 2745 O O . ALA A 1 364 ? 23.207 -17.084 6.682 1.00 64.69 364 ALA A O 1
ATOM 2746 N N . ALA A 1 365 ? 24.478 -18.006 5.074 1.00 56.94 365 ALA A N 1
ATOM 2747 C CA . ALA A 1 365 ? 25.651 -17.152 5.255 1.00 56.94 365 ALA A CA 1
ATOM 2748 C C . ALA A 1 365 ? 25.711 -15.943 4.301 1.00 56.94 365 ALA A C 1
ATOM 2750 O O . ALA A 1 365 ? 26.693 -15.203 4.344 1.00 56.94 365 ALA A O 1
ATOM 2751 N N . THR A 1 366 ? 24.680 -15.690 3.475 1.00 59.72 366 THR A N 1
ATOM 2752 C CA . THR A 1 366 ? 24.575 -14.477 2.620 1.00 59.72 366 THR A CA 1
ATOM 2753 C C . THR A 1 366 ? 25.828 -14.228 1.760 1.00 59.72 366 THR A C 1
ATOM 2755 O O . THR A 1 366 ? 26.347 -13.114 1.695 1.00 59.72 366 THR A O 1
ATOM 2758 N N . THR A 1 367 ? 26.371 -15.286 1.158 1.00 54.91 367 THR A N 1
ATOM 2759 C CA . THR A 1 367 ? 27.632 -15.231 0.396 1.00 54.91 367 THR A CA 1
ATOM 2760 C C . THR A 1 367 ? 27.430 -14.990 -1.099 1.00 54.91 367 THR A C 1
ATOM 2762 O O . THR A 1 367 ? 28.391 -14.648 -1.783 1.00 54.91 367 THR A O 1
ATOM 2765 N N . ALA A 1 368 ? 26.205 -15.160 -1.605 1.00 59.28 368 ALA A N 1
ATOM 2766 C CA . ALA A 1 368 ? 25.858 -14.974 -3.010 1.00 59.28 368 ALA A CA 1
ATOM 2767 C C . ALA A 1 368 ? 25.202 -13.606 -3.270 1.00 59.28 368 ALA A C 1
ATOM 2769 O O . ALA A 1 368 ? 24.449 -13.103 -2.433 1.00 59.28 368 ALA A O 1
ATOM 2770 N N . ASP A 1 369 ? 25.462 -13.044 -4.454 1.00 68.19 369 ASP A N 1
ATOM 2771 C CA . ASP A 1 369 ? 24.807 -11.840 -4.984 1.00 68.19 369 ASP A CA 1
ATOM 2772 C C . ASP A 1 369 ? 23.377 -12.188 -5.430 1.00 68.19 369 ASP A C 1
ATOM 2774 O O . ASP A 1 369 ? 23.106 -12.470 -6.597 1.00 68.19 369 ASP A O 1
ATOM 2778 N N . TYR A 1 370 ? 22.472 -12.284 -4.455 1.00 75.94 370 TYR A N 1
ATOM 2779 C CA . TYR A 1 370 ? 21.070 -12.617 -4.680 1.00 75.94 370 TYR A CA 1
ATOM 2780 C C . TYR A 1 370 ? 20.162 -11.618 -3.967 1.00 75.94 370 TYR A C 1
ATOM 2782 O O . TYR A 1 370 ? 20.241 -11.434 -2.750 1.00 75.94 370 TYR A O 1
ATOM 2790 N N . ARG A 1 371 ? 19.267 -10.990 -4.735 1.00 79.50 371 ARG A N 1
ATOM 2791 C CA . ARG A 1 371 ? 18.244 -10.076 -4.224 1.00 79.50 371 ARG A CA 1
ATOM 2792 C C . ARG A 1 371 ? 16.917 -10.810 -4.095 1.00 79.50 371 ARG A C 1
ATOM 2794 O O . ARG A 1 371 ? 16.340 -11.235 -5.090 1.00 79.50 371 ARG A O 1
ATOM 2801 N N . VAL A 1 372 ? 16.418 -10.887 -2.867 1.00 86.88 372 VAL A N 1
ATOM 2802 C CA . VAL A 1 372 ? 15.151 -11.549 -2.544 1.00 86.88 372 VAL A CA 1
ATOM 2803 C C . VAL A 1 372 ? 13.958 -10.801 -3.140 1.00 86.88 372 VAL A C 1
ATOM 2805 O O . VAL A 1 372 ? 13.842 -9.579 -3.010 1.00 86.88 372 VAL A O 1
ATOM 2808 N N . THR A 1 373 ? 13.050 -11.552 -3.757 1.00 87.62 373 THR A N 1
ATOM 2809 C CA . THR A 1 373 ? 11.848 -11.047 -4.435 1.00 87.62 373 THR A CA 1
ATOM 2810 C C . THR A 1 373 ? 10.575 -11.205 -3.605 1.00 87.62 373 THR A C 1
ATOM 2812 O O . THR A 1 373 ? 9.620 -10.462 -3.818 1.00 87.62 373 THR A O 1
ATOM 2815 N N . ALA A 1 374 ? 10.555 -12.134 -2.645 1.00 88.00 374 ALA A N 1
ATOM 2816 C CA . ALA A 1 374 ? 9.439 -12.420 -1.744 1.00 88.00 374 ALA A CA 1
ATOM 2817 C C . ALA A 1 374 ? 8.104 -12.727 -2.454 1.00 88.00 374 ALA A C 1
ATOM 2819 O O . ALA A 1 374 ? 7.037 -12.437 -1.915 1.00 88.00 374 ALA A O 1
ATOM 2820 N N . GLY A 1 375 ? 8.167 -13.281 -3.670 1.00 86.31 375 GLY A N 1
ATOM 2821 C CA . GLY A 1 375 ? 6.988 -13.612 -4.479 1.00 86.31 375 GLY A CA 1
ATOM 2822 C C . GLY A 1 375 ? 6.393 -12.438 -5.263 1.00 86.31 375 GLY A C 1
ATOM 2823 O O . GLY A 1 375 ? 5.427 -12.636 -5.989 1.00 86.31 375 GLY A O 1
ATOM 2824 N N . PHE A 1 376 ? 6.970 -11.235 -5.179 1.00 90.19 376 PHE A N 1
ATOM 2825 C CA . PHE A 1 376 ? 6.503 -10.089 -5.960 1.00 90.19 376 PHE A CA 1
ATOM 2826 C C . PHE A 1 376 ? 6.956 -10.219 -7.416 1.00 90.19 376 PHE A C 1
ATOM 2828 O O . PHE A 1 376 ? 8.144 -10.077 -7.724 1.00 90.19 376 PHE A O 1
ATOM 2835 N N . SER A 1 377 ? 6.006 -10.388 -8.332 1.00 86.81 377 SER A N 1
ATOM 2836 C CA . SER A 1 377 ? 6.264 -10.522 -9.765 1.00 86.81 377 SER A CA 1
ATOM 2837 C C . SER A 1 377 ? 7.039 -9.325 -10.296 1.00 86.81 377 SER A C 1
ATOM 2839 O O . SER A 1 377 ? 8.042 -9.490 -10.973 1.00 86.81 377 SER A O 1
ATOM 2841 N N . SER A 1 378 ? 6.671 -8.107 -9.904 1.00 84.19 378 SER A N 1
ATOM 2842 C CA . SER A 1 378 ? 7.335 -6.865 -10.334 1.00 84.19 378 SER A CA 1
ATOM 2843 C C . SER A 1 378 ? 8.816 -6.717 -9.934 1.00 84.19 378 SER A C 1
ATOM 2845 O O . SER A 1 378 ? 9.480 -5.790 -10.402 1.00 84.19 378 SER A O 1
ATOM 2847 N N . MET A 1 379 ? 9.357 -7.586 -9.075 1.00 86.06 379 MET A N 1
ATOM 2848 C CA . MET A 1 379 ? 10.773 -7.539 -8.692 1.00 86.06 379 MET A CA 1
ATOM 2849 C C . MET A 1 379 ? 11.694 -8.025 -9.823 1.00 86.06 379 MET A C 1
ATOM 2851 O O . MET A 1 379 ? 12.849 -7.606 -9.861 1.00 86.06 379 MET A O 1
ATOM 2855 N N . HIS A 1 380 ? 11.198 -8.812 -10.793 1.00 81.31 380 HIS A N 1
ATOM 2856 C CA . HIS A 1 380 ? 12.019 -9.277 -11.926 1.00 81.31 380 HIS A CA 1
ATOM 2857 C C . HIS A 1 380 ? 12.484 -8.138 -12.848 1.00 81.31 380 HIS A C 1
ATOM 2859 O O . HIS A 1 380 ? 13.520 -8.254 -13.493 1.00 81.31 380 HIS A O 1
ATOM 2865 N N . THR A 1 381 ? 11.757 -7.014 -12.889 1.00 80.75 381 THR A N 1
ATOM 2866 C CA . THR A 1 381 ? 12.175 -5.802 -13.616 1.00 80.75 381 THR A CA 1
ATOM 2867 C C . THR A 1 381 ? 13.029 -4.866 -12.754 1.00 80.75 381 THR A C 1
ATOM 2869 O O . THR A 1 381 ? 13.188 -3.696 -13.091 1.00 80.75 381 THR A O 1
ATOM 2872 N N . GLY A 1 382 ? 13.516 -5.328 -11.597 1.00 72.19 382 GLY A N 1
ATOM 2873 C CA . GLY A 1 382 ? 14.300 -4.526 -10.655 1.00 72.19 382 GLY A CA 1
ATOM 2874 C C . GLY A 1 382 ? 13.483 -3.567 -9.780 1.00 72.19 382 GLY A C 1
ATOM 2875 O O . GLY A 1 382 ? 14.063 -2.659 -9.185 1.00 72.19 382 GLY A O 1
ATOM 2876 N N . GLY A 1 383 ? 12.159 -3.751 -9.682 1.00 74.31 383 GLY A N 1
ATOM 2877 C CA . GLY A 1 383 ? 11.273 -2.908 -8.871 1.00 74.31 383 GLY A CA 1
ATOM 2878 C C . GLY A 1 383 ? 11.607 -2.889 -7.368 1.00 74.31 383 GLY A C 1
ATOM 2879 O O . GLY A 1 383 ? 12.413 -3.675 -6.878 1.00 74.31 383 GLY A O 1
ATOM 2880 N N . GLY A 1 384 ? 10.973 -1.972 -6.627 1.00 82.44 384 GLY A N 1
ATOM 2881 C CA . GLY A 1 384 ? 11.119 -1.827 -5.165 1.00 82.44 384 GLY A CA 1
ATOM 2882 C C . GLY A 1 384 ? 9.824 -2.063 -4.380 1.00 82.44 384 GLY A C 1
ATOM 2883 O O . GLY A 1 384 ? 9.617 -1.507 -3.302 1.00 82.44 384 GLY A O 1
ATOM 2884 N N . HIS A 1 385 ? 8.891 -2.830 -4.954 1.00 87.69 385 HIS A N 1
ATOM 2885 C CA . HIS A 1 385 ? 7.539 -2.993 -4.406 1.00 87.69 385 HIS A CA 1
ATOM 2886 C C . HIS A 1 385 ? 7.524 -3.782 -3.096 1.00 87.69 385 HIS A C 1
ATOM 2888 O O . HIS A 1 385 ? 6.741 -3.456 -2.204 1.00 87.69 385 HIS A O 1
ATOM 2894 N N . PHE A 1 386 ? 8.421 -4.761 -2.948 1.00 89.50 386 PHE A N 1
ATOM 2895 C CA . PHE A 1 386 ? 8.568 -5.504 -1.700 1.00 89.50 386 PHE A CA 1
ATOM 2896 C C . PHE A 1 386 ? 9.003 -4.585 -0.547 1.00 89.50 386 PHE A C 1
ATOM 2898 O O . PHE A 1 386 ? 8.374 -4.574 0.515 1.00 89.50 386 PHE A O 1
ATOM 2905 N N . GLU A 1 387 ? 10.021 -3.742 -0.771 1.00 88.19 387 GLU A N 1
ATOM 2906 C CA . GLU A 1 387 ? 10.474 -2.776 0.237 1.00 88.19 387 GLU A CA 1
ATOM 2907 C C . GLU A 1 387 ? 9.385 -1.754 0.563 1.00 88.19 387 GLU A C 1
ATOM 2909 O O . GLU A 1 387 ? 9.123 -1.473 1.734 1.00 88.19 387 GLU A O 1
ATOM 2914 N N . ALA A 1 388 ? 8.722 -1.223 -0.469 1.00 88.44 388 ALA A N 1
ATOM 2915 C CA . ALA A 1 388 ? 7.640 -0.263 -0.310 1.00 88.44 388 ALA A CA 1
ATOM 2916 C C . ALA A 1 388 ? 6.488 -0.844 0.524 1.00 88.44 388 ALA A C 1
ATOM 2918 O O . ALA A 1 388 ? 6.006 -0.181 1.445 1.00 88.44 388 ALA A O 1
ATOM 2919 N N . TYR A 1 389 ? 6.086 -2.093 0.259 1.00 92.31 389 TYR A N 1
ATOM 2920 C CA . TYR A 1 389 ? 5.063 -2.781 1.043 1.00 92.31 389 TYR A CA 1
ATOM 2921 C C . TYR A 1 389 ? 5.464 -2.890 2.518 1.00 92.31 389 TYR A C 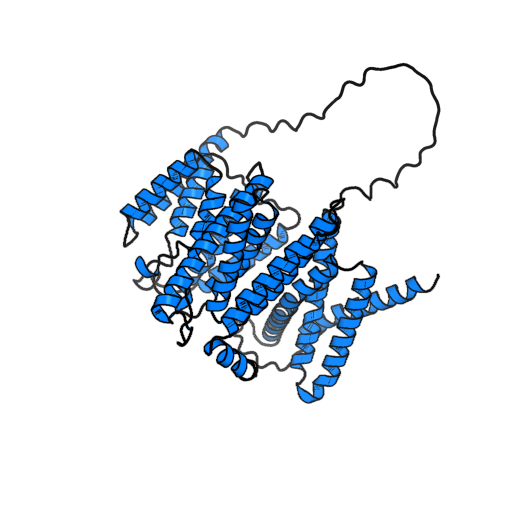1
ATOM 2923 O O . TYR A 1 389 ? 4.690 -2.490 3.389 1.00 92.31 389 TYR A O 1
ATOM 2931 N N . LEU A 1 390 ? 6.677 -3.371 2.815 1.00 92.50 390 LEU A N 1
ATOM 2932 C CA . LEU A 1 390 ? 7.153 -3.519 4.194 1.00 92.50 390 LEU A CA 1
ATOM 2933 C C . LEU A 1 390 ? 7.206 -2.174 4.930 1.00 92.50 390 LEU A C 1
ATOM 2935 O O . LEU A 1 390 ? 6.719 -2.074 6.057 1.00 92.50 390 LEU A O 1
ATOM 2939 N N . VAL A 1 391 ? 7.724 -1.121 4.293 1.00 89.81 391 VAL A N 1
ATOM 2940 C CA . VAL A 1 391 ? 7.779 0.232 4.876 1.00 89.81 391 VAL A CA 1
ATOM 2941 C C . VAL A 1 391 ? 6.376 0.768 5.188 1.00 89.81 391 VAL A C 1
ATOM 2943 O O . VAL A 1 391 ? 6.185 1.419 6.216 1.00 89.81 391 VAL A O 1
ATOM 2946 N N . ILE A 1 392 ? 5.380 0.464 4.351 1.00 89.94 392 ILE A N 1
ATOM 2947 C CA . ILE A 1 392 ? 3.977 0.842 4.583 1.00 89.94 392 ILE A CA 1
ATOM 2948 C C . ILE A 1 392 ? 3.334 -0.022 5.678 1.00 89.94 392 ILE A C 1
ATOM 2950 O O . ILE A 1 392 ? 2.546 0.488 6.477 1.00 89.94 392 ILE A O 1
ATOM 2954 N N . ALA A 1 393 ? 3.654 -1.316 5.743 1.00 94.00 393 ALA A N 1
ATOM 2955 C CA . ALA A 1 393 ? 3.004 -2.281 6.628 1.00 94.00 393 ALA A CA 1
ATOM 2956 C C . ALA A 1 393 ? 3.533 -2.261 8.068 1.00 94.00 393 ALA A C 1
ATOM 2958 O O . ALA A 1 393 ? 2.749 -2.352 9.018 1.00 94.00 393 ALA A O 1
ATOM 2959 N N . LEU A 1 394 ? 4.844 -2.096 8.257 1.00 92.81 394 LEU A N 1
ATOM 2960 C CA . LEU A 1 394 ? 5.500 -2.110 9.569 1.00 92.81 394 LEU A CA 1
ATOM 2961 C C . LEU A 1 394 ? 4.907 -1.104 10.583 1.00 92.81 394 LEU A C 1
ATOM 2963 O O . LEU A 1 394 ? 4.728 -1.489 11.743 1.00 92.81 394 LEU A O 1
ATOM 2967 N N . PRO A 1 395 ? 4.511 0.131 10.205 1.00 92.75 395 PRO A N 1
ATOM 2968 C CA . PRO A 1 395 ? 3.773 1.043 11.083 1.00 92.75 395 PRO A CA 1
ATOM 2969 C C . PRO A 1 395 ? 2.485 0.463 11.681 1.00 92.75 395 PRO A C 1
ATOM 2971 O O . PRO A 1 395 ? 2.171 0.730 12.844 1.00 92.75 395 PRO A O 1
ATOM 2974 N N . PHE A 1 396 ? 1.744 -0.353 10.926 1.00 93.12 396 PHE A N 1
ATOM 2975 C CA . PHE A 1 396 ? 0.528 -1.004 11.418 1.00 93.12 396 PHE A CA 1
ATOM 2976 C C . PHE A 1 396 ? 0.858 -2.115 12.416 1.00 93.12 396 PHE A C 1
ATOM 2978 O O . PHE A 1 396 ? 0.227 -2.202 13.469 1.00 93.12 396 PHE A O 1
ATOM 2985 N N . VAL A 1 397 ? 1.894 -2.912 12.139 1.00 95.50 397 VAL A N 1
ATOM 2986 C CA . VAL A 1 397 ? 2.386 -3.951 13.061 1.00 95.50 397 VAL A CA 1
ATOM 2987 C C . VAL A 1 397 ? 2.867 -3.321 14.374 1.00 95.50 397 VAL A C 1
ATOM 2989 O O . VAL A 1 397 ? 2.507 -3.778 15.461 1.00 95.50 397 VAL A O 1
ATOM 2992 N N . TRP A 1 398 ? 3.591 -2.202 14.289 1.00 93.69 398 TRP A N 1
ATOM 2993 C CA . TRP A 1 398 ? 3.998 -1.394 15.439 1.00 93.69 398 TRP A CA 1
ATOM 2994 C C . TRP A 1 398 ? 2.787 -0.873 16.227 1.00 93.69 398 TRP A C 1
ATOM 2996 O O . TRP A 1 398 ? 2.716 -1.015 17.450 1.00 93.69 398 TRP A O 1
ATOM 3006 N N . GLY A 1 399 ? 1.792 -0.303 15.541 1.00 90.06 399 GLY A N 1
ATOM 3007 C CA . GLY A 1 399 ? 0.545 0.151 16.158 1.00 90.06 399 GLY A CA 1
ATOM 3008 C C . GLY A 1 399 ? -0.204 -0.975 16.879 1.00 90.06 399 GLY A C 1
ATOM 3009 O O . GLY A 1 399 ? -0.668 -0.785 18.009 1.00 90.06 399 GLY A O 1
ATOM 3010 N N . LEU A 1 400 ? -0.265 -2.164 16.276 1.00 91.25 400 LEU A N 1
ATOM 3011 C CA . LEU A 1 400 ? -0.876 -3.356 16.863 1.00 91.25 400 LEU A CA 1
ATOM 3012 C C . LEU A 1 400 ? -0.130 -3.811 18.121 1.00 91.25 400 LEU A C 1
ATOM 3014 O O . LEU A 1 400 ? -0.766 -4.018 19.155 1.00 91.25 400 LEU A O 1
ATOM 3018 N N . PHE A 1 401 ? 1.204 -3.879 18.079 1.00 92.44 401 PHE A N 1
ATOM 3019 C CA . PHE A 1 401 ? 2.046 -4.239 19.226 1.00 92.44 401 PHE A CA 1
ATOM 3020 C C . PHE A 1 401 ? 1.721 -3.397 20.466 1.00 92.44 401 PHE A C 1
ATOM 3022 O O . PHE A 1 401 ? 1.560 -3.921 21.571 1.00 92.44 401 PHE A O 1
ATOM 3029 N N . PHE A 1 402 ? 1.564 -2.083 20.289 1.00 88.81 402 PHE A N 1
ATOM 3030 C CA . PHE A 1 402 ? 1.254 -1.172 21.392 1.00 88.81 402 PHE A CA 1
ATOM 3031 C C . PHE A 1 402 ? -0.230 -1.107 21.770 1.00 88.81 402 PHE A C 1
ATOM 3033 O O . PHE A 1 402 ? -0.548 -0.553 22.828 1.00 88.81 402 PHE A O 1
ATOM 3040 N N . SER A 1 403 ? -1.114 -1.668 20.944 1.00 86.12 403 SER A N 1
ATOM 3041 C CA . SER A 1 403 ? -2.556 -1.754 21.201 1.00 86.12 403 SER A CA 1
ATOM 3042 C C . SER A 1 403 ? -2.944 -3.039 21.940 1.00 86.12 403 SER A C 1
ATOM 3044 O O . SER A 1 403 ? -3.942 -3.061 22.661 1.00 86.12 403 SER A O 1
ATOM 3046 N N . LEU A 1 404 ? -2.153 -4.106 21.798 1.00 88.69 404 LEU A N 1
ATOM 3047 C CA . LEU A 1 404 ? -2.416 -5.396 22.431 1.00 88.69 404 LEU A CA 1
ATOM 3048 C C . LEU A 1 404 ? -2.121 -5.387 23.937 1.00 88.69 404 LEU A C 1
ATOM 3050 O O . LEU A 1 404 ? -1.083 -4.915 24.404 1.00 88.69 404 LEU A O 1
ATOM 3054 N N . ARG A 1 405 ? -3.047 -5.976 24.704 1.00 87.62 405 ARG A N 1
ATOM 3055 C CA . ARG A 1 405 ? -2.922 -6.170 26.160 1.00 87.62 405 ARG A CA 1
ATOM 3056 C C . ARG A 1 405 ? -2.304 -7.520 26.534 1.00 87.62 405 ARG A C 1
ATOM 3058 O O . ARG A 1 405 ? -1.627 -7.606 27.550 1.00 87.62 405 ARG A O 1
ATOM 3065 N N . ASN A 1 406 ? -2.526 -8.556 25.721 1.00 91.94 406 ASN A N 1
ATOM 3066 C CA . ASN A 1 406 ? -2.002 -9.900 25.968 1.00 91.94 406 ASN A CA 1
ATOM 3067 C C . ASN A 1 406 ? -0.484 -9.942 25.672 1.00 91.94 406 ASN A C 1
ATOM 3069 O O . ASN A 1 406 ? -0.097 -9.641 24.539 1.00 91.94 406 ASN A O 1
ATOM 3073 N N . PRO A 1 407 ? 0.373 -10.315 26.645 1.00 91.38 407 PRO A N 1
ATOM 3074 C CA . PRO A 1 407 ? 1.825 -10.297 26.475 1.00 91.38 407 PRO A CA 1
ATOM 3075 C C . PRO A 1 407 ? 2.326 -11.297 25.429 1.00 91.38 407 PRO A C 1
ATOM 3077 O O . PRO A 1 407 ? 3.269 -10.967 24.715 1.00 91.38 407 PRO A O 1
ATOM 3080 N N . LEU A 1 408 ? 1.688 -12.466 25.290 1.00 94.38 408 LEU A N 1
ATOM 3081 C CA . LEU A 1 408 ? 2.070 -13.479 24.303 1.00 94.38 408 LEU A CA 1
ATOM 3082 C C . LEU A 1 408 ? 1.794 -12.983 22.883 1.00 94.38 408 LEU A C 1
ATOM 3084 O O . LEU A 1 408 ? 2.690 -12.966 22.047 1.00 94.38 408 LEU A O 1
ATOM 3088 N N . LEU A 1 409 ? 0.574 -12.501 22.625 1.00 93.69 409 LEU A N 1
ATOM 3089 C CA . LEU A 1 409 ? 0.222 -11.938 21.316 1.00 93.69 409 LEU A CA 1
ATOM 3090 C C . LEU A 1 409 ? 1.086 -10.721 20.982 1.00 93.69 409 LEU A C 1
ATOM 3092 O O . LEU A 1 409 ? 1.505 -10.546 19.843 1.00 93.69 409 LEU A O 1
ATOM 3096 N N . ARG A 1 410 ? 1.398 -9.896 21.983 1.00 93.88 410 ARG A N 1
ATOM 3097 C CA . ARG A 1 410 ? 2.314 -8.771 21.815 1.00 93.88 410 ARG A CA 1
ATOM 3098 C C . ARG A 1 410 ? 3.728 -9.239 21.459 1.00 93.88 410 ARG A C 1
ATOM 3100 O O . ARG A 1 410 ? 4.335 -8.644 20.580 1.00 93.88 410 ARG A O 1
ATOM 3107 N N . ALA A 1 411 ? 4.240 -10.294 22.093 1.00 94.31 411 ALA A N 1
ATOM 3108 C CA . ALA A 1 411 ? 5.538 -10.873 21.750 1.00 94.31 411 ALA A CA 1
ATOM 3109 C C . ALA A 1 411 ? 5.551 -11.424 20.315 1.00 94.31 411 ALA A C 1
ATOM 3111 O O . ALA A 1 411 ? 6.477 -11.123 19.570 1.00 94.31 411 ALA A O 1
ATOM 3112 N N . ILE A 1 412 ? 4.492 -12.130 19.901 1.00 96.31 412 ILE A N 1
ATOM 3113 C CA . ILE A 1 412 ? 4.333 -12.631 18.527 1.00 96.31 412 ILE A CA 1
ATOM 3114 C C . ILE A 1 412 ? 4.345 -11.471 17.525 1.00 96.31 412 ILE A C 1
ATOM 3116 O O . ILE A 1 412 ? 5.124 -11.488 16.580 1.00 96.31 412 ILE A O 1
ATOM 3120 N N . VAL A 1 413 ? 3.543 -10.425 17.744 1.00 96.25 413 VAL A N 1
ATOM 3121 C CA . VAL A 1 413 ? 3.508 -9.253 16.849 1.00 96.25 413 VAL A CA 1
ATOM 3122 C C . VAL A 1 413 ? 4.848 -8.509 16.836 1.00 96.25 413 VAL A C 1
ATOM 3124 O O . VAL A 1 413 ? 5.274 -8.031 15.788 1.00 96.25 413 VAL A O 1
ATOM 3127 N N . GLY A 1 414 ? 5.542 -8.442 17.974 1.00 95.19 414 GLY A N 1
ATOM 3128 C CA . GLY A 1 414 ? 6.900 -7.902 18.050 1.00 95.19 414 GLY A CA 1
ATOM 3129 C C . GLY A 1 414 ? 7.889 -8.718 17.215 1.00 95.19 414 GLY A C 1
ATOM 3130 O O . GLY A 1 414 ? 8.671 -8.142 16.467 1.00 95.19 414 GLY A O 1
ATOM 3131 N N . ALA A 1 415 ? 7.809 -10.048 17.274 1.00 95.75 415 ALA A N 1
ATOM 3132 C CA . ALA A 1 415 ? 8.620 -10.931 16.441 1.00 95.75 415 ALA A CA 1
ATOM 3133 C C . ALA A 1 415 ? 8.311 -10.747 14.947 1.00 95.75 415 ALA A C 1
ATOM 3135 O O . ALA A 1 415 ? 9.242 -10.634 14.159 1.00 95.75 415 ALA A O 1
ATOM 3136 N N . VAL A 1 416 ? 7.034 -10.619 14.561 1.00 97.06 416 VAL A N 1
ATOM 3137 C CA . VAL A 1 416 ? 6.626 -10.307 13.175 1.00 97.06 416 VAL A CA 1
ATOM 3138 C C . VAL A 1 416 ? 7.217 -8.975 12.706 1.00 97.06 416 VAL A C 1
ATOM 3140 O O . VAL A 1 416 ? 7.700 -8.881 11.583 1.00 97.06 416 VAL A O 1
ATOM 3143 N N . PHE A 1 417 ? 7.220 -7.947 13.560 1.00 95.75 417 PHE A N 1
ATOM 3144 C CA . PHE A 1 417 ? 7.828 -6.655 13.236 1.00 95.75 417 PHE A CA 1
ATOM 3145 C C . PHE A 1 417 ? 9.335 -6.779 12.968 1.00 95.75 417 PHE A C 1
ATOM 3147 O O . PHE A 1 417 ? 9.825 -6.271 11.962 1.00 95.75 417 PHE A O 1
ATOM 3154 N N . LEU A 1 418 ? 10.065 -7.472 13.849 1.00 94.38 418 LEU A N 1
ATOM 3155 C CA . LEU A 1 418 ? 11.509 -7.685 13.695 1.00 94.38 418 LEU A CA 1
ATOM 3156 C C . LEU A 1 418 ? 11.827 -8.537 12.467 1.00 94.38 418 LEU A C 1
ATOM 3158 O O . LEU A 1 418 ? 12.777 -8.244 11.747 1.00 94.38 418 LEU A O 1
ATOM 3162 N N . LEU A 1 419 ? 11.006 -9.554 12.212 1.00 93.69 419 LEU A N 1
ATOM 3163 C CA . LEU A 1 419 ? 11.101 -10.404 11.037 1.00 93.69 419 LEU A CA 1
ATOM 3164 C C . LEU A 1 419 ? 10.902 -9.590 9.750 1.00 93.69 419 LEU A C 1
ATOM 3166 O O . LEU A 1 419 ? 11.697 -9.721 8.827 1.00 93.69 419 LEU A O 1
ATOM 3170 N N . GLY A 1 420 ? 9.910 -8.695 9.716 1.00 93.00 420 GLY A N 1
ATOM 3171 C CA . GLY A 1 420 ? 9.694 -7.768 8.603 1.00 93.00 420 GLY A CA 1
ATOM 3172 C C . GLY A 1 420 ? 10.838 -6.777 8.403 1.00 93.00 420 GLY A C 1
ATOM 3173 O O . GLY A 1 420 ? 11.251 -6.531 7.272 1.00 93.00 420 GLY A O 1
ATOM 3174 N N . ALA A 1 421 ? 11.403 -6.242 9.487 1.00 90.56 421 ALA A N 1
ATOM 3175 C CA . ALA A 1 421 ? 12.581 -5.378 9.414 1.00 90.56 421 ALA A CA 1
ATOM 3176 C C . ALA A 1 421 ? 13.822 -6.126 8.891 1.00 90.56 421 ALA A C 1
ATOM 3178 O O . ALA A 1 421 ? 14.586 -5.573 8.100 1.00 90.56 421 ALA A O 1
ATOM 3179 N N . TYR A 1 422 ? 13.999 -7.389 9.285 1.00 88.19 422 TYR A N 1
ATOM 3180 C CA . TYR A 1 422 ? 15.051 -8.252 8.752 1.00 88.19 422 TYR A CA 1
ATOM 3181 C C . TYR A 1 422 ? 14.816 -8.598 7.276 1.00 88.19 422 TYR A C 1
ATOM 3183 O O . TYR A 1 422 ? 15.735 -8.512 6.471 1.00 88.19 422 TYR A O 1
ATOM 3191 N N . ALA A 1 423 ? 13.582 -8.912 6.881 1.00 89.56 423 ALA A N 1
ATOM 3192 C CA . ALA A 1 423 ? 13.248 -9.191 5.487 1.00 89.56 423 ALA A CA 1
ATOM 3193 C C . ALA A 1 423 ? 13.490 -7.977 4.577 1.00 89.56 423 ALA A C 1
ATOM 3195 O O . ALA A 1 423 ? 14.002 -8.134 3.472 1.00 89.56 423 ALA A O 1
ATOM 3196 N N . LEU A 1 424 ? 13.221 -6.759 5.063 1.00 86.50 424 LEU A N 1
ATOM 3197 C CA . LEU A 1 424 ? 13.586 -5.533 4.351 1.00 86.50 424 LEU A CA 1
ATOM 3198 C C . LEU A 1 424 ? 15.100 -5.442 4.130 1.00 86.50 424 LEU A C 1
ATOM 3200 O O . LEU A 1 424 ? 15.548 -4.995 3.081 1.00 86.50 424 LEU A O 1
ATOM 3204 N N . PHE A 1 425 ? 15.897 -5.889 5.097 1.00 79.25 425 PHE A N 1
ATOM 3205 C CA . PHE A 1 425 ? 17.350 -5.914 4.981 1.00 79.25 425 PHE A CA 1
ATOM 3206 C C . PHE A 1 425 ? 17.848 -6.926 3.930 1.00 79.25 425 PHE A C 1
ATOM 3208 O O . PHE A 1 425 ? 18.812 -6.641 3.216 1.00 79.25 425 PHE A O 1
ATOM 3215 N N . LEU A 1 426 ? 17.160 -8.062 3.760 1.00 79.56 426 LEU A N 1
ATOM 3216 C CA . LEU A 1 426 ? 17.478 -9.064 2.728 1.00 79.56 426 LEU A CA 1
ATOM 3217 C C . LEU A 1 426 ? 17.305 -8.550 1.293 1.00 79.56 426 LEU A C 1
ATOM 3219 O O . LEU A 1 426 ? 17.861 -9.119 0.360 1.00 79.56 426 LEU A O 1
ATOM 3223 N N . THR A 1 427 ? 16.571 -7.456 1.099 1.00 78.31 427 THR A N 1
ATOM 3224 C CA . THR A 1 427 ? 16.402 -6.850 -0.232 1.00 78.31 427 THR A CA 1
ATOM 3225 C C . THR A 1 427 ? 17.643 -6.120 -0.737 1.00 78.31 427 THR A C 1
ATOM 3227 O O . THR A 1 427 ? 17.729 -5.783 -1.917 1.00 78.31 427 THR A O 1
ATOM 3230 N N . VAL A 1 428 ? 18.597 -5.839 0.158 1.00 74.38 428 VAL A N 1
ATOM 3231 C CA . VAL A 1 428 ? 19.855 -5.130 -0.128 1.00 74.38 428 VAL A CA 1
ATOM 3232 C C . VAL A 1 428 ? 19.621 -3.786 -0.852 1.00 74.38 428 VAL A C 1
ATOM 3234 O O . VAL A 1 428 ? 20.439 -3.273 -1.627 1.00 74.38 428 VAL A O 1
ATOM 3237 N N . ALA A 1 429 ? 18.464 -3.177 -0.579 1.00 74.69 429 ALA A N 1
ATOM 3238 C CA . ALA A 1 429 ? 18.075 -1.881 -1.102 1.00 74.69 429 ALA A CA 1
ATOM 3239 C C . ALA A 1 429 ? 18.423 -0.772 -0.102 1.00 74.69 429 ALA A C 1
ATOM 3241 O O . ALA A 1 429 ? 17.863 -0.681 0.994 1.00 74.69 429 ALA A O 1
ATOM 3242 N N . ARG A 1 430 ? 19.313 0.141 -0.514 1.00 74.00 430 ARG A N 1
ATOM 3243 C CA . ARG A 1 430 ? 19.705 1.312 0.295 1.00 74.00 430 ARG A CA 1
ATOM 3244 C C . ARG A 1 430 ? 18.497 2.194 0.638 1.00 74.00 430 ARG A C 1
ATOM 3246 O O . ARG A 1 430 ? 18.361 2.645 1.773 1.00 74.00 430 ARG A O 1
ATOM 3253 N N . GLY A 1 431 ? 17.589 2.379 -0.326 1.00 71.69 431 GLY A N 1
ATOM 3254 C CA . GLY A 1 431 ? 16.352 3.143 -0.138 1.00 71.69 431 GLY A CA 1
ATOM 3255 C C . GLY A 1 431 ? 15.444 2.555 0.944 1.00 71.69 431 GLY A C 1
ATOM 3256 O O . GLY A 1 431 ? 14.921 3.304 1.768 1.00 71.69 431 GLY A O 1
ATOM 3257 N N . GLY A 1 432 ? 15.323 1.223 1.008 1.00 74.38 432 GLY A N 1
ATOM 3258 C CA . GLY A 1 432 ? 14.557 0.534 2.049 1.00 74.38 432 GLY A CA 1
ATOM 3259 C C . GLY A 1 432 ? 15.121 0.788 3.449 1.00 74.38 432 GLY A C 1
ATOM 3260 O O . GLY A 1 432 ? 14.368 1.101 4.370 1.00 74.38 432 GLY A O 1
ATOM 3261 N N . LEU A 1 433 ? 16.448 0.749 3.602 1.00 75.56 433 LEU A N 1
ATOM 3262 C CA . LEU A 1 433 ? 17.113 0.997 4.886 1.00 75.56 433 LEU A CA 1
ATOM 3263 C C . LEU A 1 433 ? 16.904 2.436 5.384 1.00 75.56 433 LEU A C 1
ATOM 3265 O O . LEU A 1 433 ? 16.550 2.638 6.547 1.00 75.56 433 LEU A O 1
ATOM 3269 N N . ILE A 1 434 ? 17.059 3.430 4.503 1.00 79.12 434 ILE A N 1
ATOM 3270 C CA . ILE A 1 434 ? 16.803 4.841 4.837 1.00 79.12 434 ILE A CA 1
ATOM 3271 C C . ILE A 1 434 ? 15.328 5.036 5.208 1.00 79.12 434 ILE A C 1
ATOM 3273 O O . ILE A 1 434 ? 15.024 5.642 6.238 1.00 79.12 434 ILE A O 1
ATOM 3277 N N . ALA A 1 435 ? 14.410 4.487 4.408 1.00 79.06 435 ALA A N 1
ATOM 3278 C CA . ALA A 1 435 ? 12.976 4.594 4.650 1.00 79.06 435 ALA A CA 1
ATOM 3279 C C . ALA A 1 435 ? 12.567 3.965 5.991 1.00 79.06 435 ALA A C 1
ATOM 3281 O O . ALA A 1 435 ? 11.802 4.574 6.742 1.00 79.06 435 ALA A O 1
ATOM 3282 N N . LEU A 1 436 ? 13.120 2.799 6.340 1.00 81.19 436 LEU A N 1
ATOM 3283 C CA . LEU A 1 436 ? 12.888 2.169 7.639 1.00 81.19 436 LEU A CA 1
ATOM 3284 C C . LEU A 1 436 ? 13.470 2.991 8.788 1.00 81.19 436 LEU A C 1
ATOM 3286 O O . LEU A 1 436 ? 12.798 3.151 9.802 1.00 81.19 436 LEU A O 1
ATOM 3290 N N . GLY A 1 437 ? 14.674 3.550 8.641 1.00 82.56 437 GLY A N 1
ATOM 3291 C CA . GLY A 1 437 ? 15.268 4.427 9.653 1.00 82.56 437 GLY A CA 1
ATOM 3292 C C . GLY A 1 437 ? 14.388 5.647 9.948 1.00 82.56 437 GLY A C 1
ATOM 3293 O O . GLY A 1 437 ? 14.089 5.942 11.109 1.00 82.56 437 GLY A O 1
ATOM 3294 N N . VAL A 1 438 ? 13.894 6.308 8.897 1.00 81.69 438 VAL A N 1
ATOM 3295 C CA . VAL A 1 438 ? 12.946 7.427 9.016 1.00 81.69 438 VAL A CA 1
ATOM 3296 C C . VAL A 1 438 ? 11.627 6.965 9.646 1.00 81.69 438 VAL A C 1
ATOM 3298 O O . VAL A 1 438 ? 11.133 7.612 10.573 1.00 81.69 438 VAL A O 1
ATOM 3301 N N . ALA A 1 439 ? 11.071 5.832 9.210 1.00 83.69 439 ALA A N 1
ATOM 3302 C CA . ALA A 1 439 ? 9.840 5.278 9.769 1.00 83.69 439 ALA A CA 1
ATOM 3303 C C . ALA A 1 439 ? 9.986 4.942 11.262 1.00 83.69 439 ALA A C 1
ATOM 3305 O O . ALA A 1 439 ? 9.132 5.324 12.060 1.00 83.69 439 ALA A O 1
ATOM 3306 N N . LEU A 1 440 ? 11.083 4.300 11.671 1.00 85.38 440 LEU A N 1
ATOM 3307 C CA . LEU A 1 440 ? 11.384 3.985 13.070 1.00 85.38 440 LEU A CA 1
ATOM 3308 C C . LEU A 1 440 ? 11.472 5.249 13.922 1.00 85.38 440 LEU A C 1
ATOM 3310 O O . LEU A 1 440 ? 10.867 5.299 14.995 1.00 85.38 440 LEU A O 1
ATOM 3314 N N . LEU A 1 441 ? 12.151 6.289 13.433 1.00 83.25 441 LEU A N 1
ATOM 3315 C CA . LEU A 1 441 ? 12.226 7.574 14.125 1.00 83.25 441 LEU A CA 1
ATOM 3316 C C . LEU A 1 441 ? 10.826 8.163 14.348 1.00 83.25 441 LEU A C 1
ATOM 3318 O O . LEU A 1 441 ? 10.493 8.553 15.471 1.00 83.25 441 LEU A O 1
ATOM 3322 N N . ILE A 1 442 ? 9.986 8.177 13.307 1.00 83.81 442 ILE A N 1
ATOM 3323 C CA . ILE A 1 442 ? 8.598 8.656 13.385 1.00 83.81 442 ILE A CA 1
ATOM 3324 C C . ILE A 1 442 ? 7.794 7.824 14.390 1.00 83.81 442 ILE A C 1
ATOM 3326 O O . ILE A 1 442 ? 7.082 8.387 15.223 1.00 83.81 442 ILE A O 1
ATOM 3330 N N . LEU A 1 443 ? 7.905 6.496 14.348 1.00 86.31 443 LEU A N 1
ATOM 3331 C CA . LEU A 1 443 ? 7.149 5.580 15.203 1.00 86.31 443 LEU A CA 1
ATOM 3332 C C . LEU A 1 443 ? 7.553 5.690 16.677 1.00 86.31 443 LEU A C 1
ATOM 3334 O O . LEU A 1 443 ? 6.685 5.759 17.556 1.00 86.31 443 LEU A O 1
ATOM 3338 N N . MET A 1 444 ? 8.853 5.754 16.965 1.00 84.62 444 MET A N 1
ATOM 3339 C CA . MET A 1 444 ? 9.382 5.917 18.321 1.00 84.62 444 MET A CA 1
ATOM 3340 C C . MET A 1 444 ? 8.943 7.249 18.924 1.00 84.62 444 MET A C 1
ATOM 3342 O O . MET A 1 444 ? 8.412 7.299 20.035 1.00 84.62 444 MET A O 1
ATOM 3346 N N . LEU A 1 445 ? 9.109 8.328 18.167 1.00 81.38 445 LEU A N 1
ATOM 3347 C CA . LEU A 1 445 ? 8.744 9.670 18.588 1.00 81.38 445 LEU A CA 1
ATOM 3348 C C . LEU A 1 445 ? 7.221 9.824 18.720 1.00 81.38 445 LEU A C 1
ATOM 3350 O O . LEU A 1 445 ? 6.730 10.316 19.734 1.00 81.38 445 LEU A O 1
ATOM 3354 N N . GLY A 1 446 ? 6.450 9.331 17.751 1.00 81.12 446 GLY A N 1
ATOM 3355 C CA . GLY A 1 446 ? 4.988 9.358 17.773 1.00 81.12 446 GLY A CA 1
ATOM 3356 C C . GLY A 1 446 ? 4.405 8.593 18.961 1.00 81.12 446 GLY A C 1
ATOM 3357 O O . GLY A 1 446 ? 3.552 9.116 19.683 1.00 81.12 446 GLY A O 1
ATOM 3358 N N . THR A 1 447 ? 4.906 7.384 19.234 1.00 83.38 447 THR A N 1
ATOM 3359 C CA . THR A 1 447 ? 4.461 6.601 20.401 1.00 83.38 447 THR A CA 1
ATOM 3360 C C . THR A 1 447 ? 4.883 7.220 21.724 1.00 83.38 447 THR A C 1
ATOM 3362 O O . THR A 1 447 ? 4.090 7.218 22.671 1.00 83.38 447 THR A O 1
ATOM 3365 N N . TRP A 1 448 ? 6.079 7.802 21.794 1.00 81.50 448 TRP A N 1
ATOM 3366 C CA . TRP A 1 448 ? 6.524 8.567 22.954 1.00 81.50 448 TRP A CA 1
ATOM 3367 C C . TRP A 1 448 ? 5.579 9.730 23.265 1.00 81.50 448 TRP A C 1
ATOM 3369 O O . TRP A 1 448 ? 5.102 9.853 24.397 1.00 81.50 448 TRP A O 1
ATOM 3379 N N . LEU A 1 449 ? 5.251 10.546 22.259 1.00 77.19 449 LEU A N 1
ATOM 3380 C CA . LEU A 1 449 ? 4.342 11.682 22.412 1.00 77.19 449 LEU A CA 1
ATOM 3381 C C . LEU A 1 449 ? 2.940 11.235 22.828 1.00 77.19 449 LEU A C 1
ATOM 3383 O O . LEU A 1 449 ? 2.350 11.834 23.731 1.00 77.19 449 LEU A O 1
ATOM 3387 N N . ALA A 1 450 ? 2.422 10.167 22.217 1.00 77.56 450 ALA A N 1
ATOM 3388 C CA . ALA A 1 450 ? 1.114 9.615 22.555 1.00 77.56 450 ALA A CA 1
ATOM 3389 C C . ALA A 1 450 ? 1.054 9.115 24.011 1.00 77.56 450 ALA A C 1
ATOM 3391 O O . ALA A 1 450 ? 0.046 9.301 24.696 1.00 77.56 450 ALA A O 1
ATOM 3392 N N . ARG A 1 451 ? 2.141 8.514 24.515 1.00 75.69 451 ARG A N 1
ATOM 3393 C CA . ARG A 1 451 ? 2.225 7.981 25.885 1.00 75.69 451 ARG A CA 1
ATOM 3394 C C . ARG A 1 451 ? 2.498 9.051 26.937 1.00 75.69 451 ARG A C 1
ATOM 3396 O O . ARG A 1 451 ? 1.972 8.932 28.039 1.00 75.69 451 ARG A O 1
ATOM 3403 N N . ARG A 1 452 ? 3.233 10.119 26.607 1.00 69.25 452 ARG A N 1
ATOM 3404 C CA . ARG A 1 452 ? 3.508 11.245 27.523 1.00 69.25 452 ARG A CA 1
ATOM 3405 C C . ARG A 1 452 ? 2.232 11.940 28.015 1.00 69.25 452 ARG A C 1
ATOM 3407 O O . ARG A 1 452 ? 2.226 12.503 29.103 1.00 69.25 452 ARG A O 1
ATOM 3414 N N . LYS A 1 453 ? 1.152 11.887 27.229 1.00 65.38 453 LYS A N 1
ATOM 3415 C CA . LYS A 1 453 ? -0.162 12.440 27.591 1.00 65.38 453 LYS A CA 1
ATOM 3416 C C . LYS A 1 453 ? -0.927 11.596 28.626 1.00 65.38 453 LYS A C 1
ATOM 3418 O O . LYS A 1 453 ? -1.940 12.067 29.133 1.00 65.38 453 LYS A O 1
ATOM 3423 N N . ARG A 1 454 ? -0.490 10.367 28.939 1.00 63.53 454 ARG A N 1
ATOM 3424 C CA . ARG A 1 454 ? -1.156 9.489 29.917 1.00 63.53 454 ARG A CA 1
ATOM 3425 C C . ARG A 1 454 ? -0.506 9.637 31.306 1.00 63.53 454 ARG A C 1
ATOM 3427 O O . ARG A 1 454 ? 0.697 9.398 31.423 1.00 63.53 454 ARG A O 1
ATOM 3434 N N . PRO A 1 455 ? -1.256 10.007 32.361 1.00 44.53 455 PRO A N 1
ATOM 3435 C CA . PRO A 1 455 ? -0.706 10.116 33.712 1.00 44.53 455 PRO A CA 1
ATOM 3436 C C . PRO A 1 455 ? -0.274 8.735 34.244 1.00 44.53 455 PRO A C 1
ATOM 3438 O O . PRO A 1 455 ? -0.984 7.750 34.068 1.00 44.53 455 PRO A O 1
ATOM 3441 N N . GLY A 1 456 ? 0.902 8.658 34.884 1.00 56.94 456 GLY A N 1
ATOM 3442 C CA . GLY A 1 456 ? 1.337 7.485 35.663 1.00 56.94 456 GLY A CA 1
ATOM 3443 C C . GLY A 1 456 ? 2.388 6.545 35.048 1.00 56.94 456 GLY A C 1
ATOM 3444 O O . GLY A 1 456 ? 2.781 5.596 35.714 1.00 56.94 456 GLY A O 1
ATOM 3445 N N . HIS A 1 457 ? 2.901 6.777 33.832 1.00 53.22 457 HIS A N 1
ATOM 3446 C CA . HIS A 1 457 ? 3.965 5.936 33.242 1.00 53.22 457 HIS A CA 1
ATOM 3447 C C . HIS A 1 457 ? 5.244 6.735 32.950 1.00 53.22 457 HIS A C 1
ATOM 3449 O O . HIS A 1 457 ? 5.437 7.264 31.855 1.00 53.22 457 HIS A O 1
ATOM 3455 N N . ARG A 1 458 ? 6.166 6.780 33.925 1.00 52.75 458 ARG A N 1
ATOM 3456 C CA . ARG A 1 458 ? 7.501 7.399 33.765 1.00 52.75 458 ARG A CA 1
ATOM 3457 C C . ARG A 1 458 ? 8.400 6.668 32.744 1.00 52.75 458 ARG A C 1
ATOM 3459 O O . ARG A 1 458 ? 9.378 7.244 32.291 1.00 52.75 458 ARG A O 1
ATOM 3466 N N . SER A 1 459 ? 8.033 5.458 32.305 1.00 53.59 459 SER A N 1
ATOM 3467 C CA . SER A 1 459 ? 8.760 4.642 31.313 1.00 53.59 459 SER A CA 1
ATOM 3468 C C . SER A 1 459 ? 8.183 4.696 29.886 1.00 53.59 459 SER A C 1
ATOM 3470 O O . SER A 1 459 ? 8.463 3.821 29.067 1.00 53.59 459 SER A O 1
ATOM 3472 N N . GLY A 1 460 ? 7.386 5.720 29.548 1.00 64.25 460 GLY A N 1
ATOM 3473 C CA . GLY A 1 460 ? 6.686 5.819 28.257 1.00 64.25 460 GLY A CA 1
ATOM 3474 C C . GLY A 1 460 ? 7.571 5.734 27.000 1.00 64.25 460 GLY A C 1
ATOM 3475 O O . GLY A 1 460 ? 7.057 5.378 25.942 1.00 64.25 460 GLY A O 1
ATOM 3476 N N . PHE A 1 461 ? 8.877 6.016 27.120 1.00 74.38 461 PHE A N 1
ATOM 3477 C CA . PHE A 1 461 ? 9.861 5.937 26.030 1.00 74.38 461 PHE A CA 1
ATOM 3478 C C . PHE A 1 461 ? 10.677 4.636 25.995 1.00 74.38 461 PHE A C 1
ATOM 3480 O O . PHE A 1 461 ? 11.161 4.256 24.935 1.00 74.38 461 PHE A O 1
ATOM 3487 N N . ALA A 1 462 ? 10.810 3.928 27.122 1.00 81.38 462 ALA A N 1
ATOM 3488 C CA . ALA A 1 462 ? 11.739 2.801 27.236 1.00 81.38 462 ALA A CA 1
ATOM 3489 C C . ALA A 1 462 ? 11.373 1.640 26.300 1.00 81.38 462 ALA A C 1
ATOM 3491 O O . ALA A 1 462 ? 12.248 1.029 25.703 1.00 81.38 462 ALA A O 1
ATOM 3492 N N . MET A 1 463 ? 10.077 1.363 26.134 1.00 81.88 463 MET A N 1
ATOM 3493 C CA . MET A 1 463 ? 9.606 0.253 25.302 1.00 81.88 463 MET A CA 1
ATOM 3494 C C . MET A 1 463 ? 9.701 0.539 23.788 1.00 81.88 463 MET A C 1
ATOM 3496 O O . MET A 1 463 ? 10.227 -0.315 23.078 1.00 81.88 463 MET A O 1
ATOM 3500 N N . PRO A 1 464 ? 9.285 1.721 23.277 1.00 84.94 464 PRO A N 1
ATOM 3501 C CA . PRO A 1 464 ? 9.624 2.152 21.917 1.00 84.94 464 PRO A CA 1
ATOM 3502 C C . PRO A 1 464 ? 11.130 2.149 21.637 1.00 84.94 464 PRO A C 1
ATOM 3504 O O . PRO A 1 464 ? 11.551 1.664 20.593 1.00 84.94 464 PRO A O 1
ATOM 3507 N N . LEU A 1 465 ? 11.939 2.646 22.580 1.00 86.62 465 LEU A N 1
ATOM 3508 C CA . LEU A 1 465 ? 13.396 2.667 22.454 1.00 86.62 465 LEU A CA 1
ATOM 3509 C C . LEU A 1 465 ? 13.980 1.257 22.385 1.00 86.62 465 LEU A C 1
ATOM 3511 O O . LEU A 1 465 ? 14.752 0.980 21.478 1.00 86.62 465 LEU A O 1
ATOM 3515 N N . ALA A 1 466 ? 13.582 0.359 23.286 1.00 87.25 466 ALA A N 1
ATOM 3516 C CA . ALA A 1 466 ? 14.042 -1.026 23.283 1.00 87.25 466 ALA A CA 1
ATOM 3517 C C . ALA A 1 466 ? 13.701 -1.739 21.968 1.00 87.25 466 ALA A C 1
ATOM 3519 O O . ALA A 1 466 ? 14.553 -2.424 21.414 1.00 87.25 466 ALA A O 1
ATOM 3520 N N . MET A 1 467 ? 12.492 -1.541 21.432 1.00 86.69 467 MET A N 1
ATOM 3521 C CA . MET A 1 467 ? 12.098 -2.130 20.149 1.00 86.69 467 MET A CA 1
ATOM 3522 C C . MET A 1 467 ? 12.882 -1.528 18.974 1.00 86.69 467 MET A C 1
ATOM 3524 O O . MET A 1 467 ? 13.309 -2.266 18.089 1.00 86.69 467 MET A O 1
ATOM 3528 N N . GLY A 1 468 ? 13.143 -0.217 18.990 1.00 86.19 468 GLY A N 1
ATOM 3529 C CA . GLY A 1 468 ? 14.009 0.442 18.009 1.00 86.19 468 GLY A CA 1
ATOM 3530 C C . GLY A 1 468 ? 15.453 -0.068 18.055 1.00 86.19 468 GLY A C 1
ATOM 3531 O O . GLY A 1 468 ? 15.999 -0.451 17.026 1.00 86.19 468 GLY A O 1
ATOM 3532 N N . VAL A 1 469 ? 16.046 -0.160 19.250 1.00 87.56 469 VAL A N 1
ATOM 3533 C CA . VAL A 1 469 ? 17.397 -0.710 19.461 1.00 87.56 469 VAL A CA 1
ATOM 3534 C C . VAL A 1 469 ? 17.469 -2.169 19.022 1.00 87.56 469 VAL A C 1
ATOM 3536 O O . VAL A 1 469 ? 18.412 -2.546 18.336 1.00 87.56 469 VAL A O 1
ATOM 3539 N N . LEU A 1 470 ? 16.462 -2.981 19.354 1.00 89.69 470 LEU A N 1
ATOM 3540 C CA . LEU A 1 470 ? 16.391 -4.375 18.922 1.00 89.69 470 LEU A CA 1
ATOM 3541 C C . LEU A 1 470 ? 16.295 -4.492 17.396 1.00 89.69 470 LEU A C 1
ATOM 3543 O O . LEU A 1 470 ? 16.935 -5.357 16.811 1.00 89.69 470 LEU A O 1
ATOM 3547 N N . THR A 1 471 ? 15.557 -3.591 16.746 1.00 86.81 471 THR A N 1
ATOM 3548 C CA . THR A 1 471 ? 15.481 -3.535 15.279 1.00 86.81 471 THR A CA 1
ATOM 3549 C C . THR A 1 471 ? 16.847 -3.220 14.676 1.00 86.81 471 THR A C 1
ATOM 3551 O O . THR A 1 471 ? 17.292 -3.924 13.776 1.00 86.81 471 THR A O 1
ATOM 3554 N N . ILE A 1 472 ? 17.553 -2.221 15.217 1.00 84.31 472 ILE A N 1
ATOM 3555 C CA . ILE A 1 472 ? 18.917 -1.881 14.789 1.00 84.31 472 ILE A CA 1
ATOM 3556 C C . ILE A 1 472 ? 19.861 -3.067 15.012 1.00 84.31 472 ILE A C 1
ATOM 3558 O O . ILE A 1 472 ? 20.630 -3.396 14.119 1.00 84.31 472 ILE A O 1
ATOM 3562 N N . ALA A 1 473 ? 19.781 -3.745 16.159 1.00 85.12 473 ALA A N 1
ATOM 3563 C CA . ALA A 1 473 ? 20.609 -4.911 16.455 1.00 85.12 473 ALA A CA 1
ATOM 3564 C C . ALA A 1 473 ? 20.381 -6.055 15.451 1.00 85.12 473 ALA A C 1
ATOM 3566 O O . ALA A 1 473 ? 21.348 -6.635 14.962 1.00 85.12 473 ALA A O 1
ATOM 3567 N N . VAL A 1 474 ? 19.122 -6.336 15.094 1.00 83.12 474 VAL A N 1
ATOM 3568 C CA . VAL A 1 474 ? 18.767 -7.325 14.061 1.00 83.12 474 VAL A CA 1
ATOM 3569 C C . VAL A 1 474 ? 19.333 -6.927 12.695 1.00 83.12 474 VAL A C 1
ATOM 3571 O O . VAL A 1 474 ? 19.882 -7.774 11.993 1.00 83.12 474 VAL A O 1
ATOM 3574 N N . MET A 1 475 ? 19.264 -5.644 12.328 1.00 76.62 475 MET A N 1
ATOM 3575 C CA . MET A 1 475 ? 19.851 -5.163 11.073 1.00 76.62 475 MET A CA 1
ATOM 3576 C C . MET A 1 475 ? 21.380 -5.273 11.082 1.00 76.62 475 MET A C 1
ATOM 3578 O O . MET A 1 475 ? 21.953 -5.782 10.127 1.00 76.62 475 MET A O 1
ATOM 3582 N N . VAL A 1 476 ? 22.048 -4.868 12.167 1.00 73.62 476 VAL A N 1
ATOM 3583 C CA . VAL A 1 476 ? 23.513 -4.954 12.310 1.00 73.62 476 VAL A CA 1
ATOM 3584 C C . VAL A 1 476 ? 23.999 -6.402 12.254 1.00 73.62 476 VAL A C 1
ATOM 3586 O O . VAL A 1 476 ? 25.009 -6.675 11.609 1.00 73.62 476 VAL A O 1
ATOM 3589 N N . ALA A 1 477 ? 23.269 -7.342 12.860 1.00 70.31 477 ALA A N 1
ATOM 3590 C CA . ALA A 1 477 ? 23.572 -8.764 12.728 1.00 70.31 477 ALA A CA 1
ATOM 3591 C C . ALA A 1 477 ? 23.557 -9.208 11.252 1.00 70.31 477 ALA A C 1
ATOM 3593 O O . ALA A 1 477 ? 24.445 -9.943 10.826 1.00 70.31 477 ALA A O 1
ATOM 3594 N N . GLY A 1 478 ? 22.621 -8.691 10.448 1.00 65.50 478 GLY A N 1
ATOM 3595 C CA . GLY A 1 478 ? 22.594 -8.893 8.996 1.00 65.50 478 GLY A CA 1
ATOM 3596 C C . GLY A 1 478 ? 23.739 -8.206 8.229 1.00 65.50 478 GLY A C 1
ATOM 3597 O O . GLY A 1 478 ? 24.229 -8.755 7.242 1.00 65.50 478 GLY A O 1
ATOM 3598 N N . VAL A 1 479 ? 24.210 -7.034 8.677 1.00 59.97 479 VAL A N 1
ATOM 3599 C CA . VAL A 1 479 ? 25.317 -6.265 8.050 1.00 59.97 479 VAL A CA 1
ATOM 3600 C C . VAL A 1 479 ? 26.657 -7.000 8.095 1.00 59.97 479 VAL A C 1
ATOM 3602 O O . VAL A 1 479 ? 27.542 -6.706 7.295 1.00 59.97 479 VAL A O 1
ATOM 3605 N N . SER A 1 480 ? 26.805 -8.004 8.961 1.00 57.78 480 SER A N 1
ATOM 3606 C CA . SER A 1 480 ? 27.985 -8.880 8.951 1.00 57.78 480 SER A CA 1
ATOM 3607 C C . SER A 1 480 ? 28.169 -9.667 7.639 1.00 57.78 480 SER A C 1
ATOM 3609 O O . SER A 1 480 ? 29.240 -10.224 7.408 1.00 57.78 480 SER A O 1
ATOM 3611 N N . SER A 1 481 ? 27.163 -9.669 6.758 1.00 63.47 481 SER A N 1
ATOM 3612 C CA . SER A 1 481 ? 27.236 -10.248 5.418 1.00 63.47 481 SER A CA 1
ATOM 3613 C C . SER A 1 481 ? 28.216 -9.512 4.492 1.00 63.47 481 SER A C 1
ATOM 3615 O O . SER A 1 481 ? 28.212 -8.284 4.372 1.00 63.47 481 SER A O 1
ATOM 3617 N N . VAL A 1 482 ? 29.040 -10.283 3.775 1.00 60.84 482 VAL A N 1
ATOM 3618 C CA . VAL A 1 482 ? 30.060 -9.783 2.828 1.00 60.84 482 VAL A CA 1
ATOM 3619 C C . VAL A 1 482 ? 29.442 -8.888 1.745 1.00 60.84 482 VAL A C 1
ATOM 3621 O O . VAL A 1 482 ? 30.022 -7.876 1.350 1.00 60.84 482 VAL A O 1
ATOM 3624 N N . PHE A 1 483 ? 28.228 -9.217 1.306 1.00 65.19 483 PHE A N 1
ATOM 3625 C CA . PHE A 1 483 ? 27.530 -8.499 0.245 1.00 65.19 483 PHE A CA 1
ATOM 3626 C C . PHE A 1 483 ? 27.120 -7.069 0.640 1.00 65.19 483 PHE A C 1
ATOM 3628 O O . PHE A 1 483 ? 27.269 -6.126 -0.141 1.00 65.19 483 PHE A O 1
ATOM 3635 N N . TRP A 1 484 ? 26.678 -6.858 1.883 1.00 68.12 484 TRP A N 1
ATOM 3636 C CA . TRP A 1 484 ? 26.345 -5.515 2.364 1.00 68.12 484 TRP A CA 1
ATOM 3637 C C . TRP A 1 484 ? 27.577 -4.623 2.510 1.00 68.12 484 TRP A C 1
ATOM 3639 O O . TRP A 1 484 ? 27.494 -3.425 2.231 1.00 68.12 484 TRP A O 1
ATOM 3649 N N . GLN A 1 485 ? 28.728 -5.190 2.876 1.00 67.94 485 GLN A N 1
ATOM 3650 C CA . GLN A 1 485 ? 29.989 -4.447 2.930 1.00 67.94 485 GLN A CA 1
ATOM 3651 C C . GLN A 1 485 ? 30.398 -3.943 1.539 1.00 67.94 485 GLN A C 1
ATOM 3653 O O . GLN A 1 485 ? 30.759 -2.774 1.395 1.00 67.94 485 GLN A O 1
ATOM 3658 N N . GLN A 1 486 ? 30.250 -4.775 0.503 1.00 68.19 486 GLN A N 1
ATOM 3659 C CA . GLN A 1 486 ? 30.497 -4.380 -0.890 1.00 68.19 486 GLN A CA 1
ATOM 3660 C C . GLN A 1 486 ? 29.529 -3.283 -1.354 1.00 68.19 486 GLN A C 1
ATOM 3662 O O . GLN A 1 486 ? 29.952 -2.272 -1.919 1.00 68.19 486 GLN A O 1
ATOM 3667 N N . ARG A 1 487 ? 28.232 -3.426 -1.057 1.00 67.81 487 ARG A N 1
ATOM 3668 C CA . ARG A 1 487 ? 27.209 -2.441 -1.448 1.00 67.81 487 ARG A CA 1
ATOM 3669 C C . ARG A 1 487 ? 27.360 -1.108 -0.724 1.00 67.81 487 ARG A C 1
ATOM 3671 O O . ARG A 1 487 ? 27.075 -0.077 -1.330 1.00 67.81 487 ARG A O 1
ATOM 3678 N N . LEU A 1 488 ? 27.809 -1.102 0.531 1.00 68.06 488 LEU A N 1
ATOM 3679 C CA . LEU A 1 488 ? 28.123 0.128 1.261 1.00 68.06 488 LEU A CA 1
ATOM 3680 C C . LEU A 1 488 ? 29.384 0.799 0.706 1.00 68.06 488 LEU A C 1
ATOM 3682 O O . LEU A 1 488 ? 29.361 2.011 0.497 1.00 68.06 488 LEU A O 1
ATOM 3686 N N . ALA A 1 489 ? 30.430 0.032 0.387 1.00 68.31 489 ALA A N 1
ATOM 3687 C CA . ALA A 1 489 ? 31.665 0.557 -0.199 1.00 68.31 489 ALA A CA 1
ATOM 3688 C C . ALA A 1 489 ? 31.438 1.228 -1.567 1.00 68.31 489 ALA A C 1
ATOM 3690 O O . ALA A 1 489 ? 32.056 2.244 -1.870 1.00 68.31 489 ALA A O 1
ATOM 3691 N N . GLN A 1 490 ? 30.497 0.714 -2.364 1.00 66.19 490 GLN A N 1
ATOM 3692 C CA . GLN A 1 490 ? 30.133 1.279 -3.669 1.00 66.19 490 GLN A CA 1
ATOM 3693 C C . GLN A 1 490 ? 29.195 2.497 -3.589 1.00 66.19 490 GLN A C 1
ATOM 3695 O O . GLN A 1 490 ? 28.908 3.114 -4.610 1.00 66.19 490 GLN A O 1
ATOM 3700 N N . THR A 1 491 ? 28.725 2.893 -2.398 1.00 59.59 491 THR A N 1
ATOM 3701 C CA . THR A 1 491 ? 27.782 4.023 -2.257 1.00 59.59 491 THR A CA 1
ATOM 3702 C C . THR A 1 491 ? 28.360 5.339 -2.777 1.00 59.59 491 THR A C 1
ATOM 3704 O O . THR A 1 491 ? 27.615 6.152 -3.311 1.00 59.59 491 THR A O 1
ATOM 3707 N N . GLY A 1 492 ? 29.678 5.532 -2.662 1.00 46.31 492 GLY A N 1
ATOM 3708 C CA . GLY A 1 492 ? 30.354 6.722 -3.184 1.00 46.31 492 GLY A CA 1
ATOM 3709 C C . GLY A 1 492 ? 30.443 6.776 -4.713 1.00 46.31 492 GLY A C 1
ATOM 3710 O O . GLY A 1 492 ? 30.509 7.867 -5.257 1.00 46.31 492 GLY A O 1
ATOM 3711 N N . ALA A 1 493 ? 30.410 5.630 -5.403 1.00 48.31 493 ALA A N 1
ATOM 3712 C CA . ALA A 1 493 ? 30.462 5.572 -6.867 1.00 48.31 493 ALA A CA 1
ATOM 3713 C C . ALA A 1 493 ? 29.085 5.797 -7.516 1.00 48.31 493 ALA A C 1
ATOM 3715 O O . ALA A 1 493 ? 29.013 6.327 -8.615 1.00 48.31 493 ALA A O 1
ATOM 3716 N N . ASP A 1 494 ? 28.002 5.433 -6.820 1.00 42.78 494 ASP A N 1
ATOM 3717 C CA . ASP A 1 494 ? 26.622 5.615 -7.300 1.00 42.78 494 ASP A CA 1
ATOM 3718 C C . ASP A 1 494 ? 26.040 7.007 -6.987 1.00 42.78 494 ASP A C 1
ATOM 3720 O O . ASP A 1 494 ? 24.955 7.345 -7.456 1.00 42.78 494 ASP A O 1
ATOM 3724 N N . ALA A 1 495 ? 26.704 7.781 -6.124 1.00 39.56 495 ALA A N 1
ATOM 3725 C CA . ALA A 1 495 ? 26.299 9.138 -5.753 1.00 39.56 495 ALA A CA 1
ATOM 3726 C C . ALA A 1 495 ? 26.957 10.229 -6.622 1.00 39.56 495 ALA A C 1
ATOM 3728 O O . ALA A 1 495 ? 26.687 11.406 -6.387 1.00 39.56 495 ALA A O 1
ATOM 3729 N N . GLY A 1 496 ? 27.836 9.834 -7.553 1.00 30.25 496 GLY A N 1
ATOM 3730 C CA . GLY A 1 496 ? 28.569 10.710 -8.471 1.00 30.25 496 GLY A CA 1
ATOM 3731 C C . GLY A 1 496 ? 27.884 10.893 -9.814 1.00 30.25 496 GLY A C 1
ATOM 3732 O O . GLY A 1 496 ? 27.229 9.933 -10.278 1.00 30.25 496 GLY A O 1
#

Radius of gyration: 27.4 Å; chains: 1; bounding box: 71×68×76 Å

pLDDT: mean 77.16, std 17.4, range [30.25, 98.06]